Protein AF-0000000076640420 (afdb_homodimer)

Structure (mmCIF, N/CA/C/O backbone):
data_AF-0000000076640420-model_v1
#
loop_
_entity.id
_entity.type
_entity.pdbx_description
1 polymer 'Chemotaxis protein MotB'
#
loop_
_atom_site.group_PDB
_atom_site.id
_atom_site.type_symbol
_atom_site.label_atom_id
_atom_site.label_alt_id
_atom_site.label_comp_id
_atom_site.label_asym_id
_atom_site.label_entity_id
_atom_site.label_seq_id
_atom_site.pdbx_PDB_ins_code
_atom_site.Cartn_x
_atom_site.Cartn_y
_atom_site.Cartn_z
_atom_site.occupancy
_atom_site.B_iso_or_equiv
_atom_site.auth_seq_id
_atom_site.auth_comp_id
_atom_site.auth_asym_id
_atom_site.auth_atom_id
_atom_site.pdbx_PDB_model_num
ATOM 1 N N . MET A 1 1 ? 14.812 20.734 -24.359 1 26.59 1 MET A N 1
ATOM 2 C CA . MET A 1 1 ? 13.742 19.766 -24.125 1 26.59 1 MET A CA 1
ATOM 3 C C . MET A 1 1 ? 13.609 19.453 -22.625 1 26.59 1 MET A C 1
ATOM 5 O O . MET A 1 1 ? 14.375 18.656 -22.094 1 26.59 1 MET A O 1
ATOM 9 N N . GLY A 1 2 ? 13.273 20.484 -21.734 1 27.72 2 GLY A N 1
ATOM 10 C CA . GLY A 1 2 ? 13.5 20.734 -20.312 1 27.72 2 GLY A CA 1
ATOM 11 C C . GLY A 1 2 ? 12.602 19.906 -19.422 1 27.72 2 GLY A C 1
ATOM 12 O O . GLY A 1 2 ? 11.383 19.844 -19.625 1 27.72 2 GLY A O 1
ATOM 13 N N . ASP A 1 3 ? 13.141 18.766 -18.953 1 30.52 3 ASP A N 1
ATOM 14 C CA . ASP A 1 3 ? 12.508 17.75 -18.109 1 30.52 3 ASP A CA 1
ATOM 15 C C . ASP A 1 3 ? 11.867 18.391 -16.875 1 30.52 3 ASP A C 1
ATOM 17 O O . ASP A 1 3 ? 12.555 18.969 -16.031 1 30.52 3 ASP A O 1
ATOM 21 N N . SER A 1 4 ? 10.617 18.984 -17.047 1 30.39 4 SER A N 1
ATOM 22 C CA . SER A 1 4 ? 9.797 19.578 -16 1 30.39 4 SER A CA 1
ATOM 23 C C . SER A 1 4 ? 9.469 18.578 -14.898 1 30.39 4 SER A C 1
ATOM 25 O O . SER A 1 4 ? 8.766 17.594 -15.141 1 30.39 4 SER A O 1
ATOM 27 N N . LYS A 1 5 ? 10.43 18.391 -13.969 1 32.53 5 LYS A N 1
ATOM 28 C CA . LYS A 1 5 ? 10.359 17.609 -12.742 1 32.53 5 LYS A CA 1
ATOM 29 C C . LYS A 1 5 ? 9.117 17.969 -11.922 1 32.53 5 LYS A C 1
ATOM 31 O O . LYS A 1 5 ? 8.953 19.125 -11.523 1 32.53 5 LYS A O 1
ATOM 36 N N . ARG A 1 6 ? 8.047 17.219 -12.078 1 33.03 6 ARG A N 1
ATOM 37 C CA . ARG A 1 6 ? 6.754 17.281 -11.398 1 33.03 6 ARG A CA 1
ATOM 38 C C . ARG A 1 6 ? 6.918 17.078 -9.898 1 33.03 6 ARG A C 1
ATOM 40 O O . ARG A 1 6 ? 7.309 16 -9.445 1 33.03 6 ARG A O 1
ATOM 47 N N . LYS A 1 7 ? 7.352 18.172 -9.164 1 34.84 7 LYS A N 1
ATOM 48 C CA . LYS A 1 7 ? 7.492 18.266 -7.715 1 34.84 7 LYS A CA 1
ATOM 49 C C . LYS A 1 7 ? 6.211 17.812 -7.012 1 34.84 7 LYS A C 1
ATOM 51 O O . LYS A 1 7 ? 5.129 18.312 -7.305 1 34.84 7 LYS A O 1
ATOM 56 N N . SER A 1 8 ? 6.152 16.656 -6.57 1 30.81 8 SER A N 1
ATOM 57 C CA . SER A 1 8 ? 5.094 15.977 -5.832 1 30.81 8 SER A CA 1
ATOM 58 C C . SER A 1 8 ? 4.664 16.781 -4.613 1 30.81 8 SER A C 1
ATOM 60 O O . SER A 1 8 ? 5.477 17.078 -3.732 1 30.81 8 SER A O 1
ATOM 62 N N . GLY A 1 9 ? 3.697 17.812 -4.688 1 32.06 9 GLY A N 1
ATOM 63 C CA . GLY A 1 9 ? 3.145 18.906 -3.912 1 32.06 9 GLY A CA 1
ATOM 64 C C . GLY A 1 9 ? 2.387 18.453 -2.682 1 32.06 9 GLY A C 1
ATOM 65 O O . GLY A 1 9 ? 1.583 19.203 -2.125 1 32.06 9 GLY A O 1
ATOM 66 N N . ASN A 1 10 ? 2.539 17.219 -2.273 1 33.94 10 ASN A N 1
ATOM 67 C CA . ASN A 1 10 ? 1.569 16.859 -1.245 1 33.94 10 ASN A CA 1
ATOM 68 C C . ASN A 1 10 ? 1.857 17.578 0.071 1 33.94 10 ASN A C 1
ATOM 70 O O . ASN A 1 10 ? 1.119 17.422 1.045 1 33.94 10 ASN A O 1
ATOM 74 N N . GLY A 1 11 ? 3.105 17.859 0.377 1 35.75 11 GLY A N 1
ATOM 75 C CA . GLY A 1 11 ? 3.576 18.406 1.64 1 35.75 11 GLY A CA 1
ATOM 76 C C . GLY A 1 11 ? 3.137 19.844 1.871 1 35.75 11 GLY A C 1
ATOM 77 O O . GLY A 1 11 ? 3.545 20.469 2.85 1 35.75 11 GLY A O 1
ATOM 78 N N . ASN A 1 12 ? 2.34 20.453 1.048 1 37.09 12 ASN A N 1
ATOM 79 C CA . ASN A 1 12 ? 2.385 21.906 0.881 1 37.09 12 ASN A CA 1
ATOM 80 C C . ASN A 1 12 ? 1.367 22.609 1.775 1 37.09 12 ASN A C 1
ATOM 82 O O . ASN A 1 12 ? 1.411 23.828 1.937 1 37.09 12 ASN A O 1
ATOM 86 N N . TRP A 1 13 ? 0.445 21.812 2.238 1 41.03 13 TRP A N 1
ATOM 87 C CA . TRP A 1 13 ? -0.584 22.578 2.93 1 41.03 13 TRP A CA 1
ATOM 88 C C . TRP A 1 13 ? -0.096 23.031 4.301 1 41.03 13 TRP A C 1
ATOM 90 O O . TRP A 1 13 ? -0.488 24.094 4.789 1 41.03 13 TRP A O 1
ATOM 100 N N . LEU A 1 14 ? 0.479 22.25 5.023 1 41.38 14 LEU A N 1
ATOM 101 C CA . LEU A 1 14 ? 1.095 22.641 6.285 1 41.38 14 LEU A CA 1
ATOM 102 C C . LEU A 1 14 ? 2.131 23.75 6.066 1 41.38 14 LEU A C 1
ATOM 104 O O . LEU A 1 14 ? 2.303 24.625 6.914 1 41.38 14 LEU A O 1
ATOM 108 N N . VAL A 1 15 ? 2.557 23.781 4.879 1 44.53 15 VAL A N 1
ATOM 109 C CA . VAL A 1 15 ? 3.527 24.797 4.52 1 44.53 15 VAL A CA 1
ATOM 110 C C . VAL A 1 15 ? 2.816 26.141 4.336 1 44.53 15 VAL A C 1
ATOM 112 O O . VAL A 1 15 ? 3.312 27.188 4.777 1 44.53 15 VAL A O 1
ATOM 115 N N . THR A 1 16 ? 1.525 25.953 3.857 1 46.09 16 THR A N 1
ATOM 116 C CA . THR A 1 16 ? 0.828 27.219 3.637 1 46.09 16 THR A CA 1
ATOM 117 C C . THR A 1 16 ? 0.337 27.812 4.957 1 46.09 16 THR A C 1
ATOM 119 O O . THR A 1 16 ? 0.421 29.016 5.176 1 46.09 16 THR A O 1
ATOM 122 N N . TYR A 1 17 ? -0.157 26.984 5.828 1 49.47 17 TYR A N 1
ATOM 123 C CA . TYR A 1 17 ? -0.543 27.469 7.148 1 49.47 17 TYR A CA 1
ATOM 124 C C . TYR A 1 17 ? 0.675 27.953 7.93 1 49.47 17 TYR A C 1
ATOM 126 O O . TYR A 1 17 ? 0.648 29.031 8.539 1 49.47 17 TYR A O 1
ATOM 134 N N . SER A 1 18 ? 1.573 27.062 7.805 1 52.41 18 SER A N 1
ATOM 135 C CA . SER A 1 18 ? 2.826 27.469 8.43 1 52.41 18 SER A CA 1
ATOM 136 C C . SER A 1 18 ? 3.357 28.766 7.824 1 52.41 18 SER A C 1
ATOM 138 O O . SER A 1 18 ? 3.896 29.625 8.531 1 52.41 18 SER A O 1
ATOM 140 N N . ASP A 1 19 ? 3.166 28.797 6.594 1 51.56 19 ASP A N 1
ATOM 141 C CA . ASP A 1 19 ? 3.568 30.016 5.898 1 51.56 19 ASP A CA 1
ATOM 142 C C . ASP A 1 19 ? 2.67 31.188 6.285 1 51.56 19 ASP A C 1
ATOM 144 O O . ASP A 1 19 ? 3.156 32.281 6.523 1 51.56 19 ASP A O 1
ATOM 148 N N . LEU A 1 20 ? 1.425 30.922 6.383 1 57.31 20 LEU A N 1
ATOM 149 C CA . LEU A 1 20 ? 0.497 31.969 6.801 1 57.31 20 LEU A CA 1
ATOM 150 C C . LEU A 1 20 ? 0.762 32.375 8.242 1 57.31 20 LEU A C 1
ATOM 152 O O . LEU A 1 20 ? 0.823 33.594 8.539 1 57.31 20 LEU A O 1
ATOM 156 N N . VAL A 1 21 ? 0.942 31.453 9.008 1 58.75 21 VAL A N 1
ATOM 157 C CA . VAL A 1 21 ? 1.224 31.734 10.406 1 58.75 21 VAL A CA 1
ATOM 158 C C . VAL A 1 21 ? 2.6 32.406 10.539 1 58.75 21 VAL A C 1
ATOM 160 O O . VAL A 1 21 ? 2.773 33.344 11.305 1 58.75 21 VAL A O 1
ATOM 163 N N . THR A 1 22 ? 3.428 31.906 9.719 1 59.22 22 THR A N 1
ATOM 164 C CA . THR A 1 22 ? 4.742 32.531 9.68 1 59.22 22 THR A CA 1
ATOM 165 C C . THR A 1 22 ? 4.645 33.938 9.109 1 59.22 22 THR A C 1
ATOM 167 O O . THR A 1 22 ? 5.297 34.875 9.609 1 59.22 22 THR A O 1
ATOM 170 N N . LEU A 1 23 ? 3.893 34.062 8.141 1 58.06 23 LEU A N 1
ATOM 171 C CA . LEU A 1 23 ? 3.664 35.406 7.574 1 58.06 23 LEU A CA 1
ATOM 172 C C . LEU A 1 23 ? 2.947 36.281 8.578 1 58.06 23 LEU A C 1
ATOM 174 O O . LEU A 1 23 ? 3.311 37.469 8.734 1 58.06 23 LEU A O 1
ATOM 178 N N . LEU A 1 24 ? 1.994 35.719 9.203 1 60.31 24 LEU A N 1
ATOM 179 C CA . LEU A 1 24 ? 1.295 36.438 10.258 1 60.31 24 LEU A CA 1
ATOM 180 C C . LEU A 1 24 ? 2.232 36.75 11.422 1 60.31 24 LEU A C 1
ATOM 182 O O . LEU A 1 24 ? 2.189 37.844 11.992 1 60.31 24 LEU A O 1
ATOM 186 N N . LEU A 1 25 ? 3.008 35.781 11.68 1 61.19 25 LEU A N 1
ATOM 187 C CA . LEU A 1 25 ? 4.035 36 12.695 1 61.19 25 LEU A CA 1
ATOM 188 C C . LEU A 1 25 ? 4.977 37.125 12.273 1 61.19 25 LEU A C 1
ATOM 190 O O . LEU A 1 25 ? 5.254 38.031 13.055 1 61.19 25 LEU A O 1
ATOM 194 N N . VAL A 1 26 ? 5.535 37 11.125 1 60.94 26 VAL A N 1
ATOM 195 C CA . VAL A 1 26 ? 6.418 38.031 10.609 1 60.94 26 VAL A CA 1
ATOM 196 C C . VAL A 1 26 ? 5.684 39.375 10.586 1 60.94 26 VAL A C 1
ATOM 198 O O . VAL A 1 26 ? 6.25 40.406 10.945 1 60.94 26 VAL A O 1
ATOM 201 N N . PHE A 1 27 ? 4.539 39.281 10.203 1 58.62 27 PHE A N 1
ATOM 202 C CA . PHE A 1 27 ? 3.721 40.469 10.18 1 58.62 27 PHE A CA 1
ATOM 203 C C . PHE A 1 27 ? 3.535 41.031 11.586 1 58.62 27 PHE A C 1
ATOM 205 O O . PHE A 1 27 ? 3.748 42.219 11.812 1 58.62 27 PHE A O 1
ATOM 212 N N . PHE A 1 28 ? 3.221 40.25 12.5 1 60 28 PHE A N 1
ATOM 213 C CA . PHE A 1 28 ? 3.016 40.688 13.875 1 60 28 PHE A CA 1
ATOM 214 C C . PHE A 1 28 ? 4.328 41.125 14.5 1 60 28 PHE A C 1
ATOM 216 O O . PHE A 1 28 ? 4.359 42.094 15.258 1 60 28 PHE A O 1
ATOM 223 N N . VAL A 1 29 ? 5.332 40.5 14.156 1 62.41 29 VAL A N 1
ATOM 224 C CA . VAL A 1 29 ? 6.656 40.938 14.594 1 62.41 29 VAL A CA 1
ATOM 225 C C . VAL A 1 29 ? 6.973 42.312 14.008 1 62.41 29 VAL A C 1
ATOM 227 O O . VAL A 1 29 ? 7.477 43.188 14.711 1 62.41 29 VAL A O 1
ATOM 230 N N . LEU A 1 30 ? 6.676 42.469 12.789 1 59.5 30 LEU A N 1
ATOM 231 C CA . LEU A 1 30 ? 6.883 43.781 12.141 1 59.5 30 LEU A CA 1
ATOM 232 C C . LEU A 1 30 ? 6.008 44.844 12.781 1 59.5 30 LEU A C 1
ATOM 234 O O . LEU A 1 30 ? 6.469 45.969 13.039 1 59.5 30 LEU A O 1
ATOM 238 N N . LEU A 1 31 ? 4.824 44.594 12.984 1 61.03 31 LEU A N 1
ATOM 239 C CA . LEU A 1 31 ? 3.926 45.562 13.625 1 61.03 31 LEU A CA 1
ATOM 240 C C . LEU A 1 31 ? 4.406 45.875 15.039 1 61.03 31 LEU A C 1
ATOM 242 O O . LEU A 1 31 ? 4.336 47.031 15.461 1 61.03 31 LEU A O 1
ATOM 246 N N . TYR A 1 32 ? 4.824 44.969 15.695 1 57.75 32 TYR A N 1
ATOM 247 C CA . TYR A 1 32 ? 5.398 45.156 17.016 1 57.75 32 TYR A CA 1
ATOM 248 C C . TYR A 1 32 ? 6.629 46.062 16.953 1 57.75 32 TYR A C 1
ATOM 250 O O . TYR A 1 32 ? 6.793 46.969 17.781 1 57.75 32 TYR A O 1
ATOM 258 N N . VAL A 1 33 ? 7.422 45.719 16.016 1 58.94 33 VAL A N 1
ATOM 259 C CA . VAL A 1 33 ? 8.641 46.5 15.859 1 58.94 33 VAL A CA 1
ATOM 260 C C . VAL A 1 33 ? 8.289 47.938 15.445 1 58.94 33 VAL A C 1
ATOM 262 O O . VAL A 1 33 ? 8.969 48.906 15.844 1 58.94 33 VAL A O 1
ATOM 265 N N . LEU A 1 34 ? 7.215 48.031 14.82 1 53.03 34 LEU A N 1
ATOM 266 C CA . LEU A 1 34 ? 6.82 49.344 14.328 1 53.03 34 LEU A CA 1
ATOM 267 C C . LEU A 1 34 ? 6.004 50.094 15.367 1 53.03 34 LEU A C 1
ATOM 269 O O . LEU A 1 34 ? 5.715 51.281 15.203 1 53.03 34 LEU A O 1
ATOM 273 N N . THR A 1 35 ? 5.539 49.438 16.422 1 51.31 35 THR A N 1
ATOM 274 C CA . THR A 1 35 ? 4.812 50.125 17.469 1 51.31 35 THR A CA 1
ATOM 275 C C . THR A 1 35 ? 5.73 51.094 18.219 1 51.31 35 THR A C 1
ATOM 277 O O . THR A 1 35 ? 6.828 50.719 18.641 1 51.31 35 THR A O 1
ATOM 280 N N . PRO A 1 36 ? 5.445 52.375 18.25 1 50.22 36 PRO A N 1
ATOM 281 C CA . PRO A 1 36 ? 6.203 53.375 19 1 50.22 36 PRO A CA 1
ATOM 282 C C . PRO A 1 36 ? 6.23 53.094 20.5 1 50.22 36 PRO A C 1
ATOM 284 O O . PRO A 1 36 ? 5.199 52.75 21.094 1 50.22 36 PRO A O 1
ATOM 287 N N . GLY A 1 37 ? 7.512 52.969 21.281 1 54.16 37 GLY A N 1
ATOM 288 C CA . GLY A 1 37 ? 7.746 52.781 22.703 1 54.16 37 GLY A CA 1
ATOM 289 C C . GLY A 1 37 ? 8.445 51.469 23.031 1 54.16 37 GLY A C 1
ATOM 290 O O . GLY A 1 37 ? 8.75 51.188 24.188 1 54.16 37 GLY A O 1
ATOM 291 N N . ILE A 1 38 ? 8.188 50.562 22.266 1 51.88 38 ILE A N 1
ATOM 292 C CA . ILE A 1 38 ? 8.945 49.344 22.594 1 51.88 38 ILE A CA 1
ATOM 293 C C . ILE A 1 38 ? 10.43 49.594 22.297 1 51.88 38 ILE A C 1
ATOM 295 O O . ILE A 1 38 ? 10.789 49.969 21.188 1 51.88 38 ILE A O 1
ATOM 299 N N . ASP A 1 39 ? 11.148 49.656 23.359 1 51.06 39 ASP A N 1
ATOM 300 C CA . ASP A 1 39 ? 12.586 49.875 23.281 1 51.06 39 ASP A CA 1
ATOM 301 C C . ASP A 1 39 ? 13.266 48.781 22.484 1 51.06 39 ASP A C 1
ATOM 303 O O . ASP A 1 39 ? 12.828 47.625 22.516 1 51.06 39 ASP A O 1
ATOM 307 N N . GLN A 1 40 ? 13.898 49.094 21.391 1 53.12 40 GLN A N 1
ATOM 308 C CA . GLN A 1 40 ? 14.719 48.25 20.531 1 53.12 40 GLN A CA 1
ATOM 309 C C . GLN A 1 40 ? 15.367 47.125 21.328 1 53.12 40 GLN A C 1
ATOM 311 O O . GLN A 1 40 ? 15.555 46.031 20.812 1 53.12 40 GLN A O 1
ATOM 316 N N . SER A 1 41 ? 15.602 47.281 22.625 1 54.19 41 SER A N 1
ATOM 317 C CA . SER A 1 41 ? 16.344 46.312 23.422 1 54.19 41 SER A CA 1
ATOM 318 C C . SER A 1 41 ? 15.484 45.094 23.75 1 54.19 41 SER A C 1
ATOM 320 O O . SER A 1 41 ? 15.961 43.969 23.703 1 54.19 41 SER A O 1
ATOM 322 N N . THR A 1 42 ? 14.258 45.344 24.109 1 54.25 42 THR A N 1
ATOM 323 C CA . THR A 1 42 ? 13.375 44.25 24.5 1 54.25 42 THR A CA 1
ATOM 324 C C . THR A 1 42 ? 13.031 43.375 23.297 1 54.25 42 THR A C 1
ATOM 326 O O . THR A 1 42 ? 12.969 42.156 23.406 1 54.25 42 THR A O 1
ATOM 329 N N . PHE A 1 43 ? 12.875 44.031 22.219 1 50.47 43 PHE A N 1
ATOM 330 C CA . PHE A 1 43 ? 12.648 43.312 20.969 1 50.47 43 PHE A CA 1
ATOM 331 C C . PHE A 1 43 ? 13.844 42.438 20.641 1 50.47 43 PHE A C 1
ATOM 333 O O . PHE A 1 43 ? 13.68 41.281 20.266 1 50.47 43 PHE A O 1
ATOM 340 N N . ASN A 1 44 ? 14.945 43.031 20.672 1 53.5 44 ASN A N 1
ATOM 341 C CA . ASN A 1 44 ? 16.172 42.25 20.406 1 53.5 44 ASN A CA 1
ATOM 342 C C . ASN A 1 44 ? 16.312 41.062 21.344 1 53.5 44 ASN A C 1
ATOM 344 O O . ASN A 1 44 ? 16.781 40 20.938 1 53.5 44 ASN A O 1
ATOM 348 N N . ASP A 1 45 ? 15.836 41.219 22.531 1 53.84 45 ASP A N 1
ATOM 349 C CA . ASP A 1 45 ? 15.898 40.125 23.5 1 53.84 45 ASP A CA 1
ATOM 350 C C . ASP A 1 45 ? 14.898 39 23.141 1 53.84 45 ASP A C 1
ATOM 352 O O . ASP A 1 45 ? 15.203 37.812 23.266 1 53.84 45 ASP A O 1
ATOM 356 N N . PHE A 1 46 ? 13.797 39.438 22.75 1 51.41 46 PHE A N 1
ATOM 357 C CA . PHE A 1 46 ? 12.758 38.5 22.359 1 51.41 46 PHE A CA 1
ATOM 358 C C . PHE A 1 46 ? 13.172 37.719 21.109 1 51.41 46 PHE A C 1
ATOM 360 O O . PHE A 1 46 ? 13.078 36.5 21.078 1 51.41 46 PHE A O 1
ATOM 367 N N . ILE A 1 47 ? 13.562 38.469 20.156 1 51.69 47 ILE A N 1
ATOM 368 C CA . ILE A 1 47 ? 14.039 37.812 18.938 1 51.69 47 ILE A CA 1
ATOM 369 C C . ILE A 1 47 ? 15.211 36.906 19.266 1 51.69 47 ILE A C 1
ATOM 371 O O . ILE A 1 47 ? 15.32 35.812 18.719 1 51.69 47 ILE A O 1
ATOM 375 N N . SER A 1 48 ? 16 37.281 20.094 1 52.78 48 SER A N 1
ATOM 376 C CA . SER A 1 48 ? 17.172 36.469 20.453 1 52.78 48 SER A CA 1
ATOM 377 C C . SER A 1 48 ? 16.75 35.188 21.141 1 52.78 48 SER A C 1
ATOM 379 O O . SER A 1 48 ? 17.312 34.125 20.875 1 52.78 48 SER A O 1
ATOM 381 N N . HIS A 1 49 ? 15.773 35.219 21.984 1 54.62 49 HIS A N 1
ATOM 382 C CA . HIS A 1 49 ? 15.297 34 22.641 1 54.62 49 HIS A CA 1
ATOM 383 C C . HIS A 1 49 ? 14.484 33.156 21.688 1 54.62 49 HIS A C 1
ATOM 385 O O . HIS A 1 49 ? 14.602 31.906 21.703 1 54.62 49 HIS A O 1
ATOM 391 N N . PHE A 1 50 ? 13.742 33.812 20.969 1 49.78 50 PHE A N 1
ATOM 392 C CA . PHE A 1 50 ? 12.953 33.125 19.953 1 49.78 50 PHE A CA 1
ATOM 393 C C . PHE A 1 50 ? 13.859 32.531 18.891 1 49.78 50 PHE A C 1
ATOM 395 O O . PHE A 1 50 ? 13.664 31.375 18.484 1 49.78 50 PHE A O 1
ATOM 402 N N . GLN A 1 51 ? 14.742 33.375 18.359 1 49.06 51 GLN A N 1
ATOM 403 C CA . GLN A 1 51 ? 15.734 32.875 17.422 1 49.06 51 GLN A CA 1
ATOM 404 C C . GLN A 1 51 ? 16.516 31.719 18.031 1 49.06 51 GLN A C 1
ATOM 406 O O . GLN A 1 51 ? 16.844 30.734 17.344 1 49.06 51 GLN A O 1
ATOM 411 N N . SER A 1 52 ? 16.734 31.828 19.25 1 51.44 52 SER A N 1
ATOM 412 C CA . SER A 1 52 ? 17.484 30.766 19.906 1 51.44 52 SER A CA 1
ATOM 413 C C . SER A 1 52 ? 16.641 29.5 20.062 1 51.44 52 SER A C 1
ATOM 415 O O . SER A 1 52 ? 17.125 28.391 19.828 1 51.44 52 SER A O 1
ATOM 417 N N . SER A 1 53 ? 15.438 29.672 20.453 1 49.78 53 SER A N 1
ATOM 418 C CA . SER A 1 53 ? 14.578 28.516 20.656 1 49.78 53 SER A CA 1
ATOM 419 C C . SER A 1 53 ? 14.086 27.938 19.344 1 49.78 53 SER A C 1
ATOM 421 O O . SER A 1 53 ? 14.07 26.719 19.141 1 49.78 53 SER A O 1
ATOM 423 N N . THR A 1 54 ? 13.641 28.859 18.531 1 49.47 54 THR A N 1
ATOM 424 C CA . THR A 1 54 ? 13.164 28.453 17.219 1 49.47 54 THR A CA 1
ATOM 425 C C . THR A 1 54 ? 14.312 27.922 16.359 1 49.47 54 THR A C 1
ATOM 427 O O . THR A 1 54 ? 14.141 27 15.562 1 49.47 54 THR A O 1
ATOM 430 N N . SER A 1 55 ? 15.406 28.672 16.375 1 49.53 55 SER A N 1
ATOM 431 C CA . SER A 1 55 ? 16.594 28.188 15.688 1 49.53 55 SER A CA 1
ATOM 432 C C . SER A 1 55 ? 16.969 26.781 16.141 1 49.53 55 SER A C 1
ATOM 434 O O . SER A 1 55 ? 17.406 25.953 15.336 1 49.53 55 SER A O 1
ATOM 436 N N . VAL A 1 56 ? 16.703 26.516 17.391 1 48.81 56 VAL A N 1
ATOM 437 C CA . VAL A 1 56 ? 17.016 25.203 17.938 1 48.81 56 VAL A CA 1
ATOM 438 C C . VAL A 1 56 ? 16.031 24.156 17.391 1 48.81 56 VAL A C 1
ATOM 440 O O . VAL A 1 56 ? 16.438 23.047 17.031 1 48.81 56 VAL A O 1
ATOM 443 N N . ILE A 1 57 ? 14.781 24.562 17.422 1 46.31 57 ILE A N 1
ATOM 444 C CA . ILE A 1 57 ? 13.758 23.656 16.906 1 46.31 57 ILE A CA 1
ATOM 445 C C . ILE A 1 57 ? 13.953 23.453 15.414 1 46.31 57 ILE A C 1
ATOM 447 O O . ILE A 1 57 ? 13.914 22.328 14.93 1 46.31 57 ILE A O 1
ATOM 451 N N . PHE A 1 58 ? 14.094 24.547 14.742 1 48.28 58 PHE A N 1
ATOM 452 C CA . PHE A 1 58 ? 14.289 24.469 13.297 1 48.28 58 PHE A CA 1
ATOM 453 C C . PHE A 1 58 ? 15.648 23.859 12.969 1 48.28 58 PHE A C 1
ATOM 455 O O . PHE A 1 58 ? 15.773 23.125 11.984 1 48.28 58 PHE A O 1
ATOM 462 N N . GLU A 1 59 ? 16.578 24.281 13.664 1 48.56 59 GLU A N 1
ATOM 463 C CA . GLU A 1 59 ? 17.906 23.719 13.461 1 48.56 59 GLU A CA 1
ATOM 464 C C . GLU A 1 59 ? 17.906 22.203 13.719 1 48.56 59 GLU A C 1
ATOM 466 O O . GLU A 1 59 ? 18.531 21.453 12.977 1 48.56 59 GLU A O 1
ATOM 471 N N . ASN A 1 60 ? 17.234 21.812 14.766 1 49.16 60 ASN A N 1
ATOM 472 C CA . ASN A 1 60 ? 17.188 20.375 15.055 1 49.16 60 ASN A CA 1
ATOM 473 C C . ASN A 1 60 ? 16.359 19.625 14.016 1 49.16 60 ASN A C 1
ATOM 475 O O . ASN A 1 60 ? 16.719 18.516 13.617 1 49.16 60 ASN A O 1
ATOM 479 N N . GLU A 1 61 ? 15.289 20.219 13.633 1 47.84 61 GLU A N 1
ATOM 480 C CA . GLU A 1 61 ? 14.523 19.594 12.555 1 47.84 61 GLU A CA 1
ATOM 481 C C . GLU A 1 61 ? 15.312 19.625 11.242 1 47.84 61 GLU A C 1
ATOM 483 O O . GLU A 1 61 ? 15.312 18.641 10.5 1 47.84 61 GLU A O 1
ATOM 488 N N . GLU A 1 62 ? 15.82 20.781 10.93 1 49.41 62 GLU A N 1
ATOM 489 C CA . GLU A 1 62 ? 16.641 20.906 9.727 1 49.41 62 GLU A CA 1
ATOM 490 C C . GLU A 1 62 ? 17.875 20.016 9.812 1 49.41 62 GLU A C 1
ATOM 492 O O . GLU A 1 62 ? 18.297 19.422 8.812 1 49.41 62 GLU A O 1
ATOM 497 N N . ALA A 1 63 ? 18.406 20.062 10.984 1 49.03 63 ALA A N 1
ATOM 498 C CA . ALA A 1 63 ? 19.609 19.234 11.164 1 49.03 63 ALA A CA 1
ATOM 499 C C . ALA A 1 63 ? 19.266 17.766 11.031 1 49.03 63 ALA A C 1
ATOM 501 O O . ALA A 1 63 ? 20.031 17 10.43 1 49.03 63 ALA A O 1
ATOM 502 N N . SER A 1 64 ? 18.188 17.391 11.609 1 52 64 SER A N 1
ATOM 503 C CA . SER A 1 64 ? 17.781 15.992 11.484 1 52 64 SER A CA 1
ATOM 504 C C . SER A 1 64 ? 17.422 15.656 10.039 1 52 64 SER A C 1
ATOM 506 O O . SER A 1 64 ? 17.812 14.594 9.531 1 52 64 SER A O 1
ATOM 508 N N . LYS A 1 65 ? 16.719 16.578 9.461 1 55.72 65 LYS A N 1
ATOM 509 C CA . LYS A 1 65 ? 16.422 16.375 8.047 1 55.72 65 LYS A CA 1
ATOM 510 C C . LYS A 1 65 ? 17.672 16.484 7.191 1 55.72 65 LYS A C 1
ATOM 512 O O . LYS A 1 65 ? 17.828 15.758 6.207 1 55.72 65 LYS A O 1
ATOM 517 N N . GLN A 1 66 ? 18.469 17.453 7.543 1 54.31 66 GLN A N 1
ATOM 518 C CA . GLN A 1 66 ? 19.703 17.609 6.789 1 54.31 66 GLN A CA 1
ATOM 519 C C . GLN A 1 66 ? 20.594 16.375 6.926 1 54.31 66 GLN A C 1
ATOM 521 O O . GLN A 1 66 ? 21.172 15.922 5.945 1 54.31 66 GLN A O 1
ATOM 526 N N . SER A 1 67 ? 20.672 15.906 8.125 1 55.81 67 SER A N 1
ATOM 527 C CA . SER A 1 67 ? 21.484 14.711 8.32 1 55.81 67 SER A CA 1
ATOM 528 C C . SER A 1 67 ? 20.891 13.516 7.574 1 55.81 67 SER A C 1
ATOM 530 O O . SER A 1 67 ? 21.625 12.758 6.934 1 55.81 67 SER A O 1
ATOM 532 N N . ASP A 1 68 ? 19.594 13.453 7.605 1 56.97 68 ASP A N 1
ATOM 533 C CA . ASP A 1 68 ? 18.953 12.352 6.898 1 56.97 68 ASP A CA 1
ATOM 534 C C . ASP A 1 68 ? 19.141 12.492 5.387 1 56.97 68 ASP A C 1
ATOM 536 O O . ASP A 1 68 ? 19.406 11.5 4.699 1 56.97 68 ASP A O 1
ATOM 540 N N . ASN A 1 69 ? 19.094 13.734 5.047 1 61.72 69 ASN A N 1
ATOM 541 C CA . ASN A 1 69 ? 19.266 13.992 3.623 1 61.72 69 ASN A CA 1
ATOM 542 C C . ASN A 1 69 ? 20.703 13.719 3.174 1 61.72 69 ASN A C 1
ATOM 544 O O . ASN A 1 69 ? 20.922 13.188 2.086 1 61.72 69 ASN A O 1
ATOM 548 N N . ASP A 1 70 ? 21.578 14.055 4.094 1 61.91 70 ASP A N 1
ATOM 549 C CA . ASP A 1 70 ? 22.969 13.82 3.729 1 61.91 70 ASP A CA 1
ATOM 550 C C . ASP A 1 70 ? 23.281 12.328 3.668 1 61.91 70 ASP A C 1
ATOM 552 O O . ASP A 1 70 ? 23.969 11.867 2.76 1 61.91 70 ASP A O 1
ATOM 556 N N . THR A 1 71 ? 22.766 11.625 4.621 1 60.59 71 THR A N 1
ATOM 557 C CA . THR A 1 71 ? 22.969 10.18 4.656 1 60.59 71 THR A CA 1
ATOM 558 C C . THR A 1 71 ? 22.297 9.516 3.453 1 60.59 71 THR A C 1
ATOM 560 O O . THR A 1 71 ? 22.891 8.648 2.811 1 60.59 71 THR A O 1
ATOM 563 N N . LEU A 1 72 ? 21.125 9.945 3.215 1 67.19 72 LEU A N 1
ATOM 564 C CA . LEU A 1 72 ? 20.422 9.406 2.057 1 67.19 72 LEU A CA 1
ATOM 565 C C . LEU A 1 72 ? 21.234 9.609 0.781 1 67.19 72 LEU A C 1
ATOM 567 O O . LEU A 1 72 ? 21.375 8.688 -0.026 1 67.19 72 LEU A O 1
ATOM 571 N N . ARG A 1 73 ? 21.812 10.711 0.802 1 68.62 73 ARG A N 1
ATOM 572 C CA . ARG A 1 73 ? 22.5 11.07 -0.427 1 68.62 73 ARG A CA 1
ATOM 573 C C . ARG A 1 73 ? 23.75 10.211 -0.622 1 68.62 73 ARG A C 1
ATOM 575 O O . ARG A 1 73 ? 24 9.703 -1.719 1 68.62 73 ARG A O 1
ATOM 582 N N . LYS A 1 74 ? 24.484 10.047 0.475 1 75.44 74 LYS A N 1
ATOM 583 C CA . LYS A 1 74 ? 25.734 9.305 0.313 1 75.44 74 LYS A CA 1
ATOM 584 C C . LYS A 1 74 ? 25.469 7.84 -0.03 1 75.44 74 LYS A C 1
ATOM 586 O O . LYS A 1 74 ? 26.078 7.285 -0.939 1 75.44 74 LYS A O 1
ATOM 591 N N . GLU A 1 75 ? 24.531 7.262 0.646 1 78.94 75 GLU A N 1
ATOM 592 C CA . GLU A 1 75 ? 24.266 5.84 0.454 1 78.94 75 GLU A CA 1
ATOM 593 C C . GLU A 1 75 ? 23.688 5.566 -0.932 1 78.94 75 GLU A C 1
ATOM 595 O O . GLU A 1 75 ? 24.094 4.621 -1.607 1 78.94 75 GLU A O 1
ATOM 600 N N . TRP A 1 76 ? 22.953 6.461 -1.407 1 88.31 76 TRP A N 1
ATOM 601 C CA . TRP A 1 76 ? 22.297 6.184 -2.68 1 88.31 76 TRP A CA 1
ATOM 602 C C . TRP A 1 76 ? 23.172 6.625 -3.852 1 88.31 76 TRP A C 1
ATOM 604 O O . TRP A 1 76 ? 22.969 6.184 -4.984 1 88.31 76 TRP A O 1
ATOM 614 N N . HIS A 1 77 ? 24.188 7.398 -3.529 1 88 77 HIS A N 1
ATOM 615 C CA . HIS A 1 77 ? 25.203 7.691 -4.535 1 88 77 HIS A CA 1
ATOM 616 C C . HIS A 1 77 ? 25.984 6.434 -4.914 1 88 77 HIS A C 1
ATOM 618 O O . HIS A 1 77 ? 26.281 6.211 -6.094 1 88 77 HIS A O 1
ATOM 624 N N . GLU A 1 78 ? 26.219 5.645 -3.971 1 89.5 78 GLU A N 1
ATOM 625 C CA . GLU A 1 78 ? 26.922 4.395 -4.227 1 89.5 78 GLU A CA 1
ATOM 626 C C . GLU A 1 78 ? 26.094 3.465 -5.113 1 89.5 78 GLU A C 1
ATOM 628 O O . GLU A 1 78 ? 26.641 2.773 -5.977 1 89.5 78 GLU A O 1
ATOM 633 N N . VAL A 1 79 ? 24.828 3.404 -4.887 1 93.12 79 VAL A N 1
ATOM 634 C CA . VAL A 1 79 ? 23.953 2.574 -5.707 1 93.12 79 VAL A CA 1
ATOM 635 C C . VAL A 1 79 ? 23.984 3.07 -7.152 1 93.12 79 VAL A C 1
ATOM 637 O O . VAL A 1 79 ? 24.078 2.273 -8.086 1 93.12 79 VAL A O 1
ATOM 640 N N . ASN A 1 80 ? 24 4.344 -7.285 1 92.75 80 ASN A N 1
ATOM 641 C CA . ASN A 1 80 ? 24.047 4.922 -8.625 1 92.75 80 ASN A CA 1
ATOM 642 C C . ASN A 1 80 ? 25.344 4.59 -9.336 1 92.75 80 ASN A C 1
ATOM 644 O O . ASN A 1 80 ? 25.359 4.305 -10.539 1 92.75 80 ASN A O 1
ATOM 648 N N . GLN A 1 81 ? 26.391 4.676 -8.648 1 92.44 81 GLN A N 1
ATOM 649 C CA . GLN A 1 81 ? 27.688 4.336 -9.219 1 92.44 81 GLN A CA 1
ATOM 650 C C . GLN A 1 81 ? 27.734 2.875 -9.656 1 92.44 81 GLN A C 1
ATOM 652 O O . GLN A 1 81 ? 28.234 2.559 -10.734 1 92.44 81 GLN A O 1
ATOM 657 N N . PHE A 1 82 ? 27.219 2.125 -8.82 1 94.38 82 PHE A N 1
ATOM 658 C CA . PHE A 1 82 ? 27.141 0.707 -9.148 1 94.38 82 PHE A CA 1
ATOM 659 C C . PHE A 1 82 ? 26.359 0.489 -10.43 1 94.38 82 PHE A C 1
ATOM 661 O O . PHE A 1 82 ? 26.781 -0.267 -11.305 1 94.38 82 PHE A O 1
ATOM 668 N N . LEU A 1 83 ? 25.188 1.103 -10.547 1 94.38 83 LEU A N 1
ATOM 669 C CA . LEU A 1 83 ? 24.344 0.967 -11.719 1 94.38 83 LEU A CA 1
ATOM 670 C C . LEU A 1 83 ? 25.062 1.413 -12.977 1 94.38 83 LEU A C 1
ATOM 672 O O . LEU A 1 83 ? 24.953 0.778 -14.031 1 94.38 83 LEU A O 1
ATOM 676 N N . GLU A 1 84 ? 25.766 2.49 -12.906 1 93.88 84 GLU A N 1
ATOM 677 C CA . GLU A 1 84 ? 26.547 2.99 -14.039 1 93.88 84 GLU A CA 1
ATOM 678 C C . GLU A 1 84 ? 27.625 1.993 -14.461 1 93.88 84 GLU A C 1
ATOM 680 O O . GLU A 1 84 ? 27.781 1.707 -15.648 1 93.88 84 GLU A O 1
ATOM 685 N N . GLN A 1 85 ? 28.297 1.503 -13.555 1 94.81 85 GLN A N 1
ATOM 686 C CA . GLN A 1 85 ? 29.375 0.56 -13.82 1 94.81 85 GLN A CA 1
ATOM 687 C C . GLN A 1 85 ? 28.859 -0.72 -14.461 1 94.81 85 GLN A C 1
ATOM 689 O O . GLN A 1 85 ? 29.516 -1.313 -15.312 1 94.81 85 GLN A O 1
ATOM 694 N N . GLU A 1 86 ? 27.641 -1.065 -14.07 1 94.62 86 GLU A N 1
ATOM 695 C CA . GLU A 1 86 ? 27.062 -2.316 -14.555 1 94.62 86 GLU A CA 1
ATOM 696 C C . GLU A 1 86 ? 26.266 -2.094 -15.836 1 94.62 86 GLU A C 1
ATOM 698 O O . GLU A 1 86 ? 25.719 -3.039 -16.391 1 94.62 86 GLU A O 1
ATOM 703 N N . GLY A 1 87 ? 26.156 -0.847 -16.234 1 93.44 87 GLY A N 1
ATOM 704 C CA . GLY A 1 87 ? 25.391 -0.534 -17.438 1 93.44 87 GLY A CA 1
ATOM 705 C C . GLY A 1 87 ? 23.906 -0.68 -17.25 1 93.44 87 GLY A C 1
ATOM 706 O O . GLY A 1 87 ? 23.188 -1.074 -18.188 1 93.44 87 GLY A O 1
ATOM 707 N N . LEU A 1 88 ? 23.422 -0.425 -16.078 1 94.38 88 LEU A N 1
ATOM 708 C CA . LEU A 1 88 ? 22.016 -0.669 -15.75 1 94.38 88 LEU A CA 1
ATOM 709 C C . LEU A 1 88 ? 21.266 0.644 -15.531 1 94.38 88 LEU A C 1
ATOM 711 O O . LEU A 1 88 ? 20.125 0.646 -15.055 1 94.38 88 LEU A O 1
ATOM 715 N N . SER A 1 89 ? 21.828 1.736 -15.922 1 92.38 89 SER A N 1
ATOM 716 C CA . SER A 1 89 ? 21.234 3.049 -15.672 1 92.38 89 SER A CA 1
ATOM 717 C C . SER A 1 89 ? 19.969 3.254 -16.5 1 92.38 89 SER A C 1
ATOM 719 O O . SER A 1 89 ? 19.125 4.074 -16.141 1 92.38 89 SER A O 1
ATOM 721 N N . SER A 1 90 ? 19.812 2.518 -17.562 1 92.38 90 SER A N 1
ATOM 722 C CA . SER A 1 90 ? 18.609 2.629 -18.391 1 92.38 90 SER A CA 1
ATOM 723 C C . SER A 1 90 ? 17.484 1.764 -17.828 1 92.38 90 SER A C 1
ATOM 725 O O . SER A 1 90 ? 16.312 1.978 -18.156 1 92.38 90 SER A O 1
ATOM 727 N N . GLU A 1 91 ? 17.844 0.853 -17.016 1 95.81 91 GLU A N 1
ATOM 728 C CA . GLU A 1 91 ? 16.875 -0.124 -16.531 1 95.81 91 GLU A CA 1
ATOM 729 C C . GLU A 1 91 ? 16.422 0.209 -15.117 1 95.81 91 GLU A C 1
ATOM 731 O O . GLU A 1 91 ? 15.406 -0.315 -14.641 1 95.81 91 GLU A O 1
ATOM 736 N N . VAL A 1 92 ? 17.172 1.03 -14.445 1 97.62 92 VAL A N 1
ATOM 737 C CA . VAL A 1 92 ? 16.891 1.403 -13.07 1 97.62 92 VAL A CA 1
ATOM 738 C C . VAL A 1 92 ? 16.969 2.92 -12.914 1 97.62 92 VAL A C 1
ATOM 740 O O . VAL A 1 92 ? 17.953 3.537 -13.336 1 97.62 92 VAL A O 1
ATOM 743 N N . ASP A 1 93 ? 15.953 3.525 -12.32 1 95.5 93 ASP A N 1
ATOM 744 C CA . ASP A 1 93 ? 15.93 4.957 -12.039 1 95.5 93 ASP A CA 1
ATOM 745 C C . ASP A 1 93 ? 15.797 5.215 -10.539 1 95.5 93 ASP A C 1
ATOM 747 O O . ASP A 1 93 ? 15.008 4.562 -9.859 1 95.5 93 ASP A O 1
ATOM 751 N N . ILE A 1 94 ? 16.609 6.117 -10.023 1 95.5 94 ILE A N 1
ATOM 752 C CA . ILE A 1 94 ? 16.578 6.5 -8.617 1 95.5 94 ILE A CA 1
ATOM 753 C C . ILE A 1 94 ? 16.234 7.984 -8.492 1 95.5 94 ILE A C 1
ATOM 755 O O . ILE A 1 94 ? 16.875 8.828 -9.117 1 95.5 94 ILE A O 1
ATOM 759 N N . GLU A 1 95 ? 15.227 8.289 -7.703 1 93.12 95 GLU A N 1
ATOM 760 C CA . GLU A 1 95 ? 14.789 9.664 -7.508 1 93.12 95 GLU A CA 1
ATOM 761 C C . GLU A 1 95 ? 14.594 9.977 -6.027 1 93.12 95 GLU A C 1
ATOM 763 O O . GLU A 1 95 ? 14.133 9.125 -5.262 1 93.12 95 GLU A O 1
ATOM 768 N N . LYS A 1 96 ? 14.891 11.211 -5.73 1 89.38 96 LYS A N 1
ATOM 769 C CA . LYS A 1 96 ? 14.594 11.695 -4.387 1 89.38 96 LYS A CA 1
ATOM 770 C C . LYS A 1 96 ? 13.125 12.086 -4.258 1 89.38 96 LYS A C 1
ATOM 772 O O . LYS A 1 96 ? 12.555 12.688 -5.168 1 89.38 96 LYS A O 1
ATOM 777 N N . THR A 1 97 ? 12.578 11.711 -3.123 1 90.5 97 THR A N 1
ATOM 778 C CA . THR A 1 97 ? 11.211 12.117 -2.795 1 90.5 97 THR A CA 1
ATOM 779 C C . THR A 1 97 ? 11.18 12.906 -1.491 1 90.5 97 THR A C 1
ATOM 781 O O . THR A 1 97 ? 12.211 13.062 -0.83 1 90.5 97 THR A O 1
ATOM 784 N N . GLU A 1 98 ? 10.062 13.422 -1.202 1 81.69 98 GLU A N 1
ATOM 785 C CA . GLU A 1 98 ? 9.898 14.141 0.06 1 81.69 98 GLU A CA 1
ATOM 786 C C . GLU A 1 98 ? 10.125 13.211 1.252 1 81.69 98 GLU A C 1
ATOM 788 O O . GLU A 1 98 ? 10.664 13.633 2.279 1 81.69 98 GLU A O 1
ATOM 793 N N . GLU A 1 99 ? 9.828 12.016 1.049 1 87.44 99 GLU A N 1
ATOM 794 C CA . GLU A 1 99 ? 9.836 11.078 2.172 1 87.44 99 GLU A CA 1
ATOM 795 C C . GLU A 1 99 ? 11.07 10.188 2.143 1 87.44 99 GLU A C 1
ATOM 797 O O . GLU A 1 99 ? 11.289 9.391 3.057 1 87.44 99 GLU A O 1
ATOM 802 N N . GLY A 1 100 ? 11.836 10.305 1.071 1 91.5 100 GLY A N 1
ATOM 803 C CA . GLY A 1 100 ? 13.008 9.445 0.964 1 91.5 100 GLY A CA 1
ATOM 804 C C . GLY A 1 100 ? 13.492 9.273 -0.463 1 91.5 100 GLY A C 1
ATOM 805 O O . GLY A 1 100 ? 13.828 10.25 -1.136 1 91.5 100 GLY A O 1
ATOM 806 N N . VAL A 1 101 ? 13.453 8 -0.907 1 94.12 101 VAL A N 1
ATOM 807 C CA . VAL A 1 101 ? 13.969 7.684 -2.236 1 94.12 101 VAL A CA 1
ATOM 808 C C . VAL A 1 101 ? 13.016 6.723 -2.943 1 94.12 101 VAL A C 1
ATOM 810 O O . VAL A 1 101 ? 12.453 5.824 -2.314 1 94.12 101 VAL A O 1
ATOM 813 N N . LYS A 1 102 ? 12.891 6.941 -4.184 1 97.06 102 LYS A N 1
ATOM 814 C CA . LYS A 1 102 ? 12.148 6.027 -5.051 1 97.06 102 LYS A CA 1
ATOM 815 C C . LYS A 1 102 ? 13.078 5.355 -6.059 1 97.06 102 LYS A C 1
ATOM 817 O O . LYS A 1 102 ? 13.82 6.031 -6.773 1 97.06 102 LYS A O 1
ATOM 822 N N . VAL A 1 103 ? 13.039 4.059 -6.137 1 97.94 103 VAL A N 1
ATOM 823 C CA . VAL A 1 103 ? 13.766 3.277 -7.129 1 97.94 103 VAL A CA 1
ATOM 824 C C . VAL A 1 103 ? 12.781 2.611 -8.086 1 97.94 103 VAL A C 1
ATOM 826 O O . VAL A 1 103 ? 11.867 1.905 -7.66 1 97.94 103 VAL A O 1
ATOM 829 N N . THR A 1 104 ? 12.922 2.836 -9.352 1 98.44 104 THR A N 1
ATOM 830 C CA . THR A 1 104 ? 12.07 2.223 -10.367 1 98.44 104 THR A CA 1
ATOM 831 C C . THR A 1 104 ? 12.844 1.185 -11.172 1 98.44 104 THR A C 1
ATOM 833 O O . THR A 1 104 ? 13.859 1.506 -11.789 1 98.44 104 THR A O 1
ATOM 836 N N . LEU A 1 105 ? 12.391 -0.014 -11.125 1 98.44 105 LEU A N 1
ATOM 837 C CA . LEU A 1 105 ? 12.961 -1.1 -11.914 1 98.44 105 LEU A CA 1
ATOM 838 C C . LEU A 1 105 ? 12.07 -1.424 -13.109 1 98.44 105 LEU A C 1
ATOM 840 O O . LEU A 1 105 ? 10.883 -1.716 -12.945 1 98.44 105 LEU A O 1
ATOM 844 N N . ARG A 1 106 ? 12.664 -1.497 -14.227 1 96.62 106 ARG A N 1
ATOM 845 C CA . ARG A 1 106 ? 11.922 -1.892 -15.422 1 96.62 106 ARG A CA 1
ATOM 846 C C . ARG A 1 106 ? 11.719 -3.402 -15.469 1 96.62 106 ARG A C 1
ATOM 848 O O . ARG A 1 106 ? 12.555 -4.16 -14.961 1 96.62 106 ARG A O 1
ATOM 855 N N . ASP A 1 107 ? 10.703 -3.672 -16.062 1 93.44 107 ASP A N 1
ATOM 856 C CA . ASP A 1 107 ? 10.289 -5.07 -16.094 1 93.44 107 ASP A CA 1
ATOM 857 C C . ASP A 1 107 ? 11.312 -5.93 -16.844 1 93.44 107 ASP A C 1
ATOM 859 O O . ASP A 1 107 ? 11.562 -7.074 -16.453 1 93.44 107 ASP A O 1
ATOM 863 N N . SER A 1 108 ? 11.953 -5.406 -17.891 1 93.56 108 SER A N 1
ATOM 864 C CA . SER A 1 108 ? 12.891 -6.176 -18.688 1 93.56 108 SER A CA 1
ATOM 865 C C . SER A 1 108 ? 14.078 -6.652 -17.844 1 93.56 108 SER A C 1
ATOM 867 O O . SER A 1 108 ? 14.672 -7.688 -18.141 1 93.56 108 SER A O 1
ATOM 869 N N . LEU A 1 109 ? 14.367 -5.965 -16.859 1 95.69 109 LEU A N 1
ATOM 870 C CA . LEU A 1 109 ? 15.438 -6.324 -15.945 1 95.69 109 LEU A CA 1
ATOM 871 C C . LEU A 1 109 ? 14.938 -7.281 -14.867 1 95.69 109 LEU A C 1
ATOM 873 O O . LEU A 1 109 ? 15.703 -8.094 -14.344 1 95.69 109 LEU A O 1
ATOM 877 N N . THR A 1 110 ? 13.703 -7.227 -14.578 1 97.75 110 THR A N 1
ATOM 878 C CA . THR A 1 110 ? 13.25 -7.77 -13.305 1 97.75 110 THR A CA 1
ATOM 879 C C . THR A 1 110 ? 12.578 -9.125 -13.5 1 97.75 110 THR A C 1
ATOM 881 O O . THR A 1 110 ? 12.836 -10.07 -12.75 1 97.75 110 THR A O 1
ATOM 884 N N . PHE A 1 111 ? 11.703 -9.172 -14.516 1 97.19 111 PHE A N 1
ATOM 885 C CA . PHE A 1 111 ? 10.906 -10.383 -14.688 1 97.19 111 PHE A CA 1
ATOM 886 C C . PHE A 1 111 ? 10.742 -10.727 -16.156 1 97.19 111 PHE A C 1
ATOM 888 O O . PHE A 1 111 ? 10.781 -9.836 -17.016 1 97.19 111 PHE A O 1
ATOM 895 N N . ASP A 1 112 ? 10.484 -12.047 -16.438 1 93.81 112 ASP A N 1
ATOM 896 C CA . ASP A 1 112 ? 9.961 -12.445 -17.734 1 93.81 112 ASP A CA 1
ATOM 897 C C . ASP A 1 112 ? 8.469 -12.148 -17.844 1 93.81 112 ASP A C 1
ATOM 899 O O . ASP A 1 112 ? 7.801 -11.93 -16.844 1 93.81 112 ASP A O 1
ATOM 903 N N . SER A 1 113 ? 8.031 -12.078 -19.109 1 89.38 113 SER A N 1
ATOM 904 C CA . SER A 1 113 ? 6.609 -11.836 -19.312 1 89.38 113 SER A CA 1
ATOM 905 C C . SER A 1 113 ? 5.754 -12.828 -18.547 1 89.38 113 SER A C 1
ATOM 907 O O . SER A 1 113 ? 6.016 -14.031 -18.562 1 89.38 113 SER A O 1
ATOM 909 N N . GLY A 1 114 ? 4.832 -12.328 -17.781 1 91.38 114 GLY A N 1
ATOM 910 C CA . GLY A 1 114 ? 3.879 -13.164 -17.078 1 91.38 114 GLY A CA 1
ATOM 911 C C . GLY A 1 114 ? 4.488 -13.883 -15.883 1 91.38 114 GLY A C 1
ATOM 912 O O . GLY A 1 114 ? 3.891 -14.812 -15.344 1 91.38 114 GLY A O 1
ATOM 913 N N . SER A 1 115 ? 5.629 -13.5 -15.492 1 94.69 115 SER A N 1
ATOM 914 C CA . SER A 1 115 ? 6.32 -14.172 -14.398 1 94.69 115 SER A CA 1
ATOM 915 C C . SER A 1 115 ? 6.641 -13.203 -13.266 1 94.69 115 SER A C 1
ATOM 917 O O . SER A 1 115 ? 6.762 -12 -13.492 1 94.69 115 SER A O 1
ATOM 919 N N . ALA A 1 116 ? 6.703 -13.773 -12.094 1 96.88 116 ALA A N 1
ATOM 920 C CA . ALA A 1 116 ? 7.129 -12.984 -10.938 1 96.88 116 ALA A CA 1
ATOM 921 C C . ALA A 1 116 ? 8.43 -13.531 -10.352 1 96.88 116 ALA A C 1
ATOM 923 O O . ALA A 1 116 ? 8.789 -13.219 -9.211 1 96.88 116 ALA A O 1
ATOM 924 N N . MET A 1 117 ? 9.086 -14.367 -11.094 1 97 117 MET A N 1
ATOM 925 C CA . MET A 1 117 ? 10.398 -14.859 -10.688 1 97 117 MET A CA 1
ATOM 926 C C . MET A 1 117 ? 11.492 -13.867 -11.047 1 97 117 MET A C 1
ATOM 928 O O . MET A 1 117 ? 11.617 -13.469 -12.211 1 97 117 MET A O 1
ATOM 932 N N . LEU A 1 118 ? 12.273 -13.516 -10.109 1 98.44 118 LEU A N 1
ATOM 933 C CA . LEU A 1 118 ? 13.297 -12.492 -10.312 1 98.44 118 LEU A CA 1
ATOM 934 C C . LEU A 1 118 ? 14.391 -13 -11.242 1 98.44 118 LEU A C 1
ATOM 936 O O . LEU A 1 118 ? 14.891 -14.117 -11.078 1 98.44 118 LEU A O 1
ATOM 940 N N . LEU A 1 119 ? 14.758 -12.188 -12.172 1 98.12 119 LEU A N 1
ATOM 941 C CA . LEU A 1 119 ? 15.875 -12.477 -13.07 1 98.12 119 LEU A CA 1
ATOM 942 C C . LEU A 1 119 ? 17.203 -12.148 -12.414 1 98.12 119 LEU A C 1
ATOM 944 O O . LEU A 1 119 ? 17.25 -11.383 -11.445 1 98.12 119 LEU A O 1
ATOM 948 N N . PRO A 1 120 ? 18.312 -12.734 -12.93 1 96.94 120 PRO A N 1
ATOM 949 C CA . PRO A 1 120 ? 19.625 -12.516 -12.305 1 96.94 120 PRO A CA 1
ATOM 950 C C . PRO A 1 120 ? 20.016 -11.039 -12.258 1 96.94 120 PRO A C 1
ATOM 952 O O . PRO A 1 120 ? 20.609 -10.594 -11.273 1 96.94 120 PRO A O 1
ATOM 955 N N . GLY A 1 121 ? 19.734 -10.32 -13.32 1 95.62 121 GLY A N 1
ATOM 956 C CA . GLY A 1 121 ? 20.047 -8.898 -13.328 1 95.62 121 GLY A CA 1
ATOM 957 C C . GLY A 1 121 ? 19.375 -8.133 -12.203 1 95.62 121 GLY A C 1
ATOM 958 O O . GLY A 1 121 ? 20 -7.297 -11.555 1 95.62 121 GLY A O 1
ATOM 959 N N . ALA A 1 122 ? 18.156 -8.43 -12 1 97.62 122 ALA A N 1
ATOM 960 C CA . ALA A 1 122 ? 17.406 -7.789 -10.922 1 97.62 122 ALA A CA 1
ATOM 961 C C . ALA A 1 122 ? 17.984 -8.172 -9.562 1 97.62 122 ALA A C 1
ATOM 963 O O . ALA A 1 122 ? 18.109 -7.328 -8.664 1 97.62 122 ALA A O 1
ATOM 964 N N . ARG A 1 123 ? 18.312 -9.422 -9.391 1 98.06 123 ARG A N 1
ATOM 965 C CA . ARG A 1 123 ? 18.875 -9.883 -8.125 1 98.06 123 ARG A CA 1
ATOM 966 C C . ARG A 1 123 ? 20.156 -9.133 -7.785 1 98.06 123 ARG A C 1
ATOM 968 O O . ARG A 1 123 ? 20.391 -8.805 -6.621 1 98.06 123 ARG A O 1
ATOM 975 N N . LYS A 1 124 ? 20.953 -8.867 -8.758 1 96.94 124 LYS A N 1
ATOM 976 C CA . LYS A 1 124 ? 22.188 -8.117 -8.547 1 96.94 124 LYS A CA 1
ATOM 977 C C . LYS A 1 124 ? 21.891 -6.715 -8.023 1 96.94 124 LYS A C 1
ATOM 979 O O . LYS A 1 124 ? 22.5 -6.273 -7.043 1 96.94 124 LYS A O 1
ATOM 984 N N . VAL A 1 125 ? 21 -6.074 -8.664 1 97.25 125 VAL A N 1
ATOM 985 C CA . VAL A 1 125 ? 20.625 -4.715 -8.281 1 97.25 125 VAL A CA 1
ATOM 986 C C . VAL A 1 125 ? 20 -4.719 -6.895 1 97.25 125 VAL A C 1
ATOM 988 O O . VAL A 1 125 ? 20.359 -3.902 -6.039 1 97.25 125 VAL A O 1
ATOM 991 N N . LEU A 1 126 ? 19.125 -5.629 -6.668 1 98.31 126 LEU A N 1
ATOM 992 C CA . LEU A 1 126 ? 18.391 -5.699 -5.406 1 98.31 126 LEU A CA 1
ATOM 993 C C . LEU A 1 126 ? 19.328 -6.039 -4.25 1 98.31 126 LEU A C 1
ATOM 995 O O . LEU A 1 126 ? 19.109 -5.594 -3.123 1 98.31 126 LEU A O 1
ATOM 999 N N . ARG A 1 127 ? 20.328 -6.84 -4.48 1 97.62 127 ARG A N 1
ATOM 1000 C CA . ARG A 1 127 ? 21.328 -7.109 -3.449 1 97.62 127 ARG A CA 1
ATOM 1001 C C . ARG A 1 127 ? 22.031 -5.828 -3.016 1 97.62 127 ARG A C 1
ATOM 1003 O O . ARG A 1 127 ? 22.25 -5.605 -1.822 1 97.62 127 ARG A O 1
ATOM 1010 N N . LYS A 1 128 ? 22.391 -5.039 -4 1 96.12 128 LYS A N 1
ATOM 1011 C CA . LYS A 1 128 ? 23.031 -3.758 -3.695 1 96.12 128 LYS A CA 1
ATOM 1012 C C . LYS A 1 128 ? 22.094 -2.861 -2.889 1 96.12 128 LYS A C 1
ATOM 1014 O O . LYS A 1 128 ? 22.516 -2.23 -1.916 1 96.12 128 LYS A O 1
ATOM 1019 N N . ILE A 1 129 ? 20.844 -2.811 -3.326 1 96.25 129 ILE A N 1
ATOM 1020 C CA . ILE A 1 129 ? 19.844 -2.031 -2.602 1 96.25 129 ILE A CA 1
ATOM 1021 C C . ILE A 1 129 ? 19.703 -2.576 -1.184 1 96.25 129 ILE A C 1
ATOM 1023 O O . ILE A 1 129 ? 19.641 -1.809 -0.22 1 96.25 129 ILE A O 1
ATOM 1027 N N . GLY A 1 130 ? 19.609 -3.848 -1.071 1 96.56 130 GLY A N 1
ATOM 1028 C CA . GLY A 1 130 ? 19.516 -4.484 0.233 1 96.56 130 GLY A CA 1
ATOM 1029 C C . GLY A 1 130 ? 20.625 -4.074 1.177 1 96.56 130 GLY A C 1
ATOM 1030 O O . GLY A 1 130 ? 20.391 -3.812 2.357 1 96.56 130 GLY A O 1
ATOM 1031 N N . SER A 1 131 ? 21.828 -4.055 0.712 1 94.25 131 SER A N 1
ATOM 1032 C CA . SER A 1 131 ? 22.969 -3.629 1.511 1 94.25 131 SER A CA 1
ATOM 1033 C C . SER A 1 131 ? 22.812 -2.191 1.992 1 94.25 131 SER A C 1
ATOM 1035 O O . SER A 1 131 ? 23.172 -1.864 3.125 1 94.25 131 SER A O 1
ATOM 1037 N N . THR A 1 132 ? 22.25 -1.384 1.134 1 91.62 132 THR A N 1
ATOM 1038 C CA . THR A 1 132 ? 22.016 0.019 1.458 1 91.62 132 THR A CA 1
ATOM 1039 C C . THR A 1 132 ? 20.938 0.154 2.537 1 91.62 132 THR A C 1
ATOM 1041 O O . THR A 1 132 ? 21.062 0.991 3.436 1 91.62 132 THR A O 1
ATOM 1044 N N . LEU A 1 133 ? 19.953 -0.641 2.482 1 92.25 133 LEU A N 1
ATOM 1045 C CA . LEU A 1 133 ? 18.844 -0.609 3.428 1 92.25 133 LEU A CA 1
ATOM 1046 C C . LEU A 1 133 ? 19.297 -1.052 4.816 1 92.25 133 LEU A C 1
ATOM 1048 O O . LEU A 1 133 ? 18.594 -0.819 5.805 1 92.25 133 LEU A O 1
ATOM 1052 N N . SER A 1 134 ? 20.406 -1.677 4.926 1 91.31 134 SER A N 1
ATOM 1053 C CA . SER A 1 134 ? 20.875 -2.264 6.176 1 91.31 134 SER A CA 1
ATOM 1054 C C . SER A 1 134 ? 21.516 -1.211 7.074 1 91.31 134 SER A C 1
ATOM 1056 O O . SER A 1 134 ? 21.781 -1.472 8.25 1 91.31 134 SER A O 1
ATOM 1058 N N . ARG A 1 135 ? 21.656 -0.081 6.586 1 83.5 135 ARG A N 1
ATOM 1059 C CA . ARG A 1 135 ? 22.438 0.925 7.289 1 83.5 135 ARG A CA 1
ATOM 1060 C C . ARG A 1 135 ? 21.562 1.769 8.203 1 83.5 135 ARG A C 1
ATOM 1062 O O . ARG A 1 135 ? 22.062 2.41 9.133 1 83.5 135 ARG A O 1
ATOM 1069 N N . GLU A 1 136 ? 20.328 1.814 7.926 1 82.19 136 GLU A N 1
ATOM 1070 C CA . GLU A 1 136 ? 19.359 2.594 8.703 1 82.19 136 GLU A CA 1
ATOM 1071 C C . GLU A 1 136 ? 18.016 1.896 8.766 1 82.19 136 GLU A C 1
ATOM 1073 O O . GLU A 1 136 ? 17.828 0.816 8.195 1 82.19 136 GLU A O 1
ATOM 1078 N N . VAL A 1 137 ? 17.219 2.514 9.57 1 86.5 137 VAL A N 1
ATOM 1079 C CA . VAL A 1 137 ? 15.867 1.966 9.656 1 86.5 137 VAL A CA 1
ATOM 1080 C C . VAL A 1 137 ? 14.945 2.715 8.703 1 86.5 137 VAL A C 1
ATOM 1082 O O . VAL A 1 137 ? 14.805 3.936 8.797 1 86.5 137 VAL A O 1
ATOM 1085 N N . TRP A 1 138 ? 14.398 1.995 7.758 1 90.5 138 TRP A N 1
ATOM 1086 C CA . TRP A 1 138 ? 13.523 2.52 6.715 1 90.5 138 TRP A CA 1
ATOM 1087 C C . TRP A 1 138 ? 12.156 1.849 6.762 1 90.5 138 TRP A C 1
ATOM 1089 O O . TRP A 1 138 ? 11.992 0.8 7.391 1 90.5 138 TRP A O 1
ATOM 1099 N N . ASN A 1 139 ? 11.211 2.529 6.258 1 95.06 139 ASN A N 1
ATOM 1100 C CA . ASN A 1 139 ? 10 1.872 5.773 1 95.06 139 ASN A CA 1
ATOM 1101 C C . ASN A 1 139 ? 10.023 1.702 4.254 1 95.06 139 ASN A C 1
ATOM 1103 O O . ASN A 1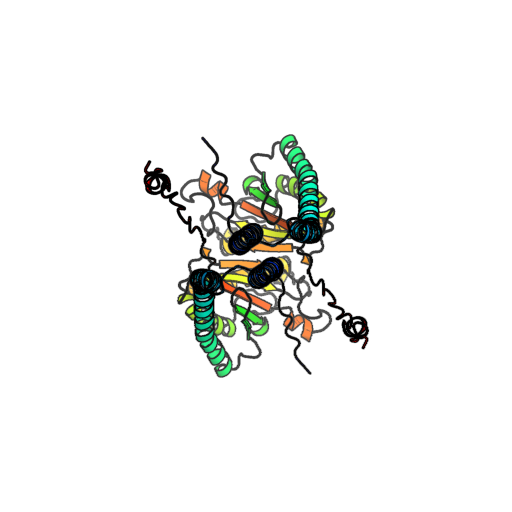 139 ? 10.227 2.67 3.521 1 95.06 139 ASN A O 1
ATOM 1107 N N . VAL A 1 140 ? 9.805 0.513 3.828 1 97.56 140 VAL A N 1
ATOM 1108 C CA . VAL A 1 140 ? 9.984 0.23 2.408 1 97.56 140 VAL A CA 1
ATOM 1109 C C . VAL A 1 140 ? 8.664 -0.257 1.81 1 97.56 140 VAL A C 1
ATOM 1111 O O . VAL A 1 140 ? 8.086 -1.235 2.285 1 97.56 140 VAL A O 1
ATOM 1114 N N . VAL A 1 141 ? 8.195 0.419 0.814 1 98.5 141 VAL A N 1
ATOM 1115 C CA . VAL A 1 141 ? 7.004 0.027 0.065 1 98.5 141 VAL A CA 1
ATOM 1116 C C . VAL A 1 141 ? 7.398 -0.391 -1.35 1 98.5 141 VAL A C 1
ATOM 1118 O O . VAL A 1 141 ? 8.055 0.367 -2.066 1 98.5 141 VAL A O 1
ATOM 1121 N N . VAL A 1 142 ? 7.016 -1.6 -1.71 1 98.88 142 VAL A N 1
ATOM 1122 C CA . VAL A 1 142 ? 7.262 -2.094 -3.061 1 98.88 142 VAL A CA 1
ATOM 1123 C C . VAL A 1 142 ? 5.945 -2.174 -3.83 1 98.88 142 VAL A C 1
ATOM 1125 O O . VAL A 1 142 ? 5.004 -2.846 -3.395 1 98.88 142 VAL A O 1
ATOM 1128 N N . GLN A 1 143 ? 5.918 -1.501 -4.969 1 98.88 143 GLN A N 1
ATOM 1129 C CA . GLN A 1 143 ? 4.707 -1.465 -5.785 1 98.88 143 GLN A CA 1
ATOM 1130 C C . GLN A 1 143 ? 4.922 -2.184 -7.113 1 98.88 143 GLN A C 1
ATOM 1132 O O . GLN A 1 143 ? 5.883 -1.898 -7.832 1 98.88 143 GLN A O 1
ATOM 1137 N N . GLY A 1 144 ? 4.023 -3.08 -7.383 1 98.69 144 GLY A N 1
ATOM 1138 C CA . GLY A 1 144 ? 4.02 -3.719 -8.688 1 98.69 144 GLY A CA 1
ATOM 1139 C C . GLY A 1 144 ? 3.033 -3.088 -9.656 1 98.69 144 GLY A C 1
ATOM 1140 O O . GLY A 1 144 ? 1.869 -2.871 -9.312 1 98.69 144 GLY A O 1
ATOM 1141 N N . HIS A 1 145 ? 3.504 -2.826 -10.898 1 98.31 145 HIS A N 1
ATOM 1142 C CA . HIS A 1 145 ? 2.693 -2.275 -11.977 1 98.31 145 HIS A CA 1
ATOM 1143 C C . HIS A 1 145 ? 2.793 -3.133 -13.234 1 98.31 145 HIS A C 1
ATOM 1145 O O . HIS A 1 145 ? 3.854 -3.686 -13.531 1 98.31 145 HIS A O 1
ATOM 1151 N N . THR A 1 146 ? 1.694 -3.17 -13.898 1 97.94 146 THR A N 1
ATOM 1152 C CA . THR A 1 146 ? 1.678 -3.889 -15.172 1 97.94 146 THR A CA 1
ATOM 1153 C C . THR A 1 146 ? 1.176 -2.986 -16.297 1 97.94 146 THR A C 1
ATOM 1155 O O . THR A 1 146 ? 0.714 -1.871 -16.047 1 97.94 146 THR A O 1
ATOM 1158 N N . ASP A 1 147 ? 1.451 -3.426 -17.531 1 97.44 147 ASP A N 1
ATOM 1159 C CA . ASP A 1 147 ? 0.709 -2.84 -18.641 1 97.44 147 ASP A CA 1
ATOM 1160 C C . ASP A 1 147 ? -0.706 -3.408 -18.719 1 97.44 147 ASP A C 1
ATOM 1162 O O . ASP A 1 147 ? -1.16 -4.082 -17.797 1 97.44 147 ASP A O 1
ATOM 1166 N N . ASN A 1 148 ? -1.403 -3.109 -19.844 1 97 148 ASN A N 1
ATOM 1167 C CA . ASN A 1 148 ? -2.814 -3.48 -19.859 1 97 148 ASN A CA 1
ATOM 1168 C C . ASN A 1 148 ? -3.049 -4.734 -20.703 1 97 148 ASN A C 1
ATOM 1170 O O . ASN A 1 148 ? -4.184 -5.027 -21.078 1 97 148 ASN A O 1
ATOM 1174 N N . VAL A 1 149 ? -1.994 -5.379 -21.078 1 95.19 149 VAL A N 1
ATOM 1175 C CA . VAL A 1 149 ? -2.162 -6.625 -21.812 1 95.19 149 VAL A CA 1
ATOM 1176 C C . VAL A 1 149 ? -2.754 -7.691 -20.891 1 95.19 149 VAL A C 1
ATOM 1178 O O . VAL A 1 149 ? -2.232 -7.941 -19.797 1 95.19 149 VAL A O 1
ATOM 1181 N N . PRO A 1 150 ? -3.814 -8.281 -21.297 1 92.94 150 PRO A N 1
ATOM 1182 C CA . PRO A 1 150 ? -4.422 -9.305 -20.438 1 92.94 150 PRO A CA 1
ATOM 1183 C C . PRO A 1 150 ? -3.467 -10.453 -20.125 1 92.94 150 PRO A C 1
ATOM 1185 O O . PRO A 1 150 ? -2.639 -10.82 -20.953 1 92.94 150 PRO A O 1
ATOM 1188 N N . ILE A 1 1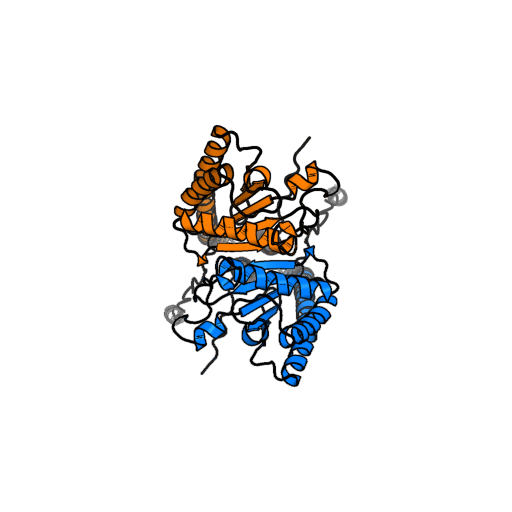51 ? -3.662 -10.961 -18.984 1 91.06 151 ILE A N 1
ATOM 1189 C CA . ILE A 1 151 ? -2.809 -12.047 -18.516 1 91.06 151 ILE A CA 1
ATOM 1190 C C . ILE A 1 151 ? -3.201 -13.344 -19.219 1 91.06 151 ILE A C 1
ATOM 1192 O O . ILE A 1 151 ? -4.387 -13.672 -19.312 1 91.06 151 ILE A O 1
ATOM 1196 N N . ALA A 1 152 ? -2.158 -14.047 -19.703 1 88.31 152 ALA A N 1
ATOM 1197 C CA . ALA A 1 152 ? -2.404 -15.352 -20.312 1 88.31 152 ALA A CA 1
ATOM 1198 C C . ALA A 1 152 ? -2.844 -16.375 -19.266 1 88.31 152 ALA A C 1
ATOM 1200 O O . ALA A 1 152 ? -2.375 -16.344 -18.125 1 88.31 152 ALA A O 1
ATOM 1201 N N . SER A 1 153 ? -3.691 -17.297 -19.609 1 84.31 153 SER A N 1
ATOM 1202 C CA . SER A 1 153 ? -4.191 -18.312 -18.703 1 84.31 153 SER A CA 1
ATOM 1203 C C . SER A 1 153 ? -3.068 -19.234 -18.219 1 84.31 153 SER A C 1
ATOM 1205 O O . SER A 1 153 ? -3.17 -19.844 -17.156 1 84.31 153 SER A O 1
ATOM 1207 N N . THR A 1 154 ? -1.972 -19.203 -18.969 1 84.69 154 THR A N 1
ATOM 1208 C CA . THR A 1 154 ? -0.856 -20.094 -18.656 1 84.69 154 THR A CA 1
ATOM 1209 C C . THR A 1 154 ? 0.045 -19.5 -17.594 1 84.69 154 THR A C 1
ATOM 1211 O O . THR A 1 154 ? 0.892 -20.188 -17.016 1 84.69 154 THR A O 1
ATOM 1214 N N . SER A 1 155 ? -0.108 -18.234 -17.219 1 83.88 155 SER A N 1
ATOM 1215 C CA . SER A 1 155 ? 0.796 -17.547 -16.312 1 83.88 155 SER A CA 1
ATOM 1216 C C . SER A 1 155 ? 0.525 -17.938 -14.859 1 83.88 155 SER A C 1
ATOM 1218 O O . SER A 1 155 ? 1.38 -17.75 -13.992 1 83.88 155 SER A O 1
ATOM 1220 N N . GLY A 1 156 ? -0.646 -18.438 -14.578 1 88.44 156 GLY A N 1
ATOM 1221 C CA . GLY A 1 156 ? -1.023 -18.797 -13.219 1 88.44 156 GLY A CA 1
ATOM 1222 C C . GLY A 1 156 ? -1.637 -17.641 -12.453 1 88.44 156 GLY A C 1
ATOM 1223 O O . GLY A 1 156 ? -2.047 -17.797 -11.305 1 88.44 156 GLY A O 1
ATOM 1224 N N . TYR A 1 157 ? -1.586 -16.484 -13.055 1 93.62 157 TYR A N 1
ATOM 1225 C CA . TYR A 1 157 ? -2.189 -15.32 -12.414 1 93.62 157 TYR A CA 1
ATOM 1226 C C . TYR A 1 157 ? -3.551 -15.008 -13.023 1 93.62 157 TYR A C 1
ATOM 1228 O O . TYR A 1 157 ? -3.734 -15.117 -14.234 1 93.62 157 TYR A O 1
ATOM 1236 N N . ARG A 1 158 ? -4.449 -14.578 -12.156 1 92.69 158 ARG A N 1
ATOM 1237 C CA . ARG A 1 158 ? -5.828 -14.391 -12.594 1 92.69 158 ARG A CA 1
ATOM 1238 C C . ARG A 1 158 ? -6.016 -13.023 -13.234 1 92.69 158 ARG A C 1
ATOM 1240 O O . ARG A 1 158 ? -6.973 -12.805 -13.984 1 92.69 158 ARG A O 1
ATOM 1247 N N . SER A 1 159 ? -5.211 -12.094 -12.883 1 95.88 159 SER A N 1
ATOM 1248 C CA . SER A 1 159 ? -5.328 -10.734 -13.406 1 95.88 159 SER A CA 1
ATOM 1249 C C . SER A 1 159 ? -4.012 -9.977 -13.266 1 95.88 159 SER A C 1
ATOM 1251 O O . SER A 1 159 ? -3.086 -10.445 -12.602 1 95.88 159 SER A O 1
ATOM 1253 N N . ASN A 1 160 ? -3.99 -8.828 -13.914 1 97.56 160 ASN A N 1
ATOM 1254 C CA . ASN A 1 160 ? -2.83 -7.957 -13.797 1 97.56 160 ASN A CA 1
ATOM 1255 C C . ASN A 1 160 ? -2.639 -7.465 -12.367 1 97.56 160 ASN A C 1
ATOM 1257 O O . ASN A 1 160 ? -1.517 -7.176 -11.945 1 97.56 160 ASN A O 1
ATOM 1261 N N . TRP A 1 161 ? -3.709 -7.414 -11.562 1 98.06 161 TRP A N 1
ATOM 1262 C CA . TRP A 1 161 ? -3.602 -7.117 -10.133 1 98.06 161 TRP A CA 1
ATOM 1263 C C . TRP A 1 161 ? -2.781 -8.18 -9.414 1 98.06 161 TRP A C 1
ATOM 1265 O O . TRP A 1 161 ? -1.873 -7.859 -8.648 1 98.06 161 TRP A O 1
ATOM 1275 N N . HIS A 1 162 ? -3.123 -9.398 -9.758 1 97.88 162 HIS A N 1
ATOM 1276 C CA . HIS A 1 162 ? -2.445 -10.516 -9.117 1 97.88 162 HIS A CA 1
ATOM 1277 C C . HIS A 1 162 ? -0.972 -10.562 -9.508 1 97.88 162 HIS A C 1
ATOM 1279 O O . HIS A 1 162 ? -0.105 -10.781 -8.664 1 97.88 162 HIS A O 1
ATOM 1285 N N . LEU A 1 163 ? -0.735 -10.352 -10.773 1 97.88 163 LEU A N 1
ATOM 1286 C CA . LEU A 1 163 ? 0.646 -10.359 -11.242 1 97.88 163 LEU A CA 1
ATOM 1287 C C . LEU A 1 163 ? 1.454 -9.258 -10.57 1 97.88 163 LEU A C 1
ATOM 1289 O O . LEU A 1 163 ? 2.557 -9.5 -10.078 1 97.88 163 LEU A O 1
ATOM 1293 N N . GLY A 1 164 ? 0.899 -8.055 -10.586 1 98.31 164 GLY A N 1
ATOM 1294 C CA . GLY A 1 164 ? 1.565 -6.953 -9.914 1 98.31 164 GLY A CA 1
ATOM 1295 C C . GLY A 1 164 ? 1.862 -7.238 -8.453 1 98.31 164 GLY A C 1
ATOM 1296 O O . GLY A 1 164 ? 2.951 -6.934 -7.965 1 98.31 164 GLY A O 1
ATOM 1297 N N . ALA A 1 165 ? 0.926 -7.832 -7.789 1 98.69 165 ALA A N 1
ATOM 1298 C CA . ALA A 1 165 ? 1.09 -8.172 -6.379 1 98.69 165 ALA A CA 1
ATOM 1299 C C . ALA A 1 165 ? 2.195 -9.211 -6.188 1 98.69 165 ALA A C 1
ATOM 1301 O O . ALA A 1 165 ? 3.035 -9.078 -5.297 1 98.69 165 ALA A O 1
ATOM 1302 N N . ALA A 1 166 ? 2.174 -10.211 -6.988 1 98.12 166 ALA A N 1
ATOM 1303 C CA . ALA A 1 166 ? 3.186 -11.266 -6.898 1 98.12 166 ALA A CA 1
ATOM 1304 C C . ALA A 1 166 ? 4.586 -10.703 -7.133 1 98.12 166 ALA A C 1
ATOM 1306 O O . ALA A 1 166 ? 5.535 -11.086 -6.449 1 98.12 166 ALA A O 1
ATOM 1307 N N . ARG A 1 167 ? 4.676 -9.844 -8.07 1 98.56 167 ARG A N 1
ATOM 1308 C CA . ARG A 1 167 ? 5.961 -9.219 -8.383 1 98.56 167 ARG A CA 1
ATOM 1309 C C . ARG A 1 167 ? 6.449 -8.359 -7.23 1 98.56 167 ARG A C 1
ATOM 1311 O O . ARG A 1 167 ? 7.629 -8.406 -6.867 1 98.56 167 ARG A O 1
ATOM 1318 N N . ALA A 1 168 ? 5.551 -7.598 -6.656 1 98.88 168 ALA A N 1
ATOM 1319 C CA . ALA A 1 168 ? 5.91 -6.805 -5.484 1 98.88 168 ALA A CA 1
ATOM 1320 C C . ALA A 1 168 ? 6.387 -7.695 -4.34 1 98.88 168 ALA A C 1
ATOM 1322 O O . ALA A 1 168 ? 7.391 -7.398 -3.691 1 98.88 168 ALA A O 1
ATOM 1323 N N . VAL A 1 169 ? 5.738 -8.797 -4.102 1 98.81 169 VAL A N 1
ATOM 1324 C CA . VAL A 1 169 ? 6.086 -9.703 -3.018 1 98.81 169 VAL A CA 1
ATOM 1325 C C . VAL A 1 169 ? 7.461 -10.32 -3.277 1 98.81 169 VAL A C 1
ATOM 1327 O O . VAL A 1 169 ? 8.273 -10.461 -2.357 1 98.81 169 VAL A O 1
ATOM 1330 N N . SER A 1 170 ? 7.699 -10.695 -4.504 1 98.75 170 SER A N 1
ATOM 1331 C CA . SER A 1 170 ? 8.992 -11.273 -4.844 1 98.75 170 SER A CA 1
ATOM 1332 C C . SER A 1 170 ? 10.133 -10.32 -4.492 1 98.75 170 SER A C 1
ATOM 1334 O O . SER A 1 170 ? 11.148 -10.742 -3.936 1 98.75 170 SER A O 1
ATOM 1336 N N . VAL A 1 171 ? 9.922 -9.094 -4.805 1 98.88 171 VAL A N 1
ATOM 1337 C CA . VAL A 1 171 ? 10.938 -8.086 -4.512 1 98.88 171 VAL A CA 1
ATOM 1338 C C . VAL A 1 171 ? 11.07 -7.91 -3.002 1 98.88 171 VAL A C 1
ATOM 1340 O O . VAL A 1 171 ? 12.188 -7.863 -2.473 1 98.88 171 VAL A O 1
ATOM 1343 N N . VAL A 1 172 ? 9.992 -7.855 -2.27 1 98.81 172 VAL A N 1
ATOM 1344 C CA . VAL A 1 172 ? 10.008 -7.703 -0.818 1 98.81 172 VAL A CA 1
ATOM 1345 C C . VAL A 1 172 ? 10.773 -8.867 -0.187 1 98.81 172 VAL A C 1
ATOM 1347 O O . VAL A 1 172 ? 11.648 -8.656 0.66 1 98.81 172 VAL A O 1
ATOM 1350 N N . LEU A 1 173 ? 10.469 -10.023 -0.603 1 98.56 173 LEU A N 1
ATOM 1351 C CA . LEU A 1 173 ? 11.094 -11.203 -0.017 1 98.56 173 LEU A CA 1
ATOM 1352 C C . LEU A 1 173 ? 12.602 -11.195 -0.267 1 98.56 173 LEU A C 1
ATOM 1354 O O . LEU A 1 173 ? 13.383 -11.531 0.626 1 98.56 173 LEU A O 1
ATOM 1358 N N . PHE A 1 174 ? 12.93 -10.867 -1.473 1 98.75 174 PHE A N 1
ATOM 1359 C CA . PHE A 1 174 ? 14.352 -10.836 -1.797 1 98.75 174 PHE A CA 1
ATOM 1360 C C . PHE A 1 174 ? 15.062 -9.773 -0.974 1 98.75 174 PHE A C 1
ATOM 1362 O O . PHE A 1 174 ? 16.141 -10.031 -0.42 1 98.75 174 PHE A O 1
ATOM 1369 N N . LEU A 1 175 ? 14.477 -8.555 -0.886 1 98.56 175 LEU A N 1
ATOM 1370 C CA . LEU A 1 175 ? 15.078 -7.477 -0.11 1 98.56 175 LEU A CA 1
ATOM 1371 C C . LEU A 1 175 ? 15.172 -7.852 1.365 1 98.56 175 LEU A C 1
ATOM 1373 O O . LEU A 1 175 ? 16.172 -7.574 2.02 1 98.56 175 LEU A O 1
ATOM 1377 N N . ASN A 1 176 ? 14.133 -8.383 1.851 1 97.38 176 ASN A N 1
ATOM 1378 C CA . ASN A 1 176 ? 14.133 -8.789 3.252 1 97.38 176 ASN A CA 1
ATOM 1379 C C . ASN A 1 176 ? 15.25 -9.789 3.545 1 97.38 176 ASN A C 1
ATOM 1381 O O . ASN A 1 176 ? 15.93 -9.688 4.566 1 97.38 176 ASN A O 1
ATOM 1385 N N . LYS A 1 177 ? 15.414 -10.75 2.701 1 97.19 177 LYS A N 1
ATOM 1386 C CA . LYS A 1 177 ? 16.438 -11.781 2.867 1 97.19 177 LYS A CA 1
ATOM 1387 C C . LYS A 1 177 ? 17.828 -11.18 2.779 1 97.19 177 LYS A C 1
ATOM 1389 O O . LYS A 1 177 ? 18.781 -11.688 3.391 1 97.19 177 LYS A O 1
ATOM 1394 N N . ASN A 1 178 ? 17.969 -10.141 2.043 1 97.38 178 ASN A N 1
ATOM 1395 C CA . ASN A 1 178 ? 19.297 -9.609 1.755 1 97.38 178 ASN A CA 1
ATOM 1396 C C . ASN A 1 178 ? 19.531 -8.273 2.461 1 97.38 178 ASN A C 1
ATOM 1398 O O . ASN A 1 178 ? 20.406 -7.5 2.064 1 97.38 178 ASN A O 1
ATOM 1402 N N . SER A 1 179 ? 18.719 -7.93 3.346 1 96.12 179 SER A N 1
ATOM 1403 C CA . SER A 1 179 ? 18.906 -6.75 4.184 1 96.12 179 SER A CA 1
ATOM 1404 C C . SER A 1 179 ? 18.75 -7.09 5.66 1 96.12 179 SER A C 1
ATOM 1406 O O . SER A 1 179 ? 18.297 -8.18 6.008 1 96.12 179 SER A O 1
ATOM 1408 N N . ARG A 1 180 ? 19.109 -6.152 6.469 1 94.88 180 ARG A N 1
ATOM 1409 C CA . ARG A 1 180 ? 18.938 -6.309 7.91 1 94.88 180 ARG A CA 1
ATOM 1410 C C . ARG A 1 180 ? 17.625 -5.676 8.383 1 94.88 180 ARG A C 1
ATOM 1412 O O . ARG A 1 180 ? 17.359 -5.613 9.586 1 94.88 180 ARG A O 1
ATOM 1419 N N . LEU A 1 181 ? 16.922 -5.207 7.438 1 94.38 181 LEU A N 1
ATOM 1420 C CA . LEU A 1 181 ? 15.656 -4.574 7.781 1 94.38 181 LEU A CA 1
ATOM 1421 C C . LEU A 1 181 ? 14.625 -5.613 8.211 1 94.38 181 LEU A C 1
ATOM 1423 O O . LEU A 1 181 ? 14.477 -6.648 7.551 1 94.38 181 LEU A O 1
ATOM 1427 N N . GLN A 1 182 ? 13.953 -5.344 9.305 1 95.56 182 GLN A N 1
ATOM 1428 C CA . GLN A 1 182 ? 12.93 -6.254 9.805 1 95.56 182 GLN A CA 1
ATOM 1429 C C . GLN A 1 182 ? 11.758 -6.348 8.828 1 95.56 182 GLN A C 1
ATOM 1431 O O . GLN A 1 182 ? 11.383 -5.355 8.211 1 95.56 182 GLN A O 1
ATOM 1436 N N . PRO A 1 183 ? 11.125 -7.484 8.742 1 97.12 183 PRO A N 1
ATOM 1437 C CA . PRO A 1 183 ? 10.039 -7.695 7.781 1 97.12 183 PRO A CA 1
ATOM 1438 C C . PRO A 1 183 ? 8.875 -6.73 7.988 1 97.12 183 PRO A C 1
ATOM 1440 O O . PRO A 1 183 ? 8.188 -6.375 7.031 1 97.12 183 PRO A O 1
ATOM 1443 N N . ARG A 1 184 ? 8.656 -6.289 9.195 1 96 184 ARG A N 1
ATOM 1444 C CA . ARG A 1 184 ? 7.539 -5.398 9.492 1 96 184 ARG A CA 1
ATOM 1445 C C . ARG A 1 184 ? 7.719 -4.043 8.812 1 96 184 ARG A C 1
ATOM 1447 O O . ARG A 1 184 ? 6.781 -3.248 8.742 1 96 184 ARG A O 1
ATOM 1454 N N . ARG A 1 185 ? 8.898 -3.799 8.328 1 96.56 185 ARG A N 1
ATOM 1455 C CA . ARG A 1 185 ? 9.219 -2.523 7.695 1 96.56 185 ARG A CA 1
ATOM 1456 C C . ARG A 1 185 ? 8.898 -2.555 6.203 1 96.56 185 ARG A C 1
ATOM 1458 O O . ARG A 1 185 ? 9.039 -1.545 5.512 1 96.56 185 ARG A O 1
ATOM 1465 N N . PHE A 1 186 ? 8.391 -3.693 5.715 1 98.06 186 PHE A N 1
ATOM 1466 C CA . PHE A 1 186 ? 8.102 -3.848 4.293 1 98.06 186 PHE A CA 1
ATOM 1467 C C . PHE A 1 186 ? 6.602 -3.895 4.047 1 98.06 186 PHE A C 1
ATOM 1469 O O . PHE A 1 186 ? 5.84 -4.363 4.895 1 98.06 186 PHE A O 1
ATOM 1476 N N . GLU A 1 187 ? 6.227 -3.373 2.908 1 98.56 187 GLU A N 1
ATOM 1477 C CA . GLU A 1 187 ? 4.887 -3.463 2.342 1 98.56 187 GLU A CA 1
ATOM 1478 C C . GLU A 1 187 ? 4.938 -3.822 0.859 1 98.56 187 GLU A C 1
ATOM 1480 O O . GLU A 1 187 ? 5.734 -3.262 0.105 1 98.56 187 GLU A O 1
ATOM 1485 N N . ALA A 1 188 ? 4.148 -4.773 0.417 1 98.88 188 ALA A N 1
ATOM 1486 C CA . ALA A 1 188 ? 3.984 -5.094 -0.998 1 98.88 188 ALA A CA 1
ATOM 1487 C C . ALA A 1 188 ? 2.633 -4.609 -1.517 1 98.88 188 ALA A C 1
ATOM 1489 O O . ALA A 1 188 ? 1.587 -4.977 -0.975 1 98.88 188 ALA A O 1
ATOM 1490 N N . SER A 1 189 ? 2.658 -3.83 -2.555 1 98.75 189 SER A N 1
ATOM 1491 C CA . SER A 1 189 ? 1.423 -3.264 -3.086 1 98.75 189 SER A CA 1
ATOM 1492 C C . SER A 1 189 ? 1.313 -3.486 -4.59 1 98.75 189 SER A C 1
ATOM 1494 O O . SER A 1 189 ? 2.318 -3.73 -5.262 1 98.75 189 SER A O 1
ATOM 1496 N N . SER A 1 190 ? 0.097 -3.408 -5.066 1 98.81 190 SER A N 1
ATOM 1497 C CA . SER A 1 190 ? -0.167 -3.561 -6.496 1 98.81 190 SER A CA 1
ATOM 1498 C C . SER A 1 190 ? -1.205 -2.551 -6.977 1 98.81 190 SER A C 1
ATOM 1500 O O . SER A 1 190 ? -2.189 -2.287 -6.281 1 98.81 190 SER A O 1
ATOM 1502 N N . PHE A 1 191 ? -0.961 -2.082 -8.117 1 98.25 191 PHE A N 1
ATOM 1503 C CA . PHE A 1 191 ? -1.908 -1.202 -8.789 1 98.25 191 PHE A CA 1
ATOM 1504 C C . PHE A 1 191 ? -2.367 -1.809 -10.109 1 98.25 191 PHE A C 1
ATOM 1506 O O . PHE A 1 191 ? -3.125 -1.185 -10.859 1 98.25 191 PHE A O 1
ATOM 1513 N N . GLY A 1 192 ? -1.894 -2.994 -10.367 1 97.75 192 GLY A N 1
ATOM 1514 C CA . GLY A 1 192 ? -2.188 -3.566 -11.664 1 97.75 192 GLY A CA 1
ATOM 1515 C C . GLY A 1 192 ? -1.821 -2.65 -12.82 1 97.75 192 GLY A C 1
ATOM 1516 O O . GLY A 1 192 ? -0.709 -2.121 -12.867 1 97.75 192 GLY A O 1
ATOM 1517 N N . GLU A 1 193 ? -2.734 -2.586 -13.727 1 98.19 193 GLU A N 1
ATOM 1518 C CA . GLU A 1 193 ? -2.516 -1.801 -14.938 1 98.19 193 GLU A CA 1
ATOM 1519 C C . GLU A 1 193 ? -3.049 -0.379 -14.781 1 98.19 193 GLU A C 1
ATOM 1521 O O . GLU A 1 193 ? -3 0.417 -15.719 1 98.19 193 GLU A O 1
ATOM 1526 N N . TYR A 1 194 ? -3.41 0.062 -13.633 1 98.06 194 TYR A N 1
ATOM 1527 C CA . TYR A 1 194 ? -4.336 1.183 -13.531 1 98.06 194 TYR A CA 1
ATOM 1528 C C . TYR A 1 194 ? -3.619 2.447 -13.078 1 98.06 194 TYR A C 1
ATOM 1530 O O . TYR A 1 194 ? -4.254 3.477 -12.836 1 98.06 194 TYR A O 1
ATOM 1538 N N . LYS A 1 195 ? -2.35 2.416 -12.93 1 97.38 195 LYS A N 1
ATOM 1539 C CA . LYS A 1 195 ? -1.532 3.609 -12.742 1 97.38 195 LYS A CA 1
ATOM 1540 C C . LYS A 1 195 ? -0.376 3.646 -13.734 1 97.38 195 LYS A C 1
ATOM 1542 O O . LYS A 1 195 ? 0.791 3.625 -13.344 1 97.38 195 LYS A O 1
ATOM 1547 N N . PRO A 1 196 ? -0.712 3.74 -14.938 1 98.19 196 PRO A N 1
ATOM 1548 C CA . PRO A 1 196 ? 0.334 3.797 -15.961 1 98.19 196 PRO A CA 1
ATOM 1549 C C . PRO A 1 196 ? 1.095 5.121 -15.953 1 98.19 196 PRO A C 1
ATOM 1551 O O . PRO A 1 196 ? 0.524 6.164 -15.617 1 98.19 196 PRO A O 1
ATOM 1554 N N . VAL A 1 197 ? 2.342 5.082 -16.344 1 97 197 VAL A N 1
ATOM 1555 C CA . VAL A 1 197 ? 3.145 6.297 -16.422 1 97 197 VAL A CA 1
ATOM 1556 C C . VAL A 1 197 ? 3.303 6.715 -17.891 1 97 197 VAL A C 1
ATOM 1558 O O . VAL A 1 197 ? 3.816 7.797 -18.188 1 97 197 VAL A O 1
ATOM 1561 N N . ALA A 1 198 ? 2.904 5.852 -18.766 1 97.12 198 ALA A N 1
ATOM 1562 C CA . ALA A 1 198 ? 2.918 6.09 -20.203 1 97.12 198 ALA A CA 1
ATOM 1563 C C . ALA A 1 198 ? 1.707 5.449 -20.875 1 97.12 198 ALA A C 1
ATOM 1565 O O . ALA A 1 198 ? 0.944 4.723 -20.234 1 97.12 198 ALA A O 1
ATOM 1566 N N . THR A 1 199 ? 1.55 5.727 -22.125 1 97.44 199 THR A N 1
ATOM 1567 C CA . THR A 1 199 ? 0.394 5.195 -22.844 1 97.44 199 THR A CA 1
ATOM 1568 C C . THR A 1 199 ? 0.516 3.688 -23.031 1 97.44 199 THR A C 1
ATOM 1570 O O . THR A 1 199 ? 1.61 3.172 -23.266 1 97.44 199 THR A O 1
ATOM 1573 N N . ASN A 1 200 ? -0.587 3.047 -22.922 1 97.31 200 ASN A N 1
ATOM 1574 C CA . ASN A 1 200 ? -0.619 1.61 -23.172 1 97.31 200 ASN A CA 1
ATOM 1575 C C . ASN A 1 200 ? -0.902 1.302 -24.641 1 97.31 200 ASN A C 1
ATOM 1577 O O . ASN A 1 200 ? -1.091 0.141 -25.016 1 97.31 200 ASN A O 1
ATOM 1581 N N . GLU A 1 201 ? -0.855 2.219 -25.438 1 97.12 201 GLU A N 1
ATOM 1582 C CA . GLU A 1 201 ? -1.2 2.033 -26.844 1 97.12 201 GLU A CA 1
ATOM 1583 C C . GLU A 1 201 ? 0.032 1.686 -27.672 1 97.12 201 GLU A C 1
ATOM 1585 O O . GLU A 1 201 ? -0.083 1.338 -28.844 1 97.12 201 GLU A O 1
ATOM 1590 N N . THR A 1 202 ? 1.195 1.884 -27.141 1 97.38 202 THR A N 1
ATOM 1591 C CA . THR A 1 202 ? 2.438 1.582 -27.844 1 97.38 202 THR A CA 1
ATOM 1592 C C . THR A 1 202 ? 3.27 0.57 -27.062 1 97.38 202 THR A C 1
ATOM 1594 O O . THR A 1 202 ? 3.137 0.462 -25.844 1 97.38 202 THR A O 1
ATOM 1597 N N . SER A 1 203 ? 4.09 -0.118 -27.797 1 96.06 203 SER A N 1
ATOM 1598 C CA . SER A 1 203 ? 4.984 -1.073 -27.141 1 96.06 203 SER A CA 1
ATOM 1599 C C . SER A 1 203 ? 5.934 -0.374 -26.188 1 96.06 203 SER A C 1
ATOM 1601 O O . SER A 1 203 ? 6.227 -0.896 -25.109 1 96.06 203 SER A O 1
ATOM 1603 N N . GLY A 1 204 ? 6.379 0.727 -26.641 1 95.62 204 GLY A N 1
ATOM 1604 C CA . GLY A 1 204 ? 7.258 1.507 -25.781 1 95.62 204 GLY A CA 1
ATOM 1605 C C . GLY A 1 204 ? 6.602 1.95 -24.484 1 95.62 204 GLY A C 1
ATOM 1606 O O . GLY A 1 204 ? 7.195 1.847 -23.422 1 95.62 204 GLY A O 1
ATOM 1607 N N . GLY A 1 205 ? 5.395 2.422 -24.562 1 97.12 205 GLY A N 1
ATOM 1608 C CA . GLY A 1 205 ? 4.652 2.809 -23.375 1 97.12 205 GLY A CA 1
ATOM 1609 C C . GLY A 1 205 ? 4.359 1.646 -22.438 1 97.12 205 GLY A C 1
ATOM 1610 O O . GLY A 1 205 ? 4.496 1.768 -21.219 1 97.12 205 GLY A O 1
ATOM 1611 N N . ARG A 1 206 ? 3.982 0.538 -23.047 1 97.19 206 ARG A N 1
ATOM 1612 C CA . ARG A 1 206 ? 3.723 -0.66 -22.25 1 97.19 206 ARG A CA 1
ATOM 1613 C C . ARG A 1 206 ? 4.973 -1.096 -21.5 1 97.19 206 ARG A C 1
ATOM 1615 O O . ARG A 1 206 ? 4.887 -1.527 -20.344 1 97.19 206 ARG A O 1
ATOM 1622 N N . ARG A 1 207 ? 6.059 -0.957 -22.078 1 95.44 207 ARG A N 1
ATOM 1623 C CA . ARG A 1 207 ? 7.32 -1.307 -21.438 1 95.44 207 ARG A CA 1
ATOM 1624 C C . ARG A 1 207 ? 7.57 -0.434 -20.203 1 95.44 207 ARG A C 1
ATOM 1626 O O . ARG A 1 207 ? 8.039 -0.921 -19.188 1 95.44 207 ARG A O 1
ATOM 1633 N N . GLN A 1 208 ? 7.25 0.8 -20.297 1 95.75 208 GLN A N 1
ATOM 1634 C CA . GLN A 1 208 ? 7.438 1.717 -19.172 1 95.75 208 GLN A CA 1
ATOM 1635 C C . GLN A 1 208 ? 6.453 1.416 -18.047 1 95.75 208 GLN A C 1
ATOM 1637 O O . GLN A 1 208 ? 6.77 1.612 -16.875 1 95.75 208 GLN A O 1
ATOM 1642 N N . ASN A 1 209 ? 5.312 0.959 -18.484 1 97.81 209 ASN A N 1
ATOM 1643 C CA . ASN A 1 209 ? 4.27 0.68 -17.5 1 97.81 209 ASN A CA 1
ATOM 1644 C C . ASN A 1 209 ? 4.57 -0.585 -16.703 1 97.81 209 ASN A C 1
ATOM 1646 O O . ASN A 1 209 ? 4.191 -0.692 -15.531 1 97.81 209 ASN A O 1
ATOM 1650 N N . ARG A 1 210 ? 5.199 -1.538 -17.391 1 97.69 210 ARG A N 1
ATOM 1651 C CA . ARG A 1 210 ? 5.66 -2.725 -16.672 1 97.69 210 ARG A CA 1
ATOM 1652 C C . ARG A 1 210 ? 6.867 -2.402 -15.797 1 97.69 210 ARG A C 1
ATOM 1654 O O . ARG A 1 210 ? 7.996 -2.344 -16.281 1 97.69 210 ARG A O 1
ATOM 1661 N N . ARG A 1 211 ? 6.559 -2.17 -14.445 1 98.12 211 ARG A N 1
ATOM 1662 C CA . ARG A 1 211 ? 7.637 -1.702 -13.578 1 98.12 211 ARG A CA 1
ATOM 1663 C C . ARG A 1 211 ? 7.355 -2.051 -12.117 1 98.12 211 ARG A C 1
ATOM 1665 O O . ARG A 1 211 ? 6.207 -2.287 -11.742 1 98.12 211 ARG A O 1
ATOM 1672 N N . VAL A 1 212 ? 8.398 -2.125 -11.391 1 98.75 212 VAL A N 1
ATOM 1673 C CA . VAL A 1 212 ? 8.336 -2.176 -9.93 1 98.75 212 VAL A CA 1
ATOM 1674 C C . VAL A 1 212 ? 8.93 -0.897 -9.344 1 98.75 212 VAL A C 1
ATOM 1676 O O . VAL A 1 212 ? 9.992 -0.443 -9.773 1 98.75 212 VAL A O 1
ATOM 1679 N N . GLU A 1 213 ? 8.227 -0.316 -8.484 1 98.75 213 GLU A N 1
ATOM 1680 C CA . GLU A 1 213 ? 8.719 0.861 -7.773 1 98.75 213 GLU A CA 1
ATOM 1681 C C . GLU A 1 213 ? 8.969 0.548 -6.301 1 98.75 213 GLU A C 1
ATOM 1683 O O . GLU A 1 213 ? 8.117 -0.042 -5.629 1 98.75 213 GLU A O 1
ATOM 1688 N N . ILE A 1 214 ? 10.133 0.91 -5.824 1 98.62 214 ILE A N 1
ATOM 1689 C CA . ILE A 1 214 ? 10.523 0.736 -4.426 1 98.62 214 ILE A CA 1
ATOM 1690 C C . ILE A 1 214 ? 10.633 2.1 -3.748 1 98.62 214 ILE A C 1
ATOM 1692 O O . ILE A 1 214 ? 11.469 2.922 -4.125 1 98.62 214 ILE A O 1
ATOM 1696 N N . TYR A 1 215 ? 9.797 2.342 -2.799 1 97.69 215 TYR A N 1
ATOM 1697 C CA . TYR A 1 215 ? 9.867 3.549 -1.985 1 97.69 215 TYR A CA 1
ATOM 1698 C C . TYR A 1 215 ? 10.586 3.275 -0.667 1 97.69 215 TYR A C 1
ATOM 1700 O O . TYR A 1 215 ? 10.133 2.453 0.133 1 97.69 215 TYR A O 1
ATOM 1708 N N . VAL A 1 216 ? 11.664 3.908 -0.49 1 96.12 216 VAL A N 1
ATOM 1709 C CA . VAL A 1 216 ? 12.43 3.854 0.754 1 96.12 216 VAL A CA 1
ATOM 1710 C C . VAL A 1 216 ? 12.195 5.133 1.556 1 96.12 216 VAL A C 1
ATOM 1712 O O . VAL A 1 216 ? 12.766 6.18 1.24 1 96.12 216 VAL A O 1
ATOM 1715 N N . ASN A 1 217 ? 11.391 5.004 2.586 1 93.12 217 ASN A N 1
ATOM 1716 C CA . ASN A 1 217 ? 10.938 6.172 3.332 1 93.12 217 ASN A CA 1
ATOM 1717 C C . ASN A 1 217 ? 11.586 6.238 4.715 1 93.12 217 ASN A C 1
ATOM 1719 O O . ASN A 1 217 ? 11.812 5.203 5.348 1 93.12 217 ASN A O 1
ATOM 1723 N N . TYR A 1 218 ? 11.773 7.477 5.145 1 83.31 218 TYR A N 1
ATOM 1724 C CA . TYR A 1 218 ? 12.289 7.695 6.492 1 83.31 218 TYR A CA 1
ATOM 1725 C C . TYR A 1 218 ? 11.344 7.125 7.539 1 83.31 218 TYR A C 1
ATOM 1727 O O . TYR A 1 218 ? 10.125 7.105 7.336 1 83.31 218 TYR A O 1
ATOM 1735 N N . LYS A 1 219 ? 12.094 6.508 8.555 1 75 219 LYS A N 1
ATOM 1736 C CA . LYS A 1 219 ? 11.25 6.074 9.664 1 75 219 LYS A CA 1
ATOM 1737 C C . LYS A 1 219 ? 10.555 7.262 10.32 1 75 219 LYS A C 1
ATOM 1739 O O . LYS A 1 219 ? 11.188 8.273 10.617 1 75 219 LYS A O 1
ATOM 1744 N N . GLN A 1 220 ? 9.383 7.391 10.211 1 54.59 220 GLN A N 1
ATOM 1745 C CA . GLN A 1 220 ? 8.719 8.461 10.945 1 54.59 220 GLN A CA 1
ATOM 1746 C C . GLN A 1 220 ? 8.797 8.234 12.445 1 54.59 220 GLN A C 1
ATOM 1748 O O . GLN A 1 220 ? 8.492 7.137 12.93 1 54.59 220 GLN A O 1
ATOM 1753 N N . GLU A 1 221 ? 9.914 8.656 13.047 1 46.38 221 GLU A N 1
ATOM 1754 C CA . GLU A 1 221 ? 9.969 8.555 14.5 1 46.38 221 GLU A CA 1
ATOM 1755 C C . GLU A 1 221 ? 8.578 8.695 15.109 1 46.38 221 GLU A C 1
ATOM 1757 O O . GLU A 1 221 ? 7.789 9.547 14.695 1 46.38 221 GLU A O 1
ATOM 1762 N N . GLU A 1 222 ? 8.07 7.664 15.539 1 43.19 222 GLU A N 1
ATOM 1763 C CA . GLU A 1 222 ? 6.887 7.879 16.375 1 43.19 222 GLU A CA 1
ATOM 1764 C C . GLU A 1 222 ? 7.082 9.055 17.312 1 43.19 222 GLU A C 1
ATOM 1766 O O . GLU A 1 222 ? 8.031 9.078 18.109 1 43.19 222 GLU A O 1
ATOM 1771 N N . GLU A 1 223 ? 7.117 10.203 16.828 1 38.75 223 GLU A N 1
ATOM 1772 C CA . GLU A 1 223 ? 7.305 11.344 17.719 1 38.75 223 GLU A CA 1
ATOM 1773 C C . GLU A 1 223 ? 6.527 11.172 19.016 1 38.75 223 GLU A C 1
ATOM 1775 O O . GLU A 1 223 ? 5.328 11.453 19.078 1 38.75 223 GLU A O 1
ATOM 1780 N N . THR A 1 224 ? 6.402 10.023 19.625 1 37.5 224 THR A N 1
ATOM 1781 C CA . THR A 1 224 ? 5.789 10.258 20.922 1 37.5 224 THR A CA 1
ATOM 1782 C C . THR A 1 224 ? 6.656 11.188 21.781 1 37.5 224 THR A C 1
ATOM 1784 O O . THR A 1 224 ? 7.621 10.742 22.391 1 37.5 224 THR A O 1
ATOM 1787 N N . PRO A 1 225 ? 7.332 12.109 21.172 1 34.78 225 PRO A N 1
ATOM 1788 C CA . PRO A 1 225 ? 7.914 12.805 22.312 1 34.78 225 PRO A CA 1
ATOM 1789 C C . PRO A 1 225 ? 6.855 13.344 23.266 1 34.78 225 PRO A C 1
ATOM 1791 O O . PRO A 1 225 ? 6.02 14.164 22.875 1 34.78 225 PRO A O 1
ATOM 1794 N N . LEU A 1 226 ? 6.191 12.508 24 1 32.56 226 LEU A N 1
ATOM 1795 C CA . LEU A 1 226 ? 5.523 13.156 25.125 1 32.56 226 LEU A CA 1
ATOM 1796 C C . LEU A 1 226 ? 6.41 14.234 25.734 1 32.56 226 LEU A C 1
ATOM 1798 O O . LEU A 1 226 ? 7.508 13.945 26.203 1 32.56 226 LEU A O 1
ATOM 1802 N N . ILE A 1 227 ? 6.586 15.258 25.031 1 31.44 227 ILE A N 1
ATOM 1803 C CA . ILE A 1 227 ? 7.082 16.312 25.906 1 31.44 227 ILE A CA 1
ATOM 1804 C C . ILE A 1 227 ? 6.328 16.266 27.234 1 31.44 227 ILE A C 1
ATOM 1806 O O . ILE A 1 227 ? 5.105 16.422 27.281 1 31.44 227 ILE A O 1
ATOM 1810 N N . ASP A 1 228 ? 6.703 15.398 28.078 1 30.89 228 ASP A N 1
ATOM 1811 C CA . ASP A 1 228 ? 6.312 15.57 29.469 1 30.89 228 ASP A CA 1
ATOM 1812 C C . ASP A 1 228 ? 6.25 17.047 29.844 1 30.89 228 ASP A C 1
ATOM 1814 O O . ASP A 1 228 ? 7.289 17.703 29.984 1 30.89 228 ASP A O 1
ATOM 1818 N N . PHE A 1 229 ? 5.297 17.719 29.266 1 30.75 229 PHE A N 1
ATOM 1819 C CA . PHE A 1 229 ? 5.035 19 29.906 1 30.75 229 PHE A CA 1
ATOM 1820 C C . PHE A 1 229 ? 4.988 18.844 31.422 1 30.75 229 PHE A C 1
ATOM 1822 O O . PHE A 1 229 ? 3.992 18.375 31.969 1 30.75 229 PHE A O 1
ATOM 1829 N N . LYS A 1 230 ? 5.957 18.266 32.062 1 34.19 230 LYS A N 1
ATOM 1830 C CA . LYS A 1 230 ? 5.996 18.516 33.5 1 34.19 230 LYS A CA 1
ATOM 1831 C C . LYS A 1 230 ? 5.613 19.969 33.812 1 34.19 230 LYS A C 1
ATOM 1833 O O . LYS A 1 230 ? 6.262 20.906 33.344 1 34.19 230 LYS A O 1
ATOM 1838 N N . THR A 1 231 ? 4.285 20.266 33.906 1 33.91 231 THR A N 1
ATOM 1839 C CA . THR A 1 231 ? 3.795 21.391 34.688 1 33.91 231 THR A CA 1
ATOM 1840 C C . THR A 1 231 ? 4.738 21.672 35.875 1 33.91 231 THR A C 1
ATOM 1842 O O . THR A 1 231 ? 4.809 20.891 36.812 1 33.91 231 THR A O 1
ATOM 1845 N N . LYS A 1 232 ? 5.941 21.922 35.594 1 34.06 232 LYS A N 1
ATOM 1846 C CA . LYS A 1 232 ? 6.551 22.594 36.75 1 34.06 232 LYS A CA 1
ATOM 1847 C C . LYS A 1 232 ? 5.578 23.562 37.375 1 34.06 232 LYS A C 1
ATOM 1849 O O . LYS A 1 232 ? 4.918 24.344 36.688 1 34.06 232 LYS A O 1
ATOM 1854 N N . ASN A 1 233 ? 5.031 23.188 38.531 1 32.88 233 ASN A N 1
ATOM 1855 C CA . ASN A 1 233 ? 4.375 24.016 39.531 1 32.88 233 ASN A CA 1
ATOM 1856 C C . ASN A 1 233 ? 4.934 25.438 39.562 1 32.88 233 ASN A C 1
ATOM 1858 O O . ASN A 1 233 ? 6.086 25.656 39.938 1 32.88 233 ASN A O 1
ATOM 1862 N N . MET A 1 234 ? 4.832 26.125 38.438 1 32.88 234 MET A N 1
ATOM 1863 C CA . MET A 1 234 ? 5.023 27.562 38.562 1 32.88 234 MET A CA 1
ATOM 1864 C C . MET A 1 234 ? 4.414 28.109 39.844 1 32.88 234 MET A C 1
ATOM 1866 O O . MET A 1 234 ? 4.312 29.312 40.031 1 32.88 234 MET A O 1
ATOM 1870 N N . ASN A 1 235 ? 3.727 27.203 40.562 1 33.75 235 ASN A N 1
ATOM 1871 C CA . ASN A 1 235 ? 3.322 27.766 41.875 1 33.75 235 ASN A CA 1
ATOM 1872 C C . ASN A 1 235 ? 4.516 28.312 42.625 1 33.75 235 ASN A C 1
ATOM 1874 O O . ASN A 1 235 ? 4.348 29.094 43.562 1 33.75 235 ASN A O 1
ATOM 1878 N N . ASP A 1 236 ? 5.68 27.672 42.5 1 33.56 236 ASP A N 1
ATOM 1879 C CA . ASP A 1 236 ? 6.613 28.094 43.531 1 33.56 236 ASP A CA 1
ATOM 1880 C C . ASP A 1 236 ? 7.023 29.547 43.344 1 33.56 236 ASP A C 1
ATOM 1882 O O . ASP A 1 236 ? 7.25 30.281 44.312 1 33.56 236 ASP A O 1
ATOM 1886 N N . SER A 1 237 ? 7.379 29.922 42.125 1 33.16 237 SER A N 1
ATOM 1887 C CA . SER A 1 237 ? 8.078 31.203 42.219 1 33.16 237 SER A CA 1
ATOM 1888 C C . SER A 1 237 ? 7.102 32.375 42.25 1 33.16 237 SER A C 1
ATOM 1890 O O . SER A 1 237 ? 7.504 33.531 42.188 1 33.16 237 SER A O 1
ATOM 1892 N N . LEU A 1 238 ? 5.809 32.125 41.938 1 32.62 238 LEU A N 1
ATOM 1893 C CA . LEU A 1 238 ? 4.965 33.281 42.156 1 32.62 238 LEU A CA 1
ATOM 1894 C C . LEU A 1 238 ? 4.875 33.625 43.625 1 32.62 23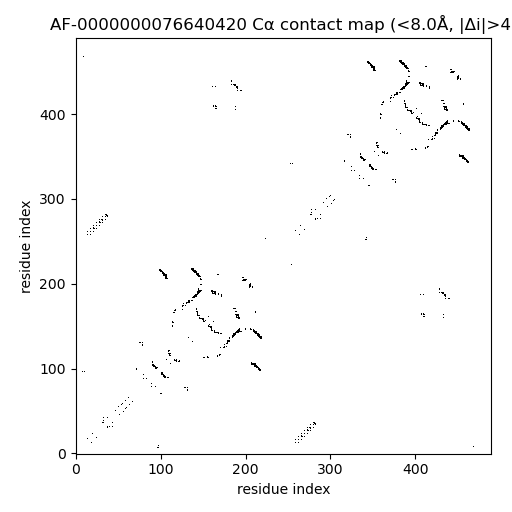8 LEU A C 1
ATOM 1896 O O . LEU A 1 238 ? 4.121 34.531 44 1 32.62 238 LEU A O 1
ATOM 1900 N N . GLU A 1 239 ? 5.398 32.688 44.5 1 33.91 239 GLU A N 1
ATOM 1901 C CA . GLU A 1 239 ? 5.18 33.125 45.875 1 33.91 239 GLU A CA 1
ATOM 1902 C C . GLU A 1 239 ? 5.758 34.5 46.125 1 33.91 239 GLU A C 1
ATOM 1904 O O . GLU A 1 239 ? 5.16 35.312 46.844 1 33.91 239 GLU A O 1
ATOM 1909 N N . THR A 1 240 ? 7.055 34.656 45.781 1 33.75 240 THR A N 1
ATOM 1910 C CA . THR A 1 240 ? 7.777 35.625 46.625 1 33.75 240 THR A CA 1
ATOM 1911 C C . THR A 1 240 ? 7.469 37.031 46.188 1 33.75 240 THR A C 1
ATOM 1913 O O . THR A 1 240 ? 8.055 38 46.688 1 33.75 240 THR A O 1
ATOM 1916 N N . VAL A 1 241 ? 6.879 37.156 44.969 1 31.95 241 VAL A N 1
ATOM 1917 C CA . VAL A 1 241 ? 6.773 38.625 44.75 1 31.95 241 VAL A CA 1
ATOM 1918 C C . VAL A 1 241 ? 5.723 39.188 45.688 1 31.95 241 VAL A C 1
ATOM 1920 O O . VAL A 1 241 ? 4.527 39.156 45.406 1 31.95 241 VAL A O 1
ATOM 1923 N N . THR A 1 242 ? 5.516 38.469 46.844 1 30.11 242 THR A N 1
ATOM 1924 C CA . THR A 1 242 ? 4.672 39.188 47.812 1 30.11 242 THR A CA 1
ATOM 1925 C C . THR A 1 242 ? 5.113 40.625 48 1 30.11 242 THR A C 1
ATOM 1927 O O . THR A 1 242 ? 6.312 40.906 48 1 30.11 242 THR A O 1
ATOM 1930 N N . MET A 1 243 ? 4.078 41.5 47.719 1 28.33 243 MET A N 1
ATOM 1931 C CA . MET A 1 243 ? 3.963 42.906 48.031 1 28.33 243 MET A CA 1
ATOM 1932 C C . MET A 1 243 ? 4.574 43.219 49.375 1 28.33 243 MET A C 1
ATOM 1934 O O . MET A 1 243 ? 4.18 42.625 50.406 1 28.33 243 MET A O 1
ATOM 1938 N N . GLY A 1 244 ? 5.91 43.156 49.531 1 26.59 244 GLY A N 1
ATOM 1939 C CA . GLY A 1 244 ? 6.418 43.906 50.656 1 26.59 244 GLY A CA 1
ATOM 1940 C C . GLY A 1 244 ? 5.668 45.219 50.875 1 26.59 244 GLY A C 1
ATOM 1941 O O . GLY A 1 244 ? 5.465 46 49.938 1 26.59 244 GLY A O 1
ATOM 1942 N N . HIS A 1 245 ? 4.699 45.125 51.781 1 27.28 245 HIS A N 1
ATOM 1943 C CA . HIS A 1 245 ? 4.418 46.344 52.5 1 27.28 245 HIS A CA 1
ATOM 1944 C C . HIS A 1 245 ? 5.695 46.969 53.094 1 27.28 245 HIS A C 1
ATOM 1946 O O . HIS A 1 245 ? 6.582 46.219 53.531 1 27.28 245 HIS A O 1
ATOM 1952 N N . MET B 1 1 ? -13.125 -1.677 32.188 1 27.17 1 MET B N 1
ATOM 1953 C CA . MET B 1 1 ? -12.141 -2.271 31.297 1 27.17 1 MET B CA 1
ATOM 1954 C C . MET B 1 1 ? -11.969 -1.419 30.031 1 27.17 1 MET B C 1
ATOM 1956 O O . MET B 1 1 ? -12.781 -1.489 29.109 1 27.17 1 MET B O 1
ATOM 1960 N N . GLY B 1 2 ? -11.469 -0.099 30.141 1 27.95 2 GLY B N 1
ATOM 1961 C CA . GLY B 1 2 ? -11.578 1.127 29.359 1 27.95 2 GLY B CA 1
ATOM 1962 C C . GLY B 1 2 ? -10.719 1.121 28.109 1 27.95 2 GLY B C 1
ATOM 1963 O O . GLY B 1 2 ? -9.523 0.807 28.172 1 27.95 2 GLY B O 1
ATOM 1964 N N . ASP B 1 3 ? -11.336 0.755 26.984 1 30.89 3 ASP B N 1
ATOM 1965 C CA . ASP B 1 3 ? -10.773 0.608 25.641 1 30.89 3 ASP B CA 1
ATOM 1966 C C . ASP B 1 3 ? -9.992 1.857 25.234 1 30.89 3 ASP B C 1
ATOM 1968 O O . ASP B 1 3 ? -10.57 2.938 25.094 1 30.89 3 ASP B O 1
ATOM 1972 N N . SER B 1 4 ? -8.703 1.983 25.703 1 30.67 4 SER B N 1
ATOM 1973 C CA . SER B 1 4 ? -7.754 3.053 25.391 1 30.67 4 SER B CA 1
ATOM 1974 C C . SER B 1 4 ? -7.488 3.146 23.906 1 30.67 4 SER B C 1
ATOM 1976 O O . SER B 1 4 ? -6.914 2.232 23.312 1 30.67 4 SER B O 1
ATOM 1978 N N . LYS B 1 5 ? -8.414 3.822 23.172 1 32.62 5 LYS B N 1
ATOM 1979 C CA . LYS B 1 5 ? -8.367 4.18 21.75 1 32.62 5 LYS B CA 1
ATOM 1980 C C . LYS B 1 5 ? -7.062 4.891 21.406 1 32.62 5 LYS B C 1
ATOM 1982 O O . LYS B 1 5 ? -6.762 5.953 21.953 1 32.62 5 LYS B O 1
ATOM 1987 N N . ARG B 1 6 ? -6.074 4.148 20.922 1 32.84 6 ARG B N 1
ATOM 1988 C CA . ARG B 1 6 ? -4.75 4.555 20.453 1 32.84 6 ARG B CA 1
ATOM 1989 C C . ARG B 1 6 ? -4.859 5.5 19.266 1 32.84 6 ARG B C 1
ATOM 1991 O O . ARG B 1 6 ? -5.316 5.098 18.188 1 32.84 6 ARG B O 1
ATOM 1998 N N . LYS B 1 7 ? -5.117 6.836 19.531 1 35.09 7 LYS B N 1
ATOM 1999 C CA . LYS B 1 7 ? -5.188 7.945 18.578 1 35.09 7 LYS B CA 1
ATOM 2000 C C . LYS B 1 7 ? -3.936 8.008 17.703 1 35.09 7 LYS B C 1
ATOM 2002 O O . LYS B 1 7 ? -2.816 8.023 18.219 1 35.09 7 LYS B O 1
ATOM 2007 N N . SER B 1 8 ? -3.99 7.559 16.547 1 30.56 8 SER B N 1
ATOM 2008 C CA . SER B 1 8 ? -2.982 7.504 15.5 1 30.56 8 SER B CA 1
ATOM 2009 C C . SER B 1 8 ? -2.389 8.883 15.227 1 30.56 8 SER B C 1
ATOM 2011 O O . SER B 1 8 ? -3.111 9.812 14.867 1 30.56 8 SER B O 1
ATOM 2013 N N . GLY B 1 9 ? -1.3 9.398 15.945 1 32.22 9 GLY B N 1
ATOM 2014 C CA . GLY B 1 9 ? -0.572 10.641 16.172 1 32.22 9 GLY B CA 1
ATOM 2015 C C . GLY B 1 9 ? 0.186 11.117 14.945 1 32.22 9 GLY B C 1
ATOM 2016 O O . GLY B 1 9 ? 1.095 11.945 15.055 1 32.22 9 GLY B O 1
ATOM 2017 N N . ASN B 1 10 ? -0.078 10.602 13.781 1 34.12 10 ASN B N 1
ATOM 2018 C CA . ASN B 1 10 ? 0.896 10.969 12.758 1 34.12 10 ASN B CA 1
ATOM 2019 C C . ASN B 1 10 ? 0.769 12.438 12.359 1 34.12 10 ASN B C 1
ATOM 2021 O O . ASN B 1 10 ? 1.539 12.93 11.531 1 34.12 10 ASN B O 1
ATOM 2025 N N . GLY B 1 11 ? -0.432 13.016 12.43 1 35.78 11 GLY B N 1
ATOM 2026 C CA . GLY B 1 11 ? -0.742 14.352 11.945 1 35.78 11 GLY B CA 1
ATOM 2027 C C . GLY B 1 11 ? -0.097 15.445 12.773 1 35.78 11 GLY B C 1
ATOM 2028 O O . GLY B 1 11 ? -0.355 16.625 12.547 1 35.78 11 GLY B O 1
ATOM 2029 N N . ASN B 1 12 ? 0.733 15.18 13.75 1 37.12 12 ASN B N 1
ATOM 2030 C CA . ASN B 1 12 ? 0.854 16.078 14.898 1 37.12 12 ASN B CA 1
ATOM 2031 C C . ASN B 1 12 ? 2.002 17.062 14.719 1 37.12 12 ASN B C 1
ATOM 2033 O O . ASN B 1 12 ? 2.121 18.016 15.477 1 37.12 12 ASN B O 1
ATOM 2037 N N . TRP B 1 13 ? 2.846 16.734 13.781 1 41.53 13 TRP B N 1
ATOM 2038 C CA . TRP B 1 13 ? 3.998 17.625 13.797 1 41.53 13 TRP B CA 1
ATOM 2039 C C . TRP B 1 13 ? 3.645 18.984 13.188 1 41.53 13 TRP B C 1
ATOM 2041 O O . TRP B 1 13 ? 4.211 20.016 13.57 1 41.53 13 TRP B O 1
ATOM 2051 N N . LEU B 1 14 ? 3.02 19.031 12.141 1 41.62 14 LEU B N 1
ATOM 2052 C CA . LEU B 1 14 ? 2.527 20.281 11.562 1 41.62 14 LEU B CA 1
ATOM 2053 C C . LEU B 1 14 ? 1.622 21.016 12.555 1 41.62 14 LEU B C 1
ATOM 2055 O O . LEU B 1 14 ? 1.612 22.25 12.594 1 41.62 14 LEU B O 1
ATOM 2059 N N . VAL B 1 15 ? 1.142 20.25 13.438 1 44.44 15 VAL B N 1
ATOM 2060 C CA . VAL B 1 15 ? 0.284 20.828 14.469 1 44.44 15 VAL B CA 1
ATOM 2061 C C . VAL B 1 15 ? 1.14 21.531 15.523 1 44.44 15 VAL B C 1
ATOM 2063 O O . VAL B 1 15 ? 0.796 22.625 15.977 1 44.44 15 VAL B O 1
ATOM 2066 N N . THR B 1 16 ? 2.375 20.906 15.648 1 46.47 16 THR B N 1
ATOM 2067 C CA . THR B 1 16 ? 3.203 21.531 16.672 1 46.47 16 THR B CA 1
ATOM 2068 C C . THR B 1 16 ? 3.828 22.828 16.141 1 46.47 16 THR B C 1
ATOM 2070 O O . THR B 1 16 ? 3.912 23.828 16.859 1 46.47 16 THR B O 1
ATOM 2073 N N . TYR B 1 17 ? 4.273 22.812 14.945 1 49.84 17 TYR B N 1
ATOM 2074 C CA . TYR B 1 17 ? 4.773 24.047 14.352 1 49.84 17 TYR B CA 1
ATOM 2075 C C . TYR B 1 17 ? 3.656 25.078 14.211 1 49.84 17 TYR B C 1
ATOM 2077 O O . TYR B 1 17 ? 3.836 26.25 14.555 1 49.84 17 TYR B O 1
ATOM 2085 N N . SER B 1 18 ? 2.645 24.484 13.711 1 52.88 18 SER B N 1
ATOM 2086 C CA . SER B 1 18 ? 1.474 25.344 13.625 1 52.88 18 SER B CA 1
ATOM 2087 C C . SER B 1 18 ? 1.07 25.859 15.008 1 52.88 18 SER B C 1
ATOM 2089 O O . SER B 1 18 ? 0.666 27.016 15.148 1 52.88 18 SER B O 1
ATOM 2091 N N . ASP B 1 19 ? 1.226 24.984 15.875 1 51.78 19 ASP B N 1
ATOM 2092 C CA . ASP B 1 19 ? 0.932 25.375 17.25 1 51.78 19 ASP B CA 1
ATOM 2093 C C . ASP B 1 19 ? 1.975 26.359 17.781 1 51.78 19 ASP B C 1
ATOM 2095 O O . ASP B 1 19 ? 1.63 27.344 18.422 1 51.78 19 ASP B O 1
ATOM 2099 N N . LEU B 1 20 ? 3.176 26.109 17.469 1 57.19 20 LEU B N 1
ATOM 2100 C CA . LEU B 1 20 ? 4.238 27.016 17.891 1 57.19 20 LEU B CA 1
ATOM 2101 C C . LEU B 1 20 ? 4.094 28.359 17.203 1 57.19 20 LEU B C 1
ATOM 2103 O O . LEU B 1 20 ? 4.18 29.406 17.844 1 57.19 20 LEU B O 1
ATOM 2107 N N . VAL B 1 21 ? 3.875 28.297 16 1 58.78 21 VAL B N 1
ATOM 2108 C CA . VAL B 1 21 ? 3.693 29.531 15.242 1 58.78 21 VAL B CA 1
ATOM 2109 C C . VAL B 1 21 ? 2.404 30.219 15.68 1 58.78 21 VAL B C 1
ATOM 2111 O O . VAL B 1 21 ? 2.375 31.453 15.844 1 58.78 21 VAL B O 1
ATOM 2114 N N . THR B 1 22 ? 1.479 29.391 15.953 1 59.31 22 THR B N 1
ATOM 2115 C CA . THR B 1 22 ? 0.243 29.938 16.5 1 59.31 22 THR B CA 1
ATOM 2116 C C . THR B 1 22 ? 0.47 30.484 17.906 1 59.31 22 THR B C 1
ATOM 2118 O O . THR B 1 22 ? -0.045 31.547 18.25 1 59.31 22 THR B O 1
ATOM 2121 N N . LEU B 1 23 ? 1.187 29.797 18.625 1 58.59 23 LEU B N 1
ATOM 2122 C CA . LEU B 1 23 ? 1.532 30.281 19.953 1 58.59 23 LEU B CA 1
ATOM 2123 C C . LEU B 1 23 ? 2.393 31.531 19.875 1 58.59 23 LEU B C 1
ATOM 2125 O O . LEU B 1 23 ? 2.17 32.5 20.625 1 58.59 23 LEU B O 1
ATOM 2129 N N . LEU B 1 24 ? 3.312 31.484 19 1 60.31 24 LEU B N 1
ATOM 2130 C CA . LEU B 1 24 ? 4.141 32.656 18.75 1 60.31 24 LEU B CA 1
ATOM 2131 C C . LEU B 1 24 ? 3.301 33.812 18.203 1 60.31 24 LEU B C 1
ATOM 2133 O O . LEU B 1 24 ? 3.49 34.969 18.594 1 60.31 24 LEU B O 1
ATOM 2137 N N . LEU B 1 25 ? 2.443 33.406 17.359 1 61.31 25 LEU B N 1
ATOM 2138 C CA . LEU B 1 25 ? 1.498 34.406 16.859 1 61.31 25 LEU B CA 1
ATOM 2139 C C . LEU B 1 25 ? 0.666 34.969 18 1 61.31 25 LEU B C 1
ATOM 2141 O O . LEU B 1 25 ? 0.532 36.188 18.125 1 61.31 25 LEU B O 1
ATOM 2145 N N . VAL B 1 26 ? 0.049 34.125 18.75 1 60.91 26 VAL B N 1
ATOM 2146 C CA . VAL B 1 26 ? -0.737 34.562 19.906 1 60.91 26 VAL B CA 1
ATOM 2147 C C . VAL B 1 26 ? 0.142 35.406 20.844 1 60.91 26 VAL B C 1
ATOM 2149 O O . VAL B 1 26 ? -0.286 36.438 21.359 1 60.91 26 VAL B O 1
ATOM 2152 N N . PHE B 1 27 ? 1.243 34.938 20.969 1 58.47 27 PHE B N 1
ATOM 2153 C CA . PHE B 1 27 ? 2.195 35.656 21.797 1 58.47 27 PHE B CA 1
ATOM 2154 C C . PHE B 1 27 ? 2.512 37.031 21.219 1 58.47 27 PHE B C 1
ATOM 2156 O O . PHE B 1 27 ? 2.449 38.031 21.922 1 58.47 27 PHE B O 1
ATOM 2163 N N . PHE B 1 28 ? 2.789 37.094 20 1 59.78 28 PHE B N 1
ATOM 2164 C CA . PHE B 1 28 ? 3.111 38.344 19.344 1 59.78 28 PHE B CA 1
ATOM 2165 C C . PHE B 1 28 ? 1.887 39.25 19.281 1 59.78 28 PHE B C 1
ATOM 2167 O O . PHE B 1 28 ? 2 40.469 19.469 1 59.78 28 PHE B O 1
ATOM 2174 N N . VAL B 1 29 ? 0.797 38.688 19.141 1 62.53 29 VAL B N 1
ATOM 2175 C CA . VAL B 1 29 ? -0.448 39.438 19.219 1 62.53 29 VAL B CA 1
ATOM 2176 C C . VAL B 1 29 ? -0.628 40 20.625 1 62.53 29 VAL B C 1
ATOM 2178 O O . VAL B 1 29 ? -0.995 41.156 20.797 1 62.53 29 VAL B O 1
ATOM 2181 N N . LEU B 1 30 ? -0.37 39.219 21.562 1 59.31 30 LEU B N 1
ATOM 2182 C CA . LEU B 1 30 ? -0.459 39.656 22.953 1 59.31 30 LEU B CA 1
ATOM 2183 C C . LEU B 1 30 ? 0.564 40.75 23.234 1 59.31 30 LEU B C 1
ATOM 2185 O O . LEU B 1 30 ? 0.244 41.75 23.875 1 59.31 30 LEU B O 1
ATOM 2189 N N . LEU B 1 31 ? 1.721 40.594 22.875 1 61.22 31 LEU B N 1
ATOM 2190 C CA . LEU B 1 31 ? 2.748 41.625 23.062 1 61.22 31 LEU B CA 1
ATOM 2191 C C . LEU B 1 31 ? 2.373 42.906 22.344 1 61.22 31 LEU B C 1
ATOM 2193 O O . LEU B 1 31 ? 2.59 44 22.859 1 61.22 31 LEU B O 1
ATOM 2197 N N . TYR B 1 32 ? 1.894 42.781 21.219 1 57.62 32 TYR B N 1
ATOM 2198 C CA . TYR B 1 32 ? 1.409 43.938 20.453 1 57.62 32 TYR B CA 1
ATOM 2199 C C . TYR B 1 32 ? 0.285 44.625 21.203 1 57.62 32 TYR B C 1
ATOM 2201 O O . TYR B 1 32 ? 0.262 45.875 21.266 1 57.62 32 TYR B O 1
ATOM 2209 N N . VAL B 1 33 ? -0.567 43.844 21.672 1 58.62 33 VAL B N 1
ATOM 2210 C CA . VAL B 1 33 ? -1.695 44.406 22.406 1 58.62 33 VAL B CA 1
ATOM 2211 C C . VAL B 1 33 ? -1.201 45.062 23.703 1 58.62 33 VAL B C 1
ATOM 2213 O O . VAL B 1 33 ? -1.743 46.062 24.141 1 58.62 33 VAL B O 1
ATOM 2216 N N . LEU B 1 34 ? -0.162 44.531 24.141 1 52.91 34 LEU B N 1
ATOM 2217 C CA . LEU B 1 34 ? 0.352 45.031 25.422 1 52.91 34 LEU B CA 1
ATOM 2218 C C . LEU B 1 34 ? 1.307 46.219 25.188 1 52.91 34 LEU B C 1
ATOM 2220 O O . LEU B 1 34 ? 1.714 46.875 26.141 1 52.91 34 LEU B O 1
ATOM 2224 N N . THR B 1 35 ? 1.753 46.438 24 1 51.31 35 THR B N 1
ATOM 2225 C CA . THR B 1 35 ? 2.607 47.594 23.734 1 51.31 35 THR B CA 1
ATOM 2226 C C . THR B 1 35 ? 1.838 48.906 23.922 1 51.31 35 THR B C 1
ATOM 2228 O O . THR B 1 35 ? 0.729 49.062 23.406 1 51.31 35 THR B O 1
ATOM 2231 N N . PRO B 1 36 ? 2.264 49.75 24.812 1 50.09 36 PRO B N 1
ATOM 2232 C CA . PRO B 1 36 ? 1.655 51.062 25.031 1 50.09 36 PRO B CA 1
ATOM 2233 C C . PRO B 1 36 ? 1.685 51.969 23.781 1 50.09 36 PRO B C 1
ATOM 2235 O O . PRO B 1 36 ? 2.705 52.031 23.094 1 50.09 36 PRO B O 1
ATOM 2238 N N . GLY B 1 37 ? 0.443 52.562 23.219 1 54.12 37 GLY B N 1
ATOM 2239 C CA . GLY B 1 37 ? 0.269 53.5 22.109 1 54.12 37 GLY B CA 1
ATOM 2240 C C . GLY B 1 37 ? -0.553 52.906 20.969 1 54.12 37 GLY B C 1
ATOM 2241 O O . GLY B 1 37 ? -0.822 53.594 19.984 1 54.12 37 GLY B O 1
ATOM 2242 N N . ILE B 1 38 ? -0.437 51.719 20.828 1 52.28 38 ILE B N 1
ATOM 2243 C CA . ILE B 1 38 ? -1.304 51.219 19.766 1 52.28 38 ILE B CA 1
ATOM 2244 C C . ILE B 1 38 ? -2.766 51.344 20.203 1 52.28 38 ILE B C 1
ATOM 2246 O O . ILE B 1 38 ? -3.15 50.875 21.266 1 52.28 38 ILE B O 1
ATOM 2250 N N . ASP B 1 39 ? -3.396 52.219 19.531 1 51.5 39 ASP B N 1
ATOM 2251 C CA . ASP B 1 39 ? -4.809 52.5 19.797 1 51.5 39 ASP B CA 1
ATOM 2252 C C . ASP B 1 39 ? -5.652 51.25 19.594 1 51.5 39 ASP B C 1
ATOM 2254 O O . ASP B 1 39 ? -5.348 50.406 18.719 1 51.5 39 ASP B O 1
ATOM 2258 N N . GLN B 1 40 ? -6.277 50.75 20.609 1 53.41 40 GLN B N 1
ATOM 2259 C CA . GLN B 1 40 ? -7.23 49.625 20.641 1 53.41 40 GLN B CA 1
ATOM 2260 C C . GLN B 1 40 ? -7.965 49.531 19.312 1 53.41 40 GLN B C 1
ATOM 2262 O O . GLN B 1 40 ? -8.312 48.406 18.875 1 53.41 40 GLN B O 1
ATOM 2267 N N . SER B 1 41 ? -8.125 50.594 18.547 1 54.97 41 SER B N 1
ATOM 2268 C CA . SER B 1 41 ? -8.93 50.594 17.328 1 54.97 41 SER B CA 1
ATOM 2269 C C . SER B 1 41 ? -8.203 49.875 16.188 1 54.97 41 SER B C 1
ATOM 2271 O O . SER B 1 41 ? -8.812 49.125 15.438 1 54.97 41 SER B O 1
ATOM 2273 N N . THR B 1 42 ? -6.938 50.156 16.047 1 54.53 42 THR B N 1
ATOM 2274 C CA . THR B 1 42 ? -6.168 49.562 14.945 1 54.53 42 THR B CA 1
ATOM 2275 C C . THR B 1 42 ? -5.992 48.062 15.141 1 54.53 42 THR B C 1
ATOM 2277 O O . THR B 1 42 ? -6.074 47.312 14.18 1 54.53 42 THR B O 1
ATOM 2280 N N . PHE B 1 43 ? -5.816 47.75 16.344 1 50.97 43 PHE B N 1
ATOM 2281 C CA . PHE B 1 43 ? -5.734 46.344 16.688 1 50.97 43 PHE B CA 1
ATOM 2282 C C . PHE B 1 43 ? -7.043 45.625 16.359 1 50.97 43 PHE B C 1
ATOM 2284 O O . PHE B 1 43 ? -7.039 44.531 15.766 1 50.97 43 PHE B O 1
ATOM 2291 N N . ASN B 1 44 ? -8.055 46.188 16.797 1 53.47 44 ASN B N 1
ATOM 2292 C CA . ASN B 1 44 ? -9.367 45.625 16.516 1 53.47 44 ASN B CA 1
ATOM 2293 C C . ASN B 1 44 ? -9.609 45.5 15.016 1 53.47 44 ASN B C 1
ATOM 2295 O O . ASN B 1 44 ? -10.219 44.531 14.562 1 53.47 44 ASN B O 1
ATOM 2299 N N . ASP B 1 45 ? -9.07 46.375 14.266 1 55.5 45 ASP B N 1
ATOM 2300 C CA . ASP B 1 45 ? -9.211 46.312 12.812 1 55.5 45 ASP B CA 1
ATOM 2301 C C . ASP B 1 45 ? -8.359 45.219 12.211 1 55.5 45 ASP B C 1
ATOM 2303 O O . ASP B 1 45 ? -8.797 44.5 11.289 1 55.5 45 ASP B O 1
ATOM 2307 N N . PHE B 1 46 ? -7.254 45.062 12.742 1 51.72 46 PHE B N 1
ATOM 2308 C CA . PHE B 1 46 ? -6.359 44.031 12.273 1 51.72 46 PHE B CA 1
ATOM 2309 C C . PHE B 1 46 ? -6.922 42.625 12.609 1 51.72 46 PHE B C 1
ATOM 2311 O O . PHE B 1 46 ? -6.965 41.75 11.742 1 51.72 46 PHE B O 1
ATOM 2318 N N . ILE B 1 47 ? -7.277 42.531 13.812 1 52.38 47 ILE B N 1
ATOM 2319 C CA . ILE B 1 47 ? -7.883 41.25 14.227 1 52.38 47 ILE B CA 1
ATOM 2320 C C . ILE B 1 47 ? -9.148 41 13.398 1 52.38 47 ILE B C 1
ATOM 2322 O O . ILE B 1 47 ? -9.414 39.875 13 1 52.38 47 ILE B O 1
ATOM 2326 N N . SER B 1 48 ? -9.844 41.969 13.156 1 53.28 48 SER B N 1
ATOM 2327 C CA . SER B 1 48 ? -11.078 41.812 12.391 1 53.28 48 SER B CA 1
ATOM 2328 C C . SER B 1 48 ? -10.781 41.375 10.961 1 53.28 48 SER B C 1
ATOM 2330 O O . SER B 1 48 ? -11.484 40.5 10.414 1 53.28 48 SER B O 1
ATOM 2332 N N . HIS B 1 49 ? -9.781 41.875 10.344 1 55.09 49 HIS B N 1
ATOM 2333 C CA . HIS B 1 49 ? -9.414 41.469 8.992 1 55.09 49 HIS B CA 1
ATOM 2334 C C . HIS B 1 49 ? -8.773 40.094 8.992 1 55.09 49 HIS B C 1
ATOM 2336 O O . HIS B 1 49 ? -9.039 39.281 8.102 1 55.09 49 HIS B O 1
ATOM 2342 N N . PHE B 1 50 ? -8 39.938 9.93 1 50.22 50 PHE B N 1
ATOM 2343 C CA . PHE B 1 50 ? -7.352 38.656 10.109 1 50.22 50 PHE B CA 1
ATOM 2344 C C . PHE B 1 50 ? -8.383 37.562 10.445 1 50.22 50 PHE B C 1
ATOM 2346 O O . PHE B 1 50 ? -8.344 36.469 9.891 1 50.22 50 PHE B O 1
ATOM 2353 N N . GLN B 1 51 ? -9.164 37.875 11.469 1 49.5 51 GLN B N 1
ATOM 2354 C CA . GLN B 1 51 ? -10.258 36.969 11.805 1 49.5 51 GLN B CA 1
ATOM 2355 C C . GLN B 1 51 ? -11.148 36.719 10.594 1 49.5 51 GLN B C 1
ATOM 2357 O O . GLN B 1 51 ? -11.609 35.594 10.391 1 49.5 51 GLN B O 1
ATOM 2362 N N . SER B 1 52 ? -11.289 37.688 9.852 1 52.31 52 SER B N 1
ATOM 2363 C CA . SER B 1 52 ? -12.133 37.531 8.672 1 52.31 52 SER B CA 1
ATOM 2364 C C . SER B 1 52 ? -11.453 36.688 7.609 1 52.31 52 SER B C 1
ATOM 2366 O O . SER B 1 52 ? -12.086 35.812 7 1 52.31 52 SER B O 1
ATOM 2368 N N . SER B 1 53 ? -10.203 36.906 7.387 1 50.28 53 SER B N 1
ATOM 2369 C CA . SER B 1 53 ? -9.492 36.156 6.359 1 50.28 53 SER B CA 1
ATOM 2370 C C . SER B 1 53 ? -9.148 34.75 6.84 1 50.28 53 SER B C 1
ATOM 2372 O O . SER B 1 53 ? -9.297 33.781 6.098 1 50.28 53 SER B O 1
ATOM 2374 N N . THR B 1 54 ? -8.633 34.75 8.039 1 49.91 54 THR B N 1
ATOM 2375 C CA . THR B 1 54 ? -8.281 33.469 8.625 1 49.91 54 THR B CA 1
ATOM 2376 C C . THR B 1 54 ? -9.531 32.656 8.906 1 49.91 54 THR B C 1
ATOM 2378 O O . THR B 1 54 ? -9.508 31.422 8.758 1 49.91 54 THR B O 1
ATOM 2381 N N . SER B 1 55 ? -10.531 33.312 9.461 1 50.12 55 SER B N 1
ATOM 2382 C CA . SER B 1 55 ? -11.805 32.625 9.664 1 50.12 55 SER B CA 1
ATOM 2383 C C . SER B 1 55 ? -12.328 32.031 8.367 1 50.12 55 SER B C 1
ATOM 2385 O O . SER B 1 55 ? -12.906 30.938 8.375 1 50.12 55 SER B O 1
ATOM 2387 N N . VAL B 1 56 ? -12.023 32.688 7.289 1 48.91 56 VAL B N 1
ATOM 2388 C CA . VAL B 1 56 ? -12.484 32.219 5.988 1 48.91 56 VAL B CA 1
ATOM 2389 C C . VAL B 1 56 ? -11.68 31 5.574 1 48.91 56 VAL B C 1
ATOM 2391 O O . VAL B 1 56 ? -12.234 30.031 5.059 1 48.91 56 VAL B O 1
ATOM 2394 N N . ILE B 1 57 ? -10.398 31.141 5.758 1 46.84 57 ILE B N 1
ATOM 2395 C CA . ILE B 1 57 ? -9.523 30.016 5.41 1 46.84 57 ILE B CA 1
ATOM 2396 C C . ILE B 1 57 ? -9.82 28.828 6.312 1 46.84 57 ILE B C 1
ATOM 2398 O O . ILE B 1 57 ? -9.961 27.703 5.836 1 46.84 57 ILE B O 1
ATOM 2402 N N . PHE B 1 58 ? -9.852 29.125 7.562 1 48.62 58 PHE B N 1
ATOM 2403 C CA . PHE B 1 58 ? -10.125 28.078 8.523 1 48.62 58 PHE B CA 1
ATOM 2404 C C . PHE B 1 58 ? -11.562 27.578 8.383 1 48.62 58 PHE B C 1
ATOM 2406 O O . PHE B 1 58 ? -11.828 26.375 8.57 1 48.62 58 PHE B O 1
ATOM 2413 N N . GLU B 1 59 ? -12.391 28.469 8.242 1 48.62 59 GLU B N 1
ATOM 2414 C CA . GLU B 1 59 ? -13.789 28.094 8.039 1 48.62 59 GLU B CA 1
ATOM 2415 C C . GLU B 1 59 ? -13.953 27.234 6.789 1 48.62 59 GLU B C 1
ATOM 2417 O O . GLU B 1 59 ? -14.703 26.25 6.797 1 48.62 59 GLU B O 1
ATOM 2422 N N . ASN B 1 60 ? -13.281 27.625 5.73 1 48.88 60 ASN B N 1
ATOM 2423 C CA . ASN B 1 60 ? -13.391 26.828 4.508 1 48.88 60 ASN B CA 1
ATOM 2424 C C . ASN B 1 60 ? -12.727 25.469 4.66 1 48.88 60 ASN B C 1
ATOM 2426 O O . ASN B 1 60 ? -13.242 24.469 4.164 1 48.88 60 ASN B O 1
ATOM 2430 N N . GLU B 1 61 ? -11.609 25.484 5.273 1 48.34 61 GLU B N 1
ATOM 2431 C CA . GLU B 1 61 ? -10.984 24.188 5.551 1 48.34 61 GLU B CA 1
ATOM 2432 C C . GLU B 1 61 ? -11.82 23.359 6.52 1 48.34 61 GLU B C 1
ATOM 2434 O O . GLU B 1 61 ? -11.977 22.156 6.336 1 48.34 61 GLU B O 1
ATOM 2439 N N . GLU B 1 62 ? -12.219 24 7.566 1 49.97 62 GLU B N 1
ATOM 2440 C CA . GLU B 1 62 ? -13.07 23.328 8.539 1 49.97 62 GLU B CA 1
ATOM 2441 C C . GLU B 1 62 ? -14.406 22.922 7.918 1 49.97 62 GLU B C 1
ATOM 2443 O O . GLU B 1 62 ? -14.93 21.844 8.211 1 49.97 62 GLU B O 1
ATOM 2448 N N . ALA B 1 63 ? -14.867 23.844 7.16 1 49.38 63 ALA B N 1
ATOM 2449 C CA . ALA B 1 63 ? -16.141 23.531 6.504 1 49.38 63 ALA B CA 1
ATOM 2450 C C . ALA B 1 63 ? -15.984 22.375 5.531 1 49.38 63 ALA B C 1
ATOM 2452 O O . ALA B 1 63 ? -16.859 21.5 5.445 1 49.38 63 ALA B O 1
ATOM 2453 N N . SER B 1 64 ? -14.938 22.422 4.809 1 51.81 64 SER B N 1
ATOM 2454 C CA . SER B 1 64 ? -14.703 21.312 3.883 1 51.81 64 SER B CA 1
ATOM 2455 C C . SER B 1 64 ? -14.461 20 4.633 1 51.81 64 SER B C 1
ATOM 2457 O O . SER B 1 64 ? -14.992 18.953 4.254 1 51.81 64 SER B O 1
ATOM 2459 N N . LYS B 1 65 ? -13.703 20.156 5.637 1 56.03 65 LYS B N 1
ATOM 2460 C CA . LYS B 1 65 ? -13.484 18.969 6.461 1 56.03 65 LYS B CA 1
ATOM 2461 C C . LYS B 1 65 ? -14.766 18.578 7.199 1 56.03 65 LYS B C 1
ATOM 2463 O O . LYS B 1 65 ? -15.039 17.391 7.379 1 56.03 65 LYS B O 1
ATOM 2468 N N . GLN B 1 66 ? -15.422 19.594 7.672 1 54.78 66 GLN B N 1
ATOM 2469 C CA . GLN B 1 66 ? -16.672 19.297 8.359 1 54.78 66 GLN B CA 1
ATOM 2470 C C . GLN B 1 66 ? -17.672 18.625 7.426 1 54.78 66 GLN B C 1
ATOM 2472 O O . GLN B 1 66 ? -18.359 17.688 7.816 1 54.78 66 GLN B O 1
ATOM 2477 N N . SER B 1 67 ? -17.734 19.156 6.254 1 56.22 67 SER B N 1
ATOM 2478 C CA . SER B 1 67 ? -18.656 18.547 5.297 1 56.22 67 SER B CA 1
ATOM 2479 C C . SER B 1 67 ? -18.25 17.125 4.965 1 56.22 67 SER B C 1
ATOM 2481 O O . SER B 1 67 ? -19.094 16.219 4.926 1 56.22 67 SER B O 1
ATOM 2483 N N . ASP B 1 68 ? -16.984 16.953 4.84 1 57.12 68 ASP B N 1
ATOM 2484 C CA . ASP B 1 68 ? -16.5 15.609 4.539 1 57.12 68 ASP B CA 1
ATOM 2485 C C . ASP B 1 68 ? -16.75 14.664 5.707 1 57.12 68 ASP B C 1
ATOM 2487 O O . ASP B 1 68 ? -17.156 13.516 5.508 1 57.12 68 ASP B O 1
ATOM 2491 N N . ASN B 1 69 ? -16.578 15.281 6.816 1 61.78 69 ASN B N 1
ATOM 2492 C CA . ASN B 1 69 ? -16.797 14.477 8.016 1 61.78 69 ASN B CA 1
ATOM 2493 C C . ASN B 1 69 ? -18.266 14.125 8.203 1 61.78 69 ASN B C 1
ATOM 2495 O O . ASN B 1 69 ? -18.609 13.016 8.609 1 61.78 69 ASN B O 1
ATOM 2499 N N . ASP B 1 70 ? -19.047 15.125 7.844 1 62 70 ASP B N 1
ATOM 2500 C CA . ASP B 1 70 ? -20.469 14.859 8 1 62 70 ASP B CA 1
ATOM 2501 C C . ASP B 1 70 ? -20.938 13.812 6.996 1 62 70 ASP B C 1
ATOM 2503 O O . ASP B 1 70 ? -21.734 12.93 7.336 1 62 70 ASP B O 1
ATOM 2507 N N . THR B 1 71 ? -20.453 13.945 5.809 1 59.97 71 THR B N 1
ATOM 2508 C CA . THR B 1 71 ? -20.812 12.984 4.77 1 59.97 71 THR B CA 1
ATOM 2509 C C . THR B 1 71 ? -20.281 11.594 5.121 1 59.97 71 THR B C 1
ATOM 2511 O O . THR B 1 71 ? -21 10.602 4.98 1 59.97 71 THR B O 1
ATOM 2514 N N . LEU B 1 72 ? -19.078 11.594 5.535 1 66.75 72 LEU B N 1
ATOM 2515 C CA . LEU B 1 72 ? -18.516 10.32 5.953 1 66.75 72 LEU B CA 1
ATOM 2516 C C . LEU B 1 72 ? -19.359 9.656 7.031 1 66.75 72 LEU B C 1
ATOM 2518 O O . LEU B 1 72 ? -19.656 8.461 6.957 1 66.75 72 LEU B O 1
ATOM 2522 N N . ARG B 1 73 ? -19.812 10.516 7.812 1 67.69 73 ARG B N 1
ATOM 2523 C CA . ARG B 1 73 ? -20.547 9.977 8.961 1 67.69 73 ARG B CA 1
ATOM 2524 C C . ARG B 1 73 ? -21.875 9.383 8.531 1 67.69 73 ARG B C 1
ATOM 2526 O O . ARG B 1 73 ? -22.234 8.281 8.961 1 67.69 73 ARG B O 1
ATOM 2533 N N . LYS B 1 74 ? -22.562 10.117 7.684 1 74.69 74 LYS B N 1
ATOM 2534 C CA . LYS B 1 74 ? -23.891 9.625 7.32 1 74.69 74 LYS B CA 1
ATOM 2535 C C . LYS B 1 74 ? -23.797 8.328 6.52 1 74.69 74 LYS B C 1
ATOM 2537 O O . LYS B 1 74 ? -24.516 7.363 6.797 1 74.69 74 LYS B O 1
ATOM 2542 N N . GLU B 1 75 ? -22.891 8.305 5.594 1 78.38 75 GLU B N 1
ATOM 2543 C CA . GLU B 1 75 ? -22.797 7.148 4.711 1 78.38 75 GLU B CA 1
ATOM 2544 C C . GLU B 1 75 ? -22.312 5.914 5.473 1 78.38 75 GLU B C 1
ATOM 2546 O O . GLU B 1 75 ? -22.859 4.824 5.301 1 78.38 75 GLU B O 1
ATOM 2551 N N . TRP B 1 76 ? -21.5 6.121 6.41 1 87.88 76 TRP B N 1
ATOM 2552 C CA . TRP B 1 76 ? -20.938 4.953 7.082 1 87.88 76 TRP B CA 1
ATOM 2553 C C . TRP B 1 76 ? -21.812 4.535 8.266 1 87.88 76 TRP B C 1
ATOM 2555 O O . TRP B 1 76 ? -21.703 3.408 8.75 1 87.88 76 TRP B O 1
ATOM 2565 N N . HIS B 1 77 ? -22.734 5.418 8.617 1 87.56 77 HIS B N 1
ATOM 2566 C CA . HIS B 1 77 ? -23.766 5.023 9.578 1 87.56 77 HIS B CA 1
ATOM 2567 C C . HIS B 1 77 ? -24.688 3.961 9 1 87.56 77 HIS B C 1
ATOM 2569 O O . HIS B 1 77 ? -25.047 3.008 9.688 1 87.56 77 HIS B O 1
ATOM 2575 N N . GLU B 1 78 ? -24.953 4.102 7.785 1 89.12 78 GLU B N 1
ATOM 2576 C CA . GLU B 1 78 ? -25.797 3.121 7.117 1 89.12 78 GLU B CA 1
ATOM 2577 C C . GLU B 1 78 ? -25.125 1.755 7.055 1 89.12 78 GLU B C 1
ATOM 2579 O O . GLU B 1 78 ? -25.781 0.723 7.203 1 89.12 78 GLU B O 1
ATOM 2584 N N . VAL B 1 79 ? -23.859 1.728 6.789 1 92.94 79 VAL B N 1
ATOM 2585 C CA . VAL B 1 79 ? -23.125 0.471 6.746 1 92.94 79 VAL B CA 1
ATOM 2586 C C . VAL B 1 79 ? -23.156 -0.196 8.117 1 92.94 79 VAL B C 1
ATOM 2588 O O . VAL B 1 79 ? -23.391 -1.402 8.227 1 92.94 79 VAL B O 1
ATOM 2591 N N . ASN B 1 80 ? -23.047 0.612 9.117 1 92.62 80 ASN B N 1
ATOM 2592 C CA . ASN B 1 80 ? -23.094 0.078 10.477 1 92.62 80 ASN B CA 1
ATOM 2593 C C . ASN B 1 80 ? -24.469 -0.513 10.805 1 92.62 80 ASN B C 1
ATOM 2595 O O . ASN B 1 80 ? -24.547 -1.557 11.453 1 92.62 80 ASN B O 1
ATOM 2599 N N . GLN B 1 81 ? -25.469 0.144 10.414 1 92.25 81 GLN B N 1
ATOM 2600 C CA . GLN B 1 81 ? -26.812 -0.356 10.641 1 92.25 81 GLN B CA 1
ATOM 2601 C C . GLN B 1 81 ? -27.031 -1.684 9.922 1 92.25 81 GLN B C 1
ATOM 2603 O O . GLN B 1 81 ? -27.625 -2.609 10.484 1 92.25 81 GLN B O 1
ATOM 2608 N N . PHE B 1 82 ? -26.562 -1.673 8.773 1 94.38 82 PHE B N 1
ATOM 2609 C CA . PHE B 1 82 ? -26.656 -2.906 8.008 1 94.38 82 PHE B CA 1
ATOM 2610 C C . PHE B 1 82 ? -25.953 -4.051 8.727 1 94.38 82 PHE B C 1
ATOM 2612 O O . PHE B 1 82 ? -26.5 -5.148 8.844 1 94.38 82 PHE B O 1
ATOM 2619 N N . LEU B 1 83 ? -24.75 -3.838 9.188 1 94.25 83 LEU B N 1
ATOM 2620 C CA . LEU B 1 83 ? -23.969 -4.852 9.891 1 94.25 83 LEU B CA 1
ATOM 2621 C C . LEU B 1 83 ? -24.688 -5.344 11.133 1 94.25 83 LEU B C 1
ATOM 2623 O O . LEU B 1 83 ? -24.703 -6.543 11.422 1 94.25 83 LEU B O 1
ATOM 2627 N N . GLU B 1 84 ? -25.281 -4.453 11.883 1 93.81 84 GLU B N 1
ATOM 2628 C CA . GLU B 1 84 ? -26.031 -4.816 13.07 1 93.81 84 GLU B CA 1
ATOM 2629 C C . GLU B 1 84 ? -27.234 -5.691 12.719 1 93.81 84 GLU B C 1
ATOM 2631 O O . GLU B 1 84 ? -27.484 -6.711 13.367 1 93.81 84 GLU B O 1
ATOM 2636 N N . GLN B 1 85 ? -27.906 -5.324 11.758 1 94.75 85 GLN B N 1
ATOM 2637 C CA . GLN B 1 85 ? -29.109 -6.051 11.328 1 94.75 85 GLN B CA 1
ATOM 2638 C C 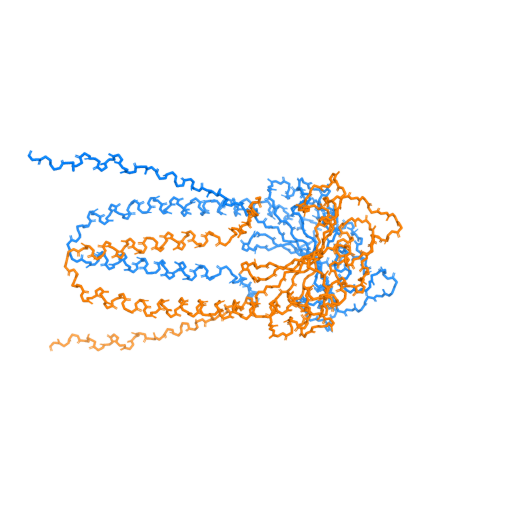. GLN B 1 85 ? -28.75 -7.457 10.859 1 94.75 85 GLN B C 1
ATOM 2640 O O . GLN B 1 85 ? -29.516 -8.398 11.07 1 94.75 85 GLN B O 1
ATOM 2645 N N . GLU B 1 86 ? -27.578 -7.566 10.266 1 94.5 86 GLU B N 1
ATOM 2646 C CA . GLU B 1 86 ? -27.172 -8.852 9.703 1 94.5 86 GLU B CA 1
ATOM 2647 C C . GLU B 1 86 ? -26.406 -9.68 10.727 1 94.5 86 GLU B C 1
ATOM 2649 O O . GLU B 1 86 ? -25.984 -10.805 10.438 1 94.5 86 GLU B O 1
ATOM 2654 N N . GLY B 1 87 ? -26.172 -9.102 11.883 1 93.31 87 GLY B N 1
ATOM 2655 C CA . GLY B 1 87 ? -25.453 -9.812 12.922 1 93.31 87 GLY B CA 1
ATOM 2656 C C . GLY B 1 87 ? -23.969 -9.953 12.617 1 93.31 87 GLY B C 1
ATOM 2657 O O . GLY B 1 87 ? -23.359 -10.969 12.961 1 93.31 87 GLY B O 1
ATOM 2658 N N . LEU B 1 88 ? -23.406 -8.992 11.945 1 94.19 88 LEU B N 1
ATOM 2659 C CA . LEU B 1 88 ? -22.016 -9.086 11.477 1 94.19 88 LEU B CA 1
ATOM 2660 C C . LEU B 1 88 ? -21.125 -8.094 12.219 1 94.19 88 LEU B C 1
ATOM 2662 O O . LEU B 1 88 ? -19.984 -7.879 11.828 1 94.19 88 LEU B O 1
ATOM 2666 N N . SER B 1 89 ? -21.578 -7.539 13.297 1 92.31 89 SER B N 1
ATOM 2667 C CA . SER B 1 89 ? -20.844 -6.508 14.023 1 92.31 89 SER B CA 1
ATOM 2668 C C 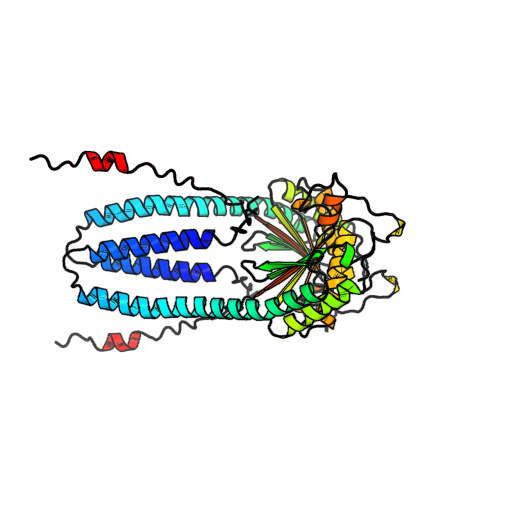. SER B 1 89 ? -19.609 -7.082 14.688 1 92.31 89 SER B C 1
ATOM 2670 O O . SER B 1 89 ? -18.656 -6.352 14.984 1 92.31 89 SER B O 1
ATOM 2672 N N . SER B 1 90 ? -19.562 -8.367 14.914 1 92.31 90 SER B N 1
ATOM 2673 C CA . SER B 1 90 ? -18.391 -9.008 15.516 1 92.31 90 SER B CA 1
ATOM 2674 C C . SER B 1 90 ? -17.344 -9.352 14.461 1 92.31 90 SER B C 1
ATOM 2676 O O . SER B 1 90 ? -16.188 -9.562 14.789 1 92.31 90 SER B O 1
ATOM 2678 N N . GLU B 1 91 ? -17.766 -9.375 13.266 1 95.75 91 GLU B N 1
ATOM 2679 C CA . GLU B 1 91 ? -16.906 -9.828 12.188 1 95.75 91 GLU B CA 1
ATOM 2680 C C . GLU B 1 91 ? -16.344 -8.648 11.391 1 95.75 91 GLU B C 1
ATOM 2682 O O . GLU B 1 91 ? -15.383 -8.797 10.633 1 95.75 91 GLU B O 1
ATOM 2687 N N . VAL B 1 92 ? -16.984 -7.516 11.531 1 97.62 92 VAL B N 1
ATOM 2688 C CA . VAL B 1 92 ? -16.594 -6.312 10.805 1 97.62 92 VAL B CA 1
ATOM 2689 C C . VAL B 1 92 ? -16.5 -5.133 11.766 1 97.62 92 VAL B C 1
ATOM 2691 O O . VAL B 1 92 ? -17.438 -4.887 12.547 1 97.62 92 VAL B O 1
ATOM 2694 N N . ASP B 1 93 ? -15.398 -4.406 11.742 1 95.5 93 ASP B N 1
ATOM 2695 C CA . ASP B 1 93 ? -15.195 -3.207 12.547 1 95.5 93 ASP B CA 1
ATOM 2696 C C . ASP B 1 93 ? -14.969 -1.982 11.664 1 95.5 93 ASP B C 1
ATOM 2698 O O . ASP B 1 93 ? -14.227 -2.047 10.68 1 95.5 93 ASP B O 1
ATOM 2702 N N . ILE B 1 94 ? -15.656 -0.894 11.969 1 95.38 94 ILE B N 1
ATOM 2703 C CA . ILE B 1 94 ? -15.516 0.362 11.234 1 95.38 94 ILE B CA 1
ATOM 2704 C C . ILE B 1 94 ? -15.008 1.45 12.18 1 95.38 94 ILE B C 1
ATOM 2706 O O . ILE B 1 94 ? -15.586 1.673 13.25 1 95.38 94 ILE B O 1
ATOM 2710 N N . GLU B 1 95 ? -13.938 2.102 11.797 1 92.94 95 GLU B N 1
ATOM 2711 C CA . GLU B 1 95 ? -13.336 3.154 12.602 1 92.94 95 GLU B CA 1
ATOM 2712 C C . GLU B 1 95 ? -13.047 4.395 11.766 1 92.94 95 GLU B C 1
ATOM 2714 O O . GLU B 1 95 ? -12.648 4.289 10.609 1 92.94 95 GLU B O 1
ATOM 2719 N N . LYS B 1 96 ? -13.18 5.5 12.445 1 89.19 96 LYS B N 1
ATOM 2720 C CA . LYS B 1 96 ? -12.773 6.754 11.82 1 89.19 96 LYS B CA 1
ATOM 2721 C C . LYS B 1 96 ? -11.266 6.961 11.938 1 89.19 96 LYS B C 1
ATOM 2723 O O . LYS B 1 96 ? -10.672 6.676 12.977 1 89.19 96 LYS B O 1
ATOM 2728 N N . THR B 1 97 ? -10.719 7.445 10.852 1 90.25 97 THR B N 1
ATOM 2729 C CA . THR B 1 97 ? -9.305 7.809 10.836 1 90.25 97 THR B CA 1
ATOM 2730 C C . THR B 1 97 ? -9.125 9.281 10.469 1 90.25 97 THR B C 1
ATOM 2732 O O . THR B 1 97 ? -10.102 9.969 10.156 1 90.25 97 THR B O 1
ATOM 2735 N N . GLU B 1 98 ? -7.957 9.719 10.57 1 81.5 98 GLU B N 1
ATOM 2736 C CA . GLU B 1 98 ? -7.656 11.094 10.18 1 81.5 98 GLU B CA 1
ATOM 2737 C C . GLU B 1 98 ? -7.926 11.305 8.695 1 81.5 98 GLU B C 1
ATOM 2739 O O . GLU B 1 98 ? -8.367 12.383 8.281 1 81.5 98 GLU B O 1
ATOM 2744 N N . GLU B 1 99 ? -7.762 10.297 7.977 1 87.31 99 GLU B N 1
ATOM 2745 C CA . GLU B 1 99 ? -7.82 10.438 6.527 1 87.31 99 GLU B CA 1
ATOM 2746 C C . GLU B 1 99 ? -9.148 9.922 5.973 1 87.31 99 GLU B C 1
ATOM 2748 O O . GLU B 1 99 ? -9.406 10.031 4.773 1 87.31 99 GLU B O 1
ATOM 2753 N N . GLY B 1 100 ? -9.945 9.32 6.852 1 91.38 100 GLY B N 1
ATOM 2754 C CA . GLY B 1 100 ? -11.203 8.773 6.371 1 91.38 100 GLY B CA 1
ATOM 2755 C C . GLY B 1 100 ? -11.773 7.695 7.281 1 91.38 100 GLY B C 1
ATOM 2756 O O . GLY B 1 100 ? -12.031 7.945 8.461 1 91.38 100 GLY B O 1
ATOM 2757 N N . VAL B 1 101 ? -11.891 6.5 6.707 1 94 101 VAL B N 1
ATOM 2758 C CA . VAL B 1 101 ? -12.5 5.398 7.445 1 94 101 VAL B CA 1
ATOM 2759 C C . VAL B 1 101 ? -11.695 4.121 7.223 1 94 101 VAL B C 1
ATOM 2761 O O . VAL B 1 101 ? -11.195 3.877 6.121 1 94 101 VAL B O 1
ATOM 2764 N N . LYS B 1 102 ? -11.602 3.375 8.25 1 96.94 102 LYS B N 1
ATOM 2765 C CA . LYS B 1 102 ? -11.008 2.043 8.18 1 96.94 102 LYS B CA 1
ATOM 2766 C C . LYS B 1 102 ? -12.047 0.961 8.469 1 96.94 102 LYS B C 1
ATOM 2768 O O . LYS B 1 102 ? -12.742 1.014 9.477 1 96.94 102 LYS B O 1
ATOM 2773 N N . VAL B 1 103 ? -12.156 -0.002 7.598 1 97.88 103 VAL B N 1
ATOM 2774 C CA . VAL B 1 103 ? -13.008 -1.168 7.781 1 97.88 103 VAL B CA 1
ATOM 2775 C C . VAL B 1 103 ? -12.156 -2.42 7.949 1 97.88 103 VAL B C 1
ATOM 2777 O O . VAL B 1 103 ? -11.297 -2.711 7.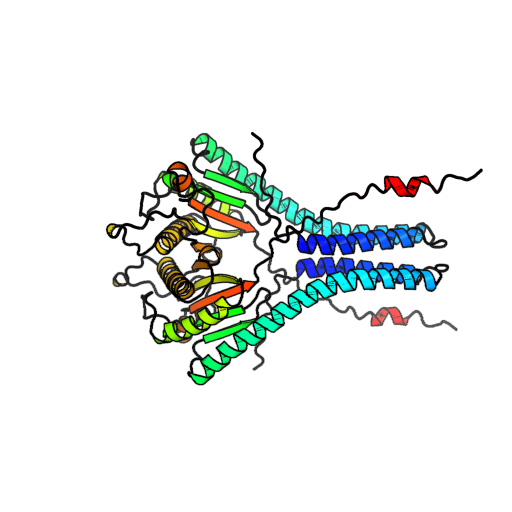105 1 97.88 103 VAL B O 1
ATOM 2780 N N . THR B 1 104 ? -12.32 -3.146 9.008 1 98.44 104 THR B N 1
ATOM 2781 C CA . THR B 1 104 ? -11.586 -4.383 9.258 1 98.44 104 THR B CA 1
ATOM 2782 C C . THR B 1 104 ? -12.508 -5.594 9.125 1 98.44 104 THR B C 1
ATOM 2784 O O . THR B 1 104 ? -13.516 -5.695 9.836 1 98.44 104 THR B O 1
ATOM 2787 N N . LEU B 1 105 ? -12.188 -6.453 8.219 1 98.44 105 LEU B N 1
ATOM 2788 C CA . LEU B 1 105 ? -12.906 -7.711 8.039 1 98.44 105 LEU B CA 1
ATOM 2789 C C . LEU B 1 105 ? -12.117 -8.875 8.617 1 98.44 105 LEU B C 1
ATOM 2791 O O . LEU B 1 105 ? -10.961 -9.102 8.25 1 98.44 105 LEU B O 1
ATOM 2795 N N . ARG B 1 106 ? -12.75 -9.641 9.383 1 96.62 106 ARG B N 1
ATOM 2796 C CA . ARG B 1 106 ? -12.125 -10.844 9.922 1 96.62 106 ARG B CA 1
ATOM 2797 C C . ARG B 1 106 ? -12.086 -11.961 8.883 1 96.62 106 ARG B C 1
ATOM 2799 O O . ARG B 1 106 ? -12.977 -12.047 8.031 1 96.62 106 ARG B O 1
ATOM 2806 N N . ASP B 1 107 ? -11.141 -12.68 9.078 1 93.38 107 ASP B N 1
ATOM 2807 C CA . ASP B 1 107 ? -10.883 -13.734 8.102 1 93.38 107 ASP B CA 1
ATOM 2808 C C . ASP B 1 107 ? -12.023 -14.742 8.062 1 93.38 107 ASP B C 1
ATOM 2810 O O . ASP B 1 107 ? -12.383 -15.242 6.992 1 93.38 107 ASP B O 1
ATOM 2814 N N . SER B 1 108 ? -12.656 -15.039 9.203 1 93.44 108 SER B N 1
ATOM 2815 C CA . SER B 1 108 ? -13.711 -16.047 9.273 1 93.44 108 SER B CA 1
ATOM 2816 C C . SER B 1 108 ? -14.898 -15.656 8.391 1 93.44 108 SER B C 1
ATOM 2818 O O . SER B 1 108 ? -15.617 -16.516 7.895 1 93.44 108 SER B O 1
ATOM 2820 N N . LEU B 1 109 ? -15.07 -14.438 8.195 1 95.62 109 LEU B N 1
ATOM 2821 C CA . LEU B 1 109 ? -16.125 -13.922 7.336 1 95.62 109 LEU B CA 1
ATOM 2822 C C . LEU B 1 109 ? -15.688 -13.898 5.879 1 95.62 109 LEU B C 1
ATOM 2824 O O . LEU B 1 109 ? -16.516 -14.008 4.973 1 95.62 109 LEU B O 1
ATOM 2828 N N . THR B 1 110 ? -14.445 -13.789 5.645 1 97.75 110 THR B N 1
ATOM 2829 C CA . THR B 1 110 ? -13.984 -13.32 4.34 1 97.75 110 THR B CA 1
ATOM 2830 C C . THR B 1 110 ? -13.477 -14.484 3.496 1 97.75 110 THR B C 1
ATOM 2832 O O . THR B 1 110 ? -13.797 -14.586 2.311 1 97.75 110 THR B O 1
ATOM 2835 N N . PHE B 1 111 ? -12.656 -15.328 4.145 1 97.25 111 PHE B N 1
ATOM 2836 C CA . PHE B 1 111 ? -12.008 -16.391 3.375 1 97.25 111 PHE B CA 1
ATOM 2837 C C . PHE B 1 111 ? -11.953 -17.688 4.172 1 97.25 111 PHE B C 1
ATOM 2839 O O . PHE B 1 111 ? -11.938 -17.656 5.406 1 97.25 111 PHE B O 1
ATOM 2846 N N . ASP B 1 112 ? -11.844 -18.828 3.432 1 93.81 112 ASP B N 1
ATOM 2847 C CA . ASP B 1 112 ? -11.43 -20.094 4.047 1 93.81 112 ASP B CA 1
ATOM 2848 C C . ASP B 1 112 ? -9.922 -20.109 4.266 1 93.81 112 ASP B C 1
ATOM 2850 O O . ASP B 1 112 ? -9.188 -19.312 3.678 1 93.81 112 ASP B O 1
ATOM 2854 N N . SER B 1 113 ? -9.531 -21 5.176 1 89.38 113 SER B N 1
ATOM 2855 C CA . SER B 1 113 ? -8.102 -21.141 5.434 1 89.38 113 SER B CA 1
ATOM 2856 C C . SER B 1 113 ? -7.32 -21.375 4.145 1 89.38 113 SER B C 1
ATOM 2858 O O . SER B 1 113 ? -7.715 -22.203 3.32 1 89.38 113 SER B O 1
ATOM 2860 N N . GLY B 1 114 ? -6.32 -20.594 3.93 1 91.44 114 GLY B N 1
ATOM 2861 C CA . GLY B 1 114 ? -5.434 -20.781 2.793 1 91.44 114 GLY B CA 1
ATOM 2862 C C . GLY B 1 114 ? -6.062 -20.391 1.473 1 91.44 114 GLY B C 1
ATOM 2863 O O . GLY B 1 114 ? -5.555 -20.734 0.405 1 91.44 114 GLY B O 1
ATOM 2864 N N . SER B 1 115 ? -7.137 -19.703 1.517 1 94.69 115 SER B N 1
ATOM 2865 C CA . SER B 1 115 ? -7.852 -19.328 0.299 1 94.69 115 SER B CA 1
ATOM 2866 C C . SER B 1 115 ? -8.016 -17.812 0.197 1 94.69 115 SER B C 1
ATOM 2868 O O . SER B 1 115 ? -8 -17.125 1.211 1 94.69 115 SER B O 1
ATOM 2870 N N . ALA B 1 116 ? -8.094 -17.375 -1.046 1 96.88 116 ALA B N 1
ATOM 2871 C CA . ALA B 1 116 ? -8.375 -15.969 -1.291 1 96.88 116 ALA B CA 1
ATOM 2872 C C . ALA B 1 116 ? -9.703 -15.797 -2.027 1 96.88 116 ALA B C 1
ATOM 2874 O O . ALA B 1 116 ? -9.969 -14.742 -2.602 1 96.88 116 ALA B O 1
ATOM 2875 N N . MET B 1 117 ? -10.469 -16.844 -2.049 1 97.06 117 MET B N 1
ATOM 2876 C CA . MET B 1 117 ? -11.805 -16.766 -2.629 1 97.06 117 MET B CA 1
ATOM 2877 C C . MET B 1 117 ? -12.805 -16.203 -1.619 1 97.06 117 MET B C 1
ATOM 2879 O O . MET B 1 117 ? -12.93 -16.719 -0.51 1 97.06 117 MET B O 1
ATOM 2883 N N . LEU B 1 118 ? -13.508 -15.211 -2.002 1 98.44 118 LEU B N 1
ATOM 2884 C CA . LEU B 1 118 ? -14.414 -14.523 -1.093 1 98.44 118 LEU B CA 1
ATOM 2885 C C . LEU B 1 118 ? -15.602 -15.414 -0.736 1 98.44 118 LEU B C 1
ATOM 2887 O O . LEU B 1 118 ? -16.219 -16.031 -1.616 1 98.44 118 LEU B O 1
ATOM 2891 N N . LEU B 1 119 ? -15.93 -15.453 0.518 1 98.12 119 LEU B N 1
ATOM 2892 C CA . LEU B 1 119 ? -17.109 -16.156 1.001 1 98.12 119 LEU B CA 1
ATOM 2893 C C . LEU B 1 119 ? -18.359 -15.32 0.819 1 98.12 119 LEU B C 1
ATOM 2895 O O . LEU B 1 119 ? -18.281 -14.094 0.672 1 98.12 119 LEU B O 1
ATOM 2899 N N . PRO B 1 120 ? -19.547 -15.984 0.831 1 96.88 120 PRO B N 1
ATOM 2900 C CA . PRO B 1 120 ? -20.797 -15.25 0.602 1 96.88 120 PRO B CA 1
ATOM 2901 C C . PRO B 1 120 ? -21.031 -14.133 1.621 1 96.88 120 PRO B C 1
ATOM 2903 O O . PRO B 1 120 ? -21.516 -13.062 1.266 1 96.88 120 PRO B O 1
ATOM 2906 N N . GLY B 1 121 ? -20.703 -14.406 2.867 1 95.5 121 GLY B N 1
ATOM 2907 C CA . GLY B 1 121 ? -20.859 -13.375 3.887 1 95.5 121 GLY B CA 1
ATOM 2908 C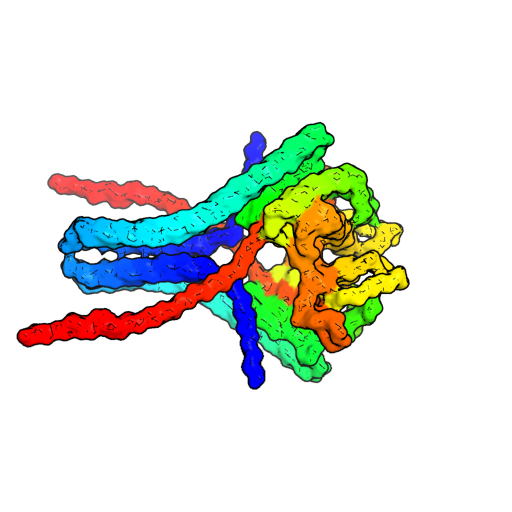 C . GLY B 1 121 ? -20.047 -12.125 3.598 1 95.5 121 GLY B C 1
ATOM 2909 O O . GLY B 1 121 ? -20.562 -11.008 3.75 1 95.5 121 GLY B O 1
ATOM 2910 N N . ALA B 1 122 ? -18.875 -12.32 3.188 1 97.62 122 ALA B N 1
ATOM 2911 C CA . ALA B 1 122 ? -18.016 -11.188 2.836 1 97.62 122 ALA B CA 1
ATOM 2912 C C . ALA B 1 122 ? -18.562 -10.438 1.629 1 97.62 122 ALA B C 1
ATOM 2914 O O . ALA B 1 122 ? -18.547 -9.203 1.593 1 97.62 122 ALA B O 1
ATOM 2915 N N . ARG B 1 123 ? -19.016 -11.156 0.651 1 98.06 123 ARG B N 1
ATOM 2916 C CA . ARG B 1 123 ? -19.562 -10.539 -0.549 1 98.06 123 ARG B CA 1
ATOM 2917 C C . ARG B 1 123 ? -20.734 -9.625 -0.206 1 98.06 123 ARG B C 1
ATOM 2919 O O . ARG B 1 123 ? -20.891 -8.547 -0.791 1 98.06 123 ARG B O 1
ATOM 2926 N N . LYS B 1 124 ? -21.547 -10.039 0.713 1 96.88 124 LYS B N 1
ATOM 2927 C CA . LYS B 1 124 ? -22.688 -9.227 1.147 1 96.88 124 LYS B CA 1
ATOM 2928 C C . LYS B 1 124 ? -22.219 -7.902 1.751 1 96.88 124 LYS B C 1
ATOM 2930 O O . LYS B 1 124 ? -22.719 -6.836 1.394 1 96.88 124 LYS B O 1
ATOM 2935 N N . VAL B 1 125 ? -21.281 -8.008 2.613 1 97.19 125 VAL B N 1
ATOM 2936 C CA . VAL B 1 125 ? -20.75 -6.828 3.285 1 97.19 125 VAL B CA 1
ATOM 2937 C C . VAL B 1 125 ? -20.062 -5.922 2.268 1 97.19 125 VAL B C 1
ATOM 2939 O O . VAL B 1 125 ? -20.281 -4.707 2.256 1 97.19 125 VAL B O 1
ATOM 2942 N N . LEU B 1 126 ? -19.281 -6.496 1.426 1 98.31 126 LEU B N 1
ATOM 2943 C CA . LEU B 1 126 ? -18.5 -5.738 0.453 1 98.31 126 LEU B CA 1
ATOM 2944 C C . LEU B 1 126 ? -19.406 -5.062 -0.565 1 98.31 126 LEU B C 1
ATOM 2946 O O . LEU B 1 126 ? -19.094 -3.977 -1.061 1 98.31 126 LEU B O 1
ATOM 2950 N N . ARG B 1 127 ? -20.516 -5.664 -0.918 1 97.56 127 ARG B N 1
ATOM 2951 C CA . ARG B 1 127 ? -21.484 -5.02 -1.795 1 97.56 127 ARG B CA 1
ATOM 2952 C C . ARG B 1 127 ? -22.031 -3.734 -1.169 1 97.56 127 ARG B C 1
ATOM 2954 O O . ARG B 1 127 ? -22.156 -2.715 -1.85 1 97.56 127 ARG B O 1
ATOM 2961 N N . LYS B 1 128 ? -22.344 -3.832 0.1 1 96 128 LYS B N 1
ATOM 2962 C CA . LYS B 1 128 ? -22.812 -2.648 0.812 1 96 128 LYS B CA 1
ATOM 2963 C C . LYS B 1 128 ? -21.75 -1.557 0.831 1 96 128 LYS B C 1
ATOM 2965 O O . LYS B 1 128 ? -22.047 -0.383 0.604 1 96 128 LYS B O 1
ATOM 2970 N N . ILE B 1 129 ? -20.531 -1.963 1.121 1 96.12 129 ILE B N 1
ATOM 2971 C CA . ILE B 1 129 ? -19.406 -1.017 1.111 1 96.12 129 ILE B CA 1
ATOM 2972 C C . ILE B 1 129 ? -19.266 -0.413 -0.283 1 96.12 129 ILE B C 1
ATOM 2974 O O . ILE B 1 129 ? -19.078 0.798 -0.426 1 96.12 129 ILE B O 1
ATOM 2978 N N . GLY B 1 130 ? -19.312 -1.232 -1.261 1 96.5 130 GLY B N 1
ATOM 2979 C CA . GLY B 1 130 ? -19.219 -0.77 -2.637 1 96.5 130 GLY B CA 1
ATOM 2980 C C . GLY B 1 130 ? -20.234 0.306 -2.967 1 96.5 130 GLY B C 1
ATOM 2981 O O . GLY B 1 130 ? -19.922 1.295 -3.627 1 96.5 130 GLY B O 1
ATOM 2982 N N . SER B 1 131 ? -21.453 0.117 -2.564 1 94.12 131 SER B N 1
ATOM 2983 C CA . SER B 1 131 ? -22.5 1.104 -2.781 1 94.12 131 SER B CA 1
ATOM 2984 C C . SER B 1 131 ? -22.156 2.434 -2.117 1 94.12 131 SER B C 1
ATOM 2986 O O . SER B 1 131 ? -22.438 3.5 -2.674 1 94.12 131 SER B O 1
ATOM 2988 N N . THR B 1 132 ? -21.562 2.344 -0.966 1 91.56 132 THR B N 1
ATOM 2989 C CA . THR B 1 132 ? -21.156 3.531 -0.219 1 91.56 132 THR B CA 1
ATOM 2990 C C . THR B 1 132 ? -20.031 4.266 -0.933 1 91.56 132 THR B C 1
ATOM 2992 O O . THR B 1 132 ? -20.016 5.496 -0.972 1 91.56 132 THR B O 1
ATOM 2995 N N . LEU B 1 133 ? -19.141 3.555 -1.503 1 92 133 LEU B N 1
ATOM 2996 C CA . LEU B 1 133 ? -17.984 4.117 -2.197 1 92 133 LEU B CA 1
ATOM 2997 C C . LEU B 1 133 ? -18.422 4.836 -3.473 1 92 133 LEU B C 1
ATOM 2999 O O . LEU B 1 133 ? -17.656 5.617 -4.039 1 92 133 LEU B O 1
ATOM 3003 N N . SER B 1 134 ? -19.578 4.609 -3.936 1 91.06 134 SER B N 1
ATOM 3004 C CA . SER B 1 134 ? -20.062 5.129 -5.215 1 91.06 134 SER B CA 1
ATOM 3005 C C . SER B 1 134 ? -20.531 6.57 -5.086 1 91.06 134 SER B C 1
ATOM 3007 O O . SER B 1 134 ? -20.766 7.246 -6.09 1 91.06 134 SER B O 1
ATOM 3009 N N . ARG B 1 135 ? -20.562 7.035 -3.926 1 83.38 135 ARG B N 1
ATOM 3010 C CA . ARG B 1 135 ? -21.203 8.32 -3.684 1 83.38 135 ARG B CA 1
ATOM 3011 C C . ARG B 1 135 ? -20.188 9.461 -3.775 1 83.38 135 ARG B C 1
ATOM 3013 O O . ARG B 1 135 ? -20.562 10.625 -3.953 1 83.38 135 ARG B O 1
ATOM 3020 N N . GLU B 1 136 ? -18.969 9.156 -3.605 1 82.19 136 GLU B N 1
ATOM 3021 C CA . GLU B 1 136 ? -17.906 10.148 -3.648 1 82.19 136 GLU B CA 1
ATOM 3022 C C . GLU B 1 136 ? -16.625 9.555 -4.246 1 82.19 136 GLU B C 1
ATOM 3024 O O . GLU B 1 136 ? -16.594 8.383 -4.609 1 82.19 136 GLU B O 1
ATOM 3029 N N . VAL B 1 137 ? -15.734 10.477 -4.414 1 86.38 137 VAL B N 1
ATOM 3030 C CA . VAL B 1 137 ? -14.445 10.008 -4.93 1 86.38 137 VAL B CA 1
ATOM 3031 C C . VAL B 1 137 ? -13.492 9.758 -3.768 1 86.38 137 VAL B C 1
ATOM 3033 O O . VAL B 1 137 ? -13.203 10.664 -2.982 1 86.38 137 VAL B O 1
ATOM 3036 N N . TRP B 1 138 ? -13.078 8.516 -3.629 1 90.44 138 TRP B N 1
ATOM 3037 C CA . TRP B 1 138 ? -12.203 8.055 -2.561 1 90.44 138 TRP B CA 1
ATOM 3038 C C . TRP B 1 138 ? -10.922 7.461 -3.131 1 90.44 138 TRP B C 1
ATOM 3040 O O . TRP B 1 138 ? -10.844 7.152 -4.32 1 90.44 138 TRP B O 1
ATOM 3050 N N . ASN B 1 139 ? -9.93 7.469 -2.328 1 94.94 139 ASN B N 1
ATOM 3051 C CA . ASN B 1 139 ? -8.828 6.531 -2.502 1 94.94 139 ASN B CA 1
ATOM 3052 C C . ASN B 1 139 ? -8.945 5.344 -1.549 1 94.94 139 ASN B C 1
ATOM 3054 O O . ASN B 1 139 ? -9.078 5.527 -0.337 1 94.94 139 ASN B O 1
ATOM 3058 N N . VAL B 1 140 ? -8.875 4.188 -2.1 1 97.56 140 VAL B N 1
ATOM 3059 C CA . VAL B 1 140 ? -9.148 3.008 -1.286 1 97.56 140 VAL B CA 1
ATOM 3060 C C . VAL B 1 140 ? -7.922 2.098 -1.267 1 97.56 140 VAL B C 1
ATOM 3062 O O . VAL B 1 140 ? -7.438 1.679 -2.32 1 97.56 140 VAL B O 1
ATOM 3065 N N . VAL B 1 141 ? -7.422 1.821 -0.1 1 98.5 141 VAL B N 1
ATOM 3066 C CA . VAL B 1 141 ? -6.32 0.888 0.098 1 98.5 141 VAL B CA 1
ATOM 3067 C C . VAL B 1 141 ? -6.82 -0.359 0.823 1 98.5 141 VAL B C 1
ATOM 3069 O O . VAL B 1 141 ? -7.418 -0.262 1.897 1 98.5 141 VAL B O 1
ATOM 3072 N N . VAL B 1 142 ? -6.594 -1.511 0.2 1 98.88 142 VAL B N 1
ATOM 3073 C CA . VAL B 1 142 ? -6.953 -2.781 0.822 1 98.88 142 VAL B CA 1
ATOM 3074 C C . VAL B 1 142 ? -5.688 -3.523 1.247 1 98.88 142 VAL B C 1
ATOM 3076 O O . VAL B 1 142 ? -4.809 -3.787 0.423 1 98.88 142 VAL B O 1
ATOM 3079 N N . GLN B 1 143 ? -5.633 -3.854 2.527 1 98.88 143 GLN B N 1
ATOM 3080 C CA . GLN B 1 143 ? -4.465 -4.535 3.074 1 98.88 143 GLN B CA 1
ATOM 3081 C C . GLN B 1 143 ? -4.812 -5.949 3.525 1 98.88 143 GLN B C 1
ATOM 3083 O O . GLN B 1 143 ? -5.77 -6.148 4.281 1 98.88 143 GLN B O 1
ATOM 3088 N N . GLY B 1 144 ? -4.039 -6.867 3.037 1 98.75 144 GLY B N 1
ATOM 3089 C CA . GLY B 1 144 ? -4.164 -8.234 3.516 1 98.75 144 GLY B CA 1
ATOM 3090 C C . GLY B 1 144 ? -3.16 -8.578 4.598 1 98.75 144 GLY B C 1
ATOM 3091 O O . GLY B 1 144 ? -1.966 -8.312 4.457 1 98.75 144 GLY B O 1
ATOM 3092 N N . HIS B 1 145 ? -3.658 -9.234 5.688 1 98.38 145 HIS B N 1
ATOM 3093 C CA . HIS B 1 145 ? -2.844 -9.695 6.805 1 98.38 145 HIS B CA 1
ATOM 3094 C C . HIS B 1 145 ? -3.094 -11.172 7.094 1 98.38 145 HIS B C 1
ATOM 3096 O O . HIS B 1 145 ? -4.223 -11.648 6.969 1 98.38 145 HIS B O 1
ATOM 3102 N N . THR B 1 146 ? -2.037 -11.789 7.496 1 98 146 THR B N 1
ATOM 3103 C CA . THR B 1 146 ? -2.158 -13.188 7.887 1 98 146 THR B CA 1
ATOM 3104 C C . THR B 1 146 ? -1.611 -13.398 9.297 1 98 146 THR B C 1
ATOM 3106 O O . THR B 1 146 ? -1.017 -12.492 9.883 1 98 146 THR B O 1
ATOM 3109 N N . ASP B 1 147 ? -1.987 -14.539 9.867 1 97.5 147 ASP B N 1
ATOM 3110 C CA . ASP B 1 147 ? -1.235 -15 11.031 1 97.5 147 ASP B CA 1
ATOM 3111 C C . ASP B 1 147 ? 0.101 -15.609 10.617 1 97.5 147 ASP B C 1
ATOM 3113 O O . ASP B 1 147 ? 0.518 -15.477 9.469 1 97.5 147 ASP B O 1
ATOM 3117 N N . ASN B 1 148 ? 0.783 -16.281 11.586 1 97.06 148 ASN B N 1
ATOM 3118 C CA . ASN B 1 148 ? 2.141 -16.719 11.273 1 97.06 148 ASN B CA 1
ATOM 3119 C C . ASN B 1 148 ? 2.195 -18.203 10.977 1 97.06 148 ASN B C 1
ATOM 3121 O O . ASN B 1 148 ? 3.271 -18.812 10.977 1 97.06 148 ASN B O 1
ATOM 3125 N N . VAL B 1 149 ? 1.062 -18.797 10.844 1 95.25 149 VAL B N 1
ATOM 3126 C CA . VAL B 1 149 ? 1.057 -20.219 10.477 1 95.25 149 VAL B CA 1
ATOM 3127 C C . VAL B 1 149 ? 1.573 -20.375 9.047 1 95.25 149 VAL B C 1
ATOM 3129 O O . VAL B 1 149 ? 1.078 -19.734 8.125 1 95.25 149 VAL B O 1
ATOM 3132 N N . PRO B 1 150 ? 2.543 -21.188 8.875 1 93.06 150 PRO B N 1
ATOM 3133 C CA . PRO B 1 150 ? 3.076 -21.375 7.52 1 93.06 150 PRO B CA 1
ATOM 3134 C C . PRO B 1 150 ? 2.018 -21.859 6.527 1 93.06 150 PRO B C 1
ATOM 3136 O O . PRO B 1 150 ? 1.117 -22.609 6.898 1 93.06 150 PRO B O 1
ATOM 3139 N N . ILE B 1 151 ? 2.199 -21.422 5.359 1 91 151 ILE B N 1
ATOM 3140 C CA . ILE B 1 151 ? 1.257 -21.766 4.301 1 91 151 ILE B CA 1
ATOM 3141 C C . ILE B 1 151 ? 1.474 -23.203 3.867 1 91 151 ILE B C 1
ATOM 3143 O O . ILE B 1 151 ? 2.611 -23.641 3.648 1 91 151 ILE B O 1
ATOM 3147 N N . ALA B 1 152 ? 0.347 -23.922 3.752 1 88.25 152 ALA B N 1
ATOM 3148 C CA . ALA B 1 152 ? 0.423 -25.297 3.256 1 88.25 152 ALA B CA 1
ATOM 3149 C C . ALA B 1 152 ? 0.797 -25.328 1.777 1 88.25 152 ALA B C 1
ATOM 3151 O O . ALA B 1 152 ? 0.395 -24.438 1.011 1 88.25 152 ALA B O 1
ATOM 3152 N N . SER B 1 153 ? 1.509 -26.312 1.351 1 84.38 153 SER B N 1
ATOM 3153 C CA . SER B 1 153 ? 1.938 -26.453 -0.038 1 84.38 153 SER B CA 1
ATOM 3154 C C . SER B 1 153 ? 0.746 -26.625 -0.971 1 84.38 153 SER B C 1
ATOM 3156 O O . SER B 1 153 ? 0.832 -26.312 -2.162 1 84.38 153 SER B O 1
ATOM 3158 N N . THR B 1 154 ? -0.379 -27.016 -0.386 1 84.5 154 THR B N 1
ATOM 3159 C CA . THR B 1 154 ? -1.57 -27.297 -1.177 1 84.5 154 THR B CA 1
ATOM 3160 C C . THR B 1 154 ? -2.346 -26.016 -1.471 1 84.5 154 THR B C 1
ATOM 3162 O O . THR B 1 154 ? -3.236 -26.016 -2.324 1 84.5 154 THR B O 1
ATOM 3165 N N . SER B 1 155 ? -2.057 -24.891 -0.844 1 83.56 155 SER B N 1
ATOM 3166 C CA . SER B 1 155 ? -2.834 -23.656 -0.961 1 83.56 155 SER B CA 1
ATOM 3167 C C . SER B 1 155 ? -2.541 -22.953 -2.275 1 83.56 155 SER B C 1
ATOM 3169 O O . SER B 1 155 ? -3.332 -22.109 -2.725 1 83.56 155 SER B O 1
ATOM 3171 N N . GLY B 1 156 ? -1.425 -23.219 -2.885 1 88.44 156 GLY B N 1
ATOM 3172 C CA . GLY B 1 156 ? -1.024 -22.562 -4.113 1 88.44 156 GLY B CA 1
ATOM 3173 C C . GLY B 1 156 ? -0.253 -21.266 -3.871 1 88.44 156 GLY B C 1
ATOM 3174 O O . GLY B 1 156 ? 0.19 -20.625 -4.82 1 88.44 156 GLY B O 1
ATOM 3175 N N . TYR B 1 157 ? -0.204 -20.891 -2.635 1 93.69 157 TYR B N 1
ATOM 3176 C CA . TYR B 1 157 ? 0.554 -19.688 -2.301 1 93.69 157 TYR B CA 1
ATOM 3177 C C . TYR B 1 157 ? 1.911 -20.047 -1.709 1 93.69 157 TYR B C 1
ATOM 3179 O O . TYR B 1 157 ? 2.025 -21 -0.935 1 93.69 157 TYR B O 1
ATOM 3187 N N . ARG B 1 158 ? 2.885 -19.219 -2.061 1 92.88 158 ARG B N 1
ATOM 3188 C CA . ARG B 1 158 ? 4.254 -19.562 -1.682 1 92.88 158 ARG B CA 1
ATOM 3189 C C . ARG B 1 158 ? 4.566 -19.078 -0.271 1 92.88 158 ARG B C 1
ATOM 3191 O O . ARG B 1 158 ? 5.508 -19.547 0.362 1 92.88 158 ARG B O 1
ATOM 3198 N N . SER B 1 159 ? 3.875 -18.094 0.182 1 95.94 159 SER B N 1
ATOM 3199 C CA . SER B 1 159 ? 4.117 -17.516 1.502 1 95.94 159 SER B CA 1
ATOM 3200 C C . SER B 1 159 ? 2.9 -16.75 1.998 1 95.94 159 SER B C 1
ATOM 3202 O O . SER B 1 159 ? 1.962 -16.5 1.237 1 95.94 159 SER B O 1
ATOM 3204 N N . ASN B 1 160 ? 2.979 -16.391 3.254 1 97.62 160 ASN B N 1
ATOM 3205 C CA . ASN B 1 160 ? 1.928 -15.57 3.842 1 97.62 160 ASN B CA 1
ATOM 3206 C C . ASN B 1 160 ? 1.859 -14.195 3.184 1 97.62 160 ASN B C 1
ATOM 3208 O O . ASN B 1 160 ? 0.796 -13.57 3.146 1 97.62 160 ASN B O 1
ATOM 3212 N N . TRP B 1 161 ? 2.967 -13.711 2.6 1 98.12 161 TRP B N 1
ATOM 3213 C CA . TRP B 1 161 ? 2.959 -12.492 1.804 1 98.12 161 TRP B CA 1
ATOM 3214 C C . TRP B 1 161 ? 2.057 -12.641 0.584 1 98.12 161 TRP B C 1
ATOM 3216 O O . TRP B 1 161 ? 1.227 -11.773 0.307 1 98.12 161 TRP B O 1
ATOM 3226 N N . HIS B 1 162 ? 2.254 -13.766 -0.047 1 97.94 162 HIS B N 1
ATOM 3227 C CA . HIS B 1 162 ? 1.482 -14.023 -1.258 1 97.94 162 HIS B CA 1
ATOM 3228 C C . HIS B 1 162 ? -0.002 -14.172 -0.943 1 97.94 162 HIS B C 1
ATOM 3230 O O . HIS B 1 162 ? -0.849 -13.633 -1.659 1 97.94 162 HIS B O 1
ATOM 3236 N N . LEU B 1 163 ? -0.272 -14.891 0.104 1 97.88 163 LEU B N 1
ATOM 3237 C CA . LEU B 1 163 ? -1.666 -15.07 0.494 1 97.88 163 LEU B CA 1
ATOM 3238 C C . LEU B 1 163 ? -2.314 -13.734 0.834 1 97.88 163 LEU B C 1
ATOM 3240 O O . LEU B 1 163 ? -3.414 -13.438 0.364 1 97.88 163 LEU B O 1
ATOM 3244 N N . GLY B 1 164 ? -1.634 -12.969 1.67 1 98.38 164 GLY B N 1
ATOM 3245 C CA . GLY B 1 164 ? -2.141 -11.648 1.997 1 98.38 164 GLY B CA 1
ATOM 3246 C C . GLY B 1 164 ? -2.4 -10.789 0.774 1 98.38 164 GLY B C 1
ATOM 3247 O O . GLY B 1 164 ? -3.426 -10.109 0.692 1 98.38 164 GLY B O 1
ATOM 3248 N N . ALA B 1 165 ? -1.502 -10.836 -0.158 1 98.69 165 ALA B N 1
ATOM 3249 C CA . ALA B 1 165 ? -1.637 -10.062 -1.391 1 98.69 165 ALA B CA 1
ATOM 3250 C C . ALA B 1 165 ? -2.842 -10.539 -2.203 1 98.69 165 ALA B C 1
ATOM 3252 O O . ALA B 1 165 ? -3.619 -9.719 -2.701 1 98.69 165 ALA B O 1
ATOM 3253 N N . ALA B 1 166 ? -2.971 -11.805 -2.344 1 98.12 166 ALA B N 1
ATOM 3254 C CA . ALA B 1 166 ? -4.086 -12.359 -3.102 1 98.12 166 ALA B CA 1
ATOM 3255 C C . ALA B 1 166 ? -5.422 -11.977 -2.475 1 98.12 166 ALA B C 1
ATOM 3257 O O . ALA B 1 166 ? -6.379 -11.656 -3.184 1 98.12 166 ALA B O 1
ATOM 3258 N N . ARG B 1 167 ? -5.465 -12.031 -1.203 1 98.56 167 ARG B N 1
ATOM 3259 C CA . ARG B 1 167 ? -6.688 -11.68 -0.485 1 98.56 167 ARG B CA 1
ATOM 3260 C C . ARG B 1 167 ? -7.023 -10.203 -0.671 1 98.56 167 ARG B C 1
ATOM 3262 O O . ARG B 1 167 ? -8.18 -9.852 -0.906 1 98.56 167 ARG B O 1
ATOM 3269 N N . ALA B 1 168 ? -6.02 -9.367 -0.588 1 98.88 168 ALA B N 1
ATOM 3270 C CA . ALA B 1 168 ? -6.23 -7.945 -0.844 1 98.88 168 ALA B CA 1
ATOM 3271 C C . ALA B 1 168 ? -6.754 -7.715 -2.26 1 98.88 168 ALA B C 1
ATOM 3273 O O . ALA B 1 168 ? -7.688 -6.934 -2.465 1 98.88 168 ALA B O 1
ATOM 3274 N N . VAL B 1 169 ? -6.219 -8.383 -3.23 1 98.81 169 VAL B N 1
ATOM 3275 C CA . VAL B 1 169 ? -6.617 -8.219 -4.625 1 98.81 169 VAL B CA 1
ATOM 3276 C C . VAL B 1 169 ? -8.062 -8.68 -4.812 1 98.81 169 VAL B C 1
ATOM 3278 O O . VAL B 1 169 ? -8.836 -8.039 -5.523 1 98.81 169 VAL B O 1
ATOM 3281 N N . SER B 1 170 ? -8.398 -9.781 -4.195 1 98.75 170 SER B N 1
ATOM 3282 C CA . SER B 1 170 ? -9.766 -10.281 -4.301 1 98.75 170 SER B CA 1
ATOM 3283 C C . SER B 1 170 ? -10.773 -9.242 -3.828 1 98.75 170 SER B C 1
ATOM 3285 O O . SER B 1 170 ? -11.797 -9.023 -4.469 1 98.75 170 SER B O 1
ATOM 3287 N N . VAL B 1 171 ? -10.438 -8.617 -2.75 1 98.88 171 VAL B N 1
ATOM 3288 C CA . VAL B 1 171 ? -11.32 -7.594 -2.199 1 98.88 171 VAL B CA 1
ATOM 3289 C C . VAL B 1 171 ? -11.367 -6.391 -3.139 1 98.88 171 VAL B C 1
ATOM 3291 O O . VAL B 1 171 ? -12.445 -5.859 -3.426 1 98.88 171 VAL B O 1
ATOM 3294 N N . VAL B 1 172 ? -10.25 -5.953 -3.672 1 98.81 172 VAL B N 1
ATOM 3295 C CA . VAL B 1 172 ? -10.188 -4.824 -4.594 1 98.81 172 VAL B CA 1
ATOM 3296 C C . VAL B 1 172 ? -11.039 -5.113 -5.824 1 98.81 172 VAL B C 1
ATOM 3298 O O . VAL B 1 172 ? -11.844 -4.273 -6.238 1 98.81 172 VAL B O 1
ATOM 3301 N N . LEU B 1 173 ? -10.883 -6.25 -6.352 1 98.56 173 LEU B N 1
ATOM 3302 C CA . LEU B 1 173 ? -11.609 -6.598 -7.566 1 98.56 173 LEU B CA 1
ATOM 3303 C C . LEU B 1 173 ? -13.117 -6.602 -7.32 1 98.56 173 LEU B C 1
ATOM 3305 O O . LEU B 1 173 ? -13.891 -6.121 -8.148 1 98.56 173 LEU B O 1
ATOM 3309 N N . PHE B 1 174 ? -13.469 -7.191 -6.219 1 98.81 174 PHE B N 1
ATOM 3310 C CA . PHE B 1 174 ? -14.891 -7.242 -5.898 1 98.81 174 PHE B CA 1
ATOM 3311 C C . PHE B 1 174 ? -15.445 -5.836 -5.703 1 98.81 174 PHE B C 1
ATOM 3313 O O . PHE B 1 174 ? -16.516 -5.508 -6.227 1 98.81 174 PHE B O 1
ATOM 3320 N N . LEU B 1 175 ? -14.727 -4.977 -4.938 1 98.56 175 LEU B N 1
ATOM 3321 C CA . LEU B 1 175 ? -15.172 -3.609 -4.703 1 98.56 175 LEU B CA 1
ATOM 3322 C C . LEU B 1 175 ? -15.234 -2.824 -6.008 1 98.56 175 LEU B C 1
ATOM 3324 O O . LEU B 1 175 ? -16.172 -2.061 -6.23 1 98.56 175 LEU B O 1
ATOM 3328 N N . ASN B 1 176 ? -14.234 -2.967 -6.777 1 97.38 176 ASN B N 1
ATOM 3329 C CA . ASN B 1 176 ? -14.219 -2.264 -8.055 1 97.38 176 ASN B CA 1
ATOM 3330 C C . ASN B 1 176 ? -15.422 -2.635 -8.922 1 97.38 176 ASN B C 1
ATOM 3332 O O . ASN B 1 176 ? -16.031 -1.768 -9.539 1 97.38 176 ASN B O 1
ATOM 3336 N N . LYS B 1 177 ? -15.727 -3.889 -8.992 1 97.19 177 LYS B N 1
ATOM 3337 C CA . LYS B 1 177 ? -16.844 -4.379 -9.789 1 97.19 177 LYS B CA 1
ATOM 3338 C C . LYS B 1 177 ? -18.172 -3.863 -9.242 1 97.19 177 LYS B C 1
ATOM 3340 O O . LYS B 1 177 ? -19.141 -3.682 -9.992 1 97.19 177 LYS B O 1
ATOM 3345 N N . ASN B 1 178 ? -18.234 -3.639 -7.977 1 97.38 178 ASN B N 1
ATOM 3346 C CA . ASN B 1 178 ? -19.516 -3.32 -7.34 1 97.38 178 ASN B CA 1
ATOM 3347 C C . ASN B 1 178 ? -19.562 -1.864 -6.887 1 97.38 178 ASN B C 1
ATOM 3349 O O . ASN B 1 178 ? -20.359 -1.508 -6.016 1 97.38 178 ASN B O 1
ATOM 3353 N N . SER B 1 179 ? -18.688 -1.091 -7.309 1 96.12 179 SER B N 1
ATOM 3354 C CA . SER B 1 179 ? -18.703 0.346 -7.055 1 96.12 179 SER B CA 1
ATOM 3355 C C . SER B 1 179 ? -18.516 1.136 -8.344 1 96.12 179 SER B C 1
ATOM 3357 O O . SER B 1 179 ? -18.172 0.565 -9.383 1 96.12 179 SER B O 1
ATOM 3359 N N . ARG B 1 180 ? -18.734 2.404 -8.242 1 94.88 180 ARG B N 1
ATOM 3360 C CA . ARG B 1 180 ? -18.516 3.291 -9.383 1 94.88 180 ARG B CA 1
ATOM 3361 C C . ARG B 1 180 ? -17.125 3.922 -9.328 1 94.88 180 ARG B C 1
ATOM 3363 O O . ARG B 1 180 ? -16.797 4.781 -10.148 1 94.88 180 ARG B O 1
ATOM 3370 N N . LEU B 1 181 ? -16.406 3.51 -8.359 1 94.38 181 LEU B N 1
ATOM 3371 C CA . LEU B 1 181 ? -15.062 4.055 -8.219 1 94.38 181 LEU B CA 1
ATOM 3372 C C . LEU B 1 181 ? -14.141 3.514 -9.297 1 94.38 181 LEU B C 1
ATOM 3374 O O . LEU B 1 181 ? -14.133 2.311 -9.57 1 94.38 181 LEU B O 1
ATOM 3378 N N . GLN B 1 182 ? -13.391 4.406 -9.922 1 95.56 182 GLN B N 1
ATOM 3379 C CA . GLN B 1 182 ? -12.445 4.004 -10.961 1 95.56 182 GLN B CA 1
ATOM 3380 C C . GLN B 1 182 ? -11.344 3.117 -10.391 1 95.56 182 GLN B C 1
ATOM 3382 O O . GLN B 1 182 ? -10.883 3.332 -9.266 1 95.56 182 GLN B O 1
ATOM 3387 N N . PRO B 1 183 ? -10.844 2.197 -11.156 1 97.06 183 PRO B N 1
ATOM 3388 C CA . PRO B 1 183 ? -9.836 1.249 -10.672 1 97.06 183 PRO B CA 1
ATOM 3389 C C . PRO B 1 183 ? -8.562 1.937 -10.195 1 97.06 183 PRO B C 1
ATOM 3391 O O . PRO B 1 183 ? -7.883 1.432 -9.289 1 97.06 183 PRO B O 1
ATOM 3394 N N . ARG B 1 184 ? -8.234 3.068 -10.742 1 95.94 184 ARG B N 1
ATOM 3395 C CA . ARG B 1 184 ? -7.012 3.777 -10.375 1 95.94 184 ARG B CA 1
ATOM 3396 C C . ARG B 1 184 ? -7.074 4.27 -8.938 1 95.94 184 ARG B C 1
ATOM 3398 O O . ARG B 1 184 ? -6.055 4.676 -8.367 1 95.94 184 ARG B O 1
ATOM 3405 N N . ARG B 1 185 ? -8.242 4.23 -8.367 1 96.56 185 ARG B N 1
ATOM 3406 C CA . ARG B 1 185 ? -8.453 4.719 -7.004 1 96.56 185 ARG B CA 1
ATOM 3407 C C . ARG B 1 185 ? -8.203 3.609 -5.984 1 96.56 185 ARG B C 1
ATOM 3409 O O . ARG B 1 185 ? -8.266 3.844 -4.777 1 96.56 185 ARG B O 1
ATOM 3416 N N . PHE B 1 186 ? -7.848 2.408 -6.465 1 98.06 186 PHE B N 1
ATOM 3417 C CA . PHE B 1 186 ? -7.648 1.267 -5.582 1 98.06 186 PHE B CA 1
ATOM 3418 C C . PHE B 1 186 ? -6.176 0.89 -5.508 1 98.06 186 PHE B C 1
ATOM 3420 O O . PHE B 1 186 ? -5.434 1.067 -6.477 1 98.06 186 PHE B O 1
ATOM 3427 N N . GLU B 1 187 ? -5.801 0.417 -4.355 1 98.56 187 GLU B N 1
ATOM 3428 C CA . GLU B 1 187 ? -4.5 -0.193 -4.078 1 98.56 187 GLU B CA 1
ATOM 3429 C C . GLU B 1 187 ? -4.656 -1.482 -3.277 1 98.56 187 GLU B C 1
ATOM 3431 O O . GLU B 1 187 ? -5.422 -1.531 -2.311 1 98.56 187 GLU B O 1
ATOM 3436 N N . ALA B 1 188 ? -3.996 -2.549 -3.662 1 98.88 188 ALA B N 1
ATOM 3437 C CA . ALA B 1 188 ? -3.932 -3.791 -2.896 1 98.88 188 ALA B CA 1
ATOM 3438 C C . ALA B 1 188 ? -2.559 -3.969 -2.252 1 98.88 188 ALA B C 1
ATOM 3440 O O . ALA B 1 188 ? -1.537 -3.959 -2.941 1 98.88 188 ALA B O 1
ATOM 3441 N N . SER B 1 189 ? -2.549 -4.152 -0.969 1 98.75 189 SER B N 1
ATOM 3442 C CA . SER B 1 189 ? -1.283 -4.27 -0.252 1 98.75 189 SER B CA 1
ATOM 3443 C C . SER B 1 189 ? -1.269 -5.496 0.651 1 98.75 189 SER B C 1
ATOM 3445 O O . SER B 1 189 ? -2.324 -6.023 1.007 1 98.75 189 SER B O 1
ATOM 3447 N N . SER B 1 190 ? -0.071 -5.914 0.977 1 98.81 190 SER B N 1
ATOM 3448 C CA . SER B 1 190 ? 0.111 -7.055 1.87 1 98.81 190 SER B CA 1
ATOM 3449 C C . SER B 1 190 ? 1.229 -6.797 2.875 1 98.81 190 SER B C 1
ATOM 3451 O O . SER B 1 190 ? 2.266 -6.23 2.525 1 98.81 190 SER B O 1
ATOM 3453 N N . PHE B 1 191 ? 0.989 -7.25 4.023 1 98.31 191 PHE B N 1
ATOM 3454 C CA . PHE B 1 191 ? 1.993 -7.211 5.082 1 98.31 191 PHE B CA 1
ATOM 3455 C C . PHE B 1 191 ? 2.322 -8.617 5.57 1 98.31 191 PHE B C 1
ATOM 3457 O O . PHE B 1 191 ? 3.1 -8.781 6.512 1 98.31 191 PHE B O 1
ATOM 3464 N N . GLY B 1 192 ? 1.712 -9.57 4.934 1 97.81 192 GLY B N 1
ATOM 3465 C CA . GLY B 1 192 ? 1.879 -10.922 5.441 1 97.81 192 GLY B CA 1
ATOM 3466 C C . GLY B 1 192 ? 1.56 -11.047 6.918 1 97.81 192 GLY B C 1
ATOM 3467 O O . GLY B 1 192 ? 0.512 -10.586 7.375 1 97.81 192 GLY B O 1
ATOM 3468 N N . GLU B 1 193 ? 2.428 -11.75 7.574 1 98.25 193 GLU B N 1
ATOM 3469 C CA . GLU B 1 193 ? 2.242 -12.023 9 1 98.25 193 GLU B CA 1
ATOM 3470 C C . GLU B 1 193 ? 2.932 -10.969 9.859 1 98.25 193 GLU B C 1
ATOM 3472 O O . GLU B 1 193 ? 2.926 -11.062 11.086 1 98.25 193 GLU B O 1
ATOM 3477 N N . TYR B 1 194 ? 3.396 -9.891 9.328 1 98.12 194 TYR B N 1
ATOM 3478 C CA . TYR B 1 194 ? 4.445 -9.141 10.008 1 98.12 194 TYR B CA 1
ATOM 3479 C C . TYR B 1 194 ? 3.896 -7.848 10.602 1 98.12 194 TYR B C 1
ATOM 3481 O O . TYR B 1 194 ? 4.652 -7.023 11.117 1 98.12 194 TYR B O 1
ATOM 3489 N N . LYS B 1 195 ? 2.643 -7.629 10.547 1 97.5 195 LYS B N 1
ATOM 3490 C CA . LYS B 1 195 ? 1.973 -6.57 11.289 1 97.5 195 LYS B CA 1
ATOM 3491 C C . LYS B 1 195 ? 0.783 -7.117 12.07 1 97.5 195 LYS B C 1
ATOM 3493 O O . LYS B 1 195 ? -0.36 -6.723 11.828 1 97.5 195 LYS B O 1
ATOM 3498 N N . PRO B 1 196 ? 1.069 -7.934 12.977 1 98.19 196 PRO B N 1
ATOM 3499 C CA . PRO B 1 196 ? -0.011 -8.5 13.789 1 98.19 196 PRO B CA 1
ATOM 3500 C C . PRO B 1 196 ? -0.62 -7.484 14.75 1 98.19 196 PRO B C 1
ATOM 3502 O O . PRO B 1 196 ? 0.078 -6.586 15.227 1 98.19 196 PRO B O 1
ATOM 3505 N N . VAL B 1 197 ? -1.886 -7.652 15.055 1 97.06 197 VAL B N 1
ATOM 3506 C CA . VAL B 1 197 ? -2.553 -6.766 16 1 97.06 197 VAL B CA 1
ATOM 3507 C C . VAL B 1 197 ? -2.729 -7.48 17.344 1 97.06 197 VAL B C 1
ATOM 3509 O O . VAL B 1 197 ? -3.131 -6.867 18.328 1 97.06 197 VAL B O 1
ATOM 3512 N N . ALA B 1 198 ? -2.471 -8.75 17.344 1 97.25 198 ALA B N 1
ATOM 3513 C CA . ALA B 1 198 ? -2.521 -9.594 18.531 1 97.25 198 ALA B CA 1
ATOM 3514 C C . ALA B 1 198 ? -1.419 -10.648 18.5 1 97.25 198 ALA B C 1
ATOM 3516 O O . ALA B 1 198 ? -0.711 -10.789 17.5 1 97.25 198 ALA B O 1
ATOM 3517 N N . THR B 1 199 ? -1.286 -11.359 19.562 1 97.5 199 THR B N 1
ATOM 3518 C CA . THR B 1 199 ? -0.231 -12.367 19.656 1 97.5 199 THR B CA 1
ATOM 3519 C C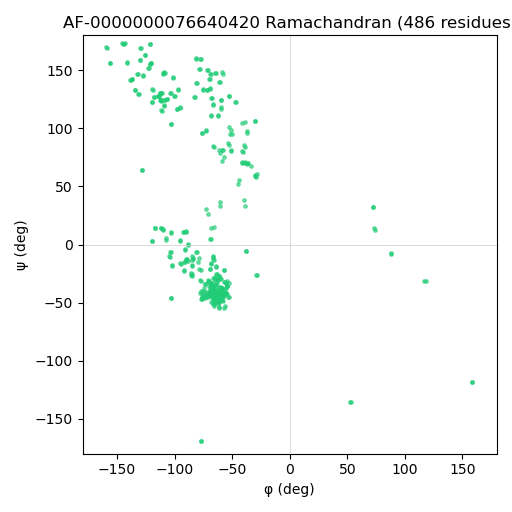 . THR B 1 199 ? -0.529 -13.539 18.719 1 97.5 199 THR B C 1
ATOM 3521 O O . THR B 1 199 ? -1.685 -13.945 18.578 1 97.5 199 THR B O 1
ATOM 3524 N N . ASN B 1 200 ? 0.491 -14.039 18.141 1 97.38 200 ASN B N 1
ATOM 3525 C CA . ASN B 1 200 ? 0.35 -15.227 17.312 1 97.38 200 ASN B CA 1
ATOM 3526 C C . ASN B 1 200 ? 0.531 -16.516 18.125 1 97.38 200 ASN B C 1
ATOM 3528 O O . ASN B 1 200 ? 0.577 -17.609 17.562 1 97.38 200 ASN B O 1
ATOM 3532 N N . GLU B 1 201 ? 0.558 -16.422 19.328 1 97.19 201 GLU B N 1
ATOM 3533 C CA . GLU B 1 201 ? 0.816 -17.578 20.188 1 97.19 201 GLU B CA 1
ATOM 3534 C C . GLU B 1 201 ? -0.484 -18.266 20.578 1 97.19 201 GLU B C 1
ATOM 3536 O O . GLU B 1 201 ? -0.462 -19.344 21.172 1 97.19 201 GLU B O 1
ATOM 3541 N N . THR B 1 202 ? -1.585 -17.625 20.391 1 97.44 202 THR B N 1
ATOM 3542 C CA . THR B 1 202 ? -2.883 -18.188 20.734 1 97.44 202 THR B CA 1
ATOM 3543 C C . THR B 1 202 ? -3.787 -18.25 19.516 1 97.44 202 THR B C 1
ATOM 3545 O O . THR B 1 202 ? -3.611 -17.5 18.562 1 97.44 202 THR B O 1
ATOM 3548 N N . SER B 1 203 ? -4.719 -19.172 19.594 1 96.06 203 SER B N 1
ATOM 3549 C CA . SER B 1 203 ? -5.68 -19.297 18.5 1 96.06 203 SER B CA 1
ATOM 3550 C C . SER B 1 203 ? -6.5 -18.016 18.359 1 96.06 203 SER B C 1
ATOM 3552 O O . SER B 1 203 ? -6.801 -17.594 17.234 1 96.06 203 SER B O 1
ATOM 3554 N N . GLY B 1 204 ? -6.848 -17.5 19.469 1 95.69 204 GLY B N 1
ATOM 3555 C CA . GLY B 1 204 ? -7.598 -16.266 19.438 1 95.69 204 GLY B CA 1
ATOM 3556 C C . GLY B 1 204 ? -6.832 -15.117 18.812 1 95.69 204 GLY B C 1
ATOM 3557 O O . GLY B 1 204 ? -7.387 -14.367 18 1 95.69 204 GLY B O 1
ATOM 3558 N N . GLY B 1 205 ? -5.59 -14.961 19.141 1 97.19 205 GLY B N 1
ATOM 3559 C CA . GLY B 1 205 ? -4.754 -13.938 18.547 1 97.19 205 GLY B CA 1
ATOM 3560 C C . GLY B 1 205 ? -4.547 -14.133 17.047 1 97.19 205 GLY B C 1
ATOM 3561 O O . GLY B 1 205 ? -4.609 -13.172 16.281 1 97.19 205 GLY B O 1
ATOM 3562 N N . ARG B 1 206 ? -4.32 -15.383 16.688 1 97.25 206 ARG B N 1
ATOM 3563 C CA . ARG B 1 206 ? -4.16 -15.688 15.273 1 97.25 206 ARG B CA 1
ATOM 3564 C C . ARG B 1 206 ? -5.41 -15.328 14.484 1 97.25 206 ARG B C 1
ATOM 3566 O O . ARG B 1 206 ? -5.32 -14.828 13.359 1 97.25 206 ARG B O 1
ATOM 3573 N N . ARG B 1 207 ? -6.5 -15.523 15.055 1 95.44 207 ARG B N 1
ATOM 3574 C CA . ARG B 1 207 ? -7.762 -15.18 14.406 1 95.44 207 ARG B CA 1
ATOM 3575 C C . ARG B 1 207 ? -7.859 -13.672 14.156 1 95.44 207 ARG B C 1
ATOM 3577 O O . ARG B 1 207 ? -8.328 -13.242 13.102 1 95.44 207 ARG B O 1
ATOM 3584 N N . GLN B 1 208 ? -7.406 -12.898 15.062 1 95.81 208 GLN B N 1
ATOM 3585 C CA . GLN B 1 208 ? -7.438 -11.445 14.922 1 95.81 208 GLN B CA 1
ATOM 3586 C C . GLN B 1 208 ? -6.441 -10.977 13.867 1 95.81 208 GLN B C 1
ATOM 3588 O O . GLN B 1 208 ? -6.68 -9.977 13.188 1 95.81 208 GLN B O 1
ATOM 3593 N N . ASN B 1 209 ? -5.379 -11.727 13.805 1 97.88 209 ASN B N 1
ATOM 3594 C CA . ASN B 1 209 ? -4.328 -11.352 12.867 1 97.88 209 ASN B CA 1
ATOM 3595 C C . ASN B 1 209 ? -4.73 -11.641 11.422 1 97.88 209 ASN B C 1
ATOM 3597 O O . ASN B 1 209 ? -4.305 -10.938 10.508 1 97.88 209 ASN B O 1
ATOM 3601 N N . ARG B 1 210 ? -5.496 -12.711 11.25 1 97.69 210 ARG B N 1
ATOM 3602 C CA . ARG B 1 210 ? -6.051 -12.992 9.93 1 97.69 210 ARG B CA 1
ATOM 3603 C C . ARG B 1 210 ? -7.172 -12.016 9.594 1 97.69 210 ARG B C 1
ATOM 3605 O O . ARG B 1 210 ? -8.312 -12.195 10.031 1 97.69 210 ARG B O 1
ATOM 3612 N N . ARG B 1 211 ? -6.777 -10.938 8.797 1 98.12 211 ARG B N 1
ATOM 3613 C CA . ARG B 1 211 ? -7.758 -9.883 8.562 1 98.12 211 ARG B CA 1
ATOM 3614 C C . ARG B 1 211 ? -7.453 -9.125 7.27 1 98.12 211 ARG B C 1
ATOM 3616 O O . ARG B 1 211 ? -6.32 -9.148 6.785 1 98.12 211 ARG B O 1
ATOM 3623 N N . VAL B 1 212 ? -8.461 -8.547 6.746 1 98.75 212 VAL B N 1
ATOM 3624 C CA . VAL B 1 212 ? -8.336 -7.566 5.676 1 98.75 212 VAL B CA 1
ATOM 3625 C C . VAL B 1 212 ? -8.766 -6.191 6.188 1 98.75 212 VAL B C 1
ATOM 3627 O O . VAL B 1 212 ? -9.789 -6.062 6.855 1 98.75 212 VAL B O 1
ATOM 3630 N N . GLU B 1 213 ? -7.973 -5.258 5.957 1 98.75 213 GLU B N 1
ATOM 3631 C CA . GLU B 1 213 ? -8.297 -3.879 6.305 1 98.75 213 GLU B CA 1
ATOM 3632 C C . GLU B 1 213 ? -8.508 -3.031 5.055 1 98.75 213 GLU B C 1
ATOM 3634 O O . GLU B 1 213 ? -7.703 -3.07 4.121 1 98.75 213 GLU B O 1
ATOM 3639 N N . ILE B 1 214 ? -9.602 -2.299 5.023 1 98.62 214 ILE B N 1
ATOM 3640 C CA . ILE B 1 214 ? -9.945 -1.396 3.932 1 98.62 214 ILE B CA 1
ATOM 3641 C C . ILE B 1 214 ? -9.875 0.051 4.418 1 98.62 214 ILE B C 1
ATOM 3643 O O . ILE B 1 214 ? -10.641 0.453 5.301 1 98.62 214 ILE B O 1
ATOM 3647 N N . TYR B 1 215 ? -8.977 0.797 3.873 1 97.69 215 TYR B N 1
ATOM 3648 C CA . TYR B 1 215 ? -8.875 2.227 4.152 1 97.69 215 TYR B CA 1
ATOM 3649 C C . TYR B 1 215 ? -9.555 3.043 3.061 1 97.69 215 TYR B C 1
ATOM 3651 O O . TYR B 1 215 ? -9.164 2.98 1.894 1 97.69 215 TYR B O 1
ATOM 3659 N N . VAL B 1 216 ? -10.555 3.73 3.434 1 96.12 216 VAL B N 1
ATOM 3660 C CA . VAL B 1 216 ? -11.258 4.652 2.549 1 96.12 216 VAL B CA 1
ATOM 3661 C C . VAL B 1 216 ? -10.859 6.09 2.869 1 96.12 216 VAL B C 1
ATOM 3663 O O . VAL B 1 216 ? -11.32 6.668 3.855 1 96.12 216 VAL B O 1
ATOM 3666 N N . ASN B 1 217 ? -10.023 6.633 2.012 1 93.12 217 ASN B N 1
ATOM 3667 C CA . ASN B 1 217 ? -9.414 7.93 2.285 1 93.12 217 ASN B CA 1
ATOM 3668 C C . ASN B 1 217 ? -9.977 9.023 1.383 1 93.12 217 ASN B C 1
ATOM 3670 O O . ASN B 1 217 ? -10.281 8.773 0.216 1 93.12 217 ASN B O 1
ATOM 3674 N N . TYR B 1 218 ? -10.016 10.211 1.974 1 83.44 218 TYR B N 1
ATOM 3675 C CA . TYR B 1 218 ? -10.438 11.367 1.2 1 83.44 218 TYR B CA 1
ATOM 3676 C C . TYR B 1 218 ? -9.516 11.602 0.01 1 83.44 218 TYR B C 1
ATOM 3678 O O . TYR B 1 218 ? -8.32 11.305 0.078 1 83.44 218 TYR B O 1
ATOM 3686 N N . LYS B 1 219 ? -10.281 11.984 -1.108 1 75.25 219 LYS B N 1
ATOM 3687 C CA . LYS B 1 219 ? -9.445 12.367 -2.242 1 75.25 219 LYS B CA 1
ATOM 3688 C C . LYS B 1 219 ? -8.586 13.586 -1.902 1 75.25 219 LYS B C 1
ATOM 3690 O O . LYS B 1 219 ? -9.078 14.57 -1.354 1 75.25 219 LYS B O 1
ATOM 3695 N N . GLN B 1 220 ? -7.41 13.469 -1.79 1 54.56 220 GLN B N 1
ATOM 3696 C CA . GLN B 1 220 ? -6.598 14.664 -1.578 1 54.56 220 GLN B CA 1
ATOM 3697 C C . GLN B 1 220 ? -6.621 15.57 -2.807 1 54.56 220 GLN B C 1
ATOM 3699 O O . GLN B 1 220 ? -6.398 15.109 -3.928 1 54.56 220 GLN B O 1
ATOM 3704 N N . GLU B 1 221 ? -7.656 16.406 -2.867 1 46.38 221 GLU B N 1
ATOM 3705 C CA . GLU B 1 221 ? -7.637 17.375 -3.971 1 46.38 221 GLU B CA 1
ATOM 3706 C C . GLU B 1 221 ? -6.207 17.734 -4.355 1 46.38 221 GLU B C 1
ATOM 3708 O O . GLU B 1 221 ? -5.359 17.953 -3.484 1 46.38 221 GLU B O 1
ATOM 3713 N N . GLU B 1 222 ? -5.797 17.266 -5.395 1 43.38 222 GLU B N 1
ATOM 3714 C CA . GLU B 1 222 ? -4.555 17.875 -5.871 1 43.38 222 GLU B CA 1
ATOM 3715 C C . GLU B 1 222 ? -4.566 19.375 -5.695 1 43.38 222 GLU B C 1
ATOM 3717 O O . GLU B 1 222 ? -5.465 20.062 -6.191 1 43.38 222 GLU B O 1
ATOM 3722 N N . GLU B 1 223 ? -4.48 19.844 -4.535 1 38.88 223 GLU B N 1
ATOM 3723 C CA . GLU B 1 223 ? -4.488 21.281 -4.328 1 38.88 223 GLU B CA 1
ATOM 3724 C C . GLU B 1 223 ? -3.686 22 -5.41 1 38.88 223 GLU B C 1
ATOM 3726 O O . GLU B 1 223 ? -2.465 22.125 -5.301 1 38.88 223 GLU B O 1
ATOM 3731 N N . THR B 1 224 ? -3.611 21.578 -6.633 1 37.5 224 THR B N 1
ATOM 3732 C CA . THR B 1 224 ? -2.922 22.609 -7.395 1 37.5 224 THR B CA 1
ATOM 3733 C C . THR B 1 224 ? -3.699 23.922 -7.355 1 37.5 224 THR B C 1
ATOM 3735 O O . THR B 1 224 ? -4.66 24.109 -8.102 1 37.5 224 THR B O 1
ATOM 3738 N N . PRO B 1 225 ? -4.305 24.219 -6.254 1 34.69 225 PRO B N 1
ATOM 3739 C CA . PRO B 1 225 ? -4.762 25.578 -6.57 1 34.69 225 PRO B CA 1
ATOM 3740 C C . PRO B 1 225 ? -3.619 26.516 -6.945 1 34.69 225 PRO B C 1
ATOM 3742 O O . PRO B 1 225 ? -2.695 26.719 -6.152 1 34.69 225 PRO B O 1
ATOM 3745 N N . LEU B 1 226 ? -3.086 26.406 -8.109 1 32.56 226 LEU B N 1
ATOM 3746 C CA . LEU B 1 226 ? -2.309 27.578 -8.5 1 32.56 226 LEU B CA 1
ATOM 3747 C C . LEU B 1 226 ? -2.998 28.859 -8.055 1 32.56 226 LEU B C 1
ATOM 3749 O O . LEU B 1 226 ? -4.129 29.141 -8.469 1 32.56 226 LEU B O 1
ATOM 3753 N N . ILE B 1 227 ? -3.006 29.094 -6.852 1 31.38 227 ILE B N 1
ATOM 3754 C CA . ILE B 1 227 ? -3.312 30.516 -6.652 1 31.38 227 ILE B CA 1
ATOM 3755 C C . ILE B 1 227 ? -2.561 31.344 -7.684 1 31.38 227 ILE B C 1
ATOM 3757 O O . ILE B 1 227 ? -1.328 31.344 -7.719 1 31.38 227 ILE B O 1
ATOM 3761 N N . ASP B 1 228 ? -3.053 31.422 -8.828 1 30.83 228 ASP B N 1
ATOM 3762 C CA . ASP B 1 228 ? -2.621 32.5 -9.703 1 30.83 228 ASP B CA 1
ATOM 3763 C C . ASP B 1 228 ? -2.383 33.781 -8.914 1 30.83 228 ASP B C 1
ATOM 3765 O O . ASP B 1 228 ? -3.332 34.406 -8.453 1 30.83 228 ASP B O 1
ATOM 3769 N N . PHE B 1 229 ? -1.346 33.75 -8.117 1 31.25 229 PHE B N 1
ATOM 3770 C CA . PHE B 1 229 ? -0.926 35.062 -7.672 1 31.25 229 PHE B CA 1
ATOM 3771 C C . PHE B 1 229 ? -0.91 36.062 -8.836 1 31.25 229 PHE B C 1
ATOM 3773 O O . PHE B 1 229 ? 0.014 36.062 -9.648 1 31.25 229 PHE B O 1
ATOM 3780 N N . LYS B 1 230 ? -1.954 36.25 -9.547 1 33.88 230 LYS B N 1
ATOM 3781 C CA . LYS B 1 230 ? -1.956 37.469 -10.344 1 33.88 230 LYS B CA 1
ATOM 3782 C C . LYS B 1 230 ? -1.364 38.625 -9.562 1 33.88 230 LYS B C 1
ATOM 3784 O O . LYS B 1 230 ? -1.864 38.969 -8.492 1 33.88 230 LYS B O 1
ATOM 3789 N N . THR B 1 231 ? -0.015 38.781 -9.578 1 33.78 231 THR B N 1
ATOM 3790 C CA . THR B 1 231 ? 0.646 40.062 -9.367 1 33.78 231 THR B CA 1
ATOM 3791 C C . THR B 1 231 ? -0.238 41.188 -9.852 1 33.78 231 THR B C 1
ATOM 3793 O O . THR B 1 231 ? -0.397 41.406 -11.055 1 33.78 231 THR B O 1
ATOM 3796 N N . LYS B 1 232 ? -1.383 41.312 -9.344 1 33.66 232 LYS B N 1
ATOM 3797 C CA . LYS B 1 232 ? -1.867 42.656 -9.578 1 33.66 232 LYS B CA 1
ATOM 3798 C C . LYS B 1 232 ? -0.754 43.688 -9.367 1 33.66 232 LYS B C 1
ATOM 3800 O O . LYS B 1 232 ? -0.025 43.625 -8.375 1 33.66 232 LYS B O 1
ATOM 3805 N N . ASN B 1 233 ? -0.214 44.219 -10.469 1 32.72 233 ASN B N 1
ATOM 3806 C CA . ASN B 1 233 ? 0.595 45.438 -10.594 1 32.72 233 ASN B CA 1
ATOM 3807 C C . ASN B 1 233 ? 0.242 46.469 -9.516 1 32.72 233 ASN B C 1
ATOM 3809 O O . ASN B 1 233 ? -0.845 47.031 -9.539 1 32.72 233 ASN B O 1
ATOM 3813 N N . MET B 1 234 ? 0.418 46.125 -8.273 1 33.12 234 MET B N 1
ATOM 3814 C CA . MET B 1 234 ? 0.435 47.188 -7.289 1 33.12 234 MET B CA 1
ATOM 3815 C C . MET B 1 234 ? 1.161 48.438 -7.828 1 33.12 234 MET B C 1
ATOM 3817 O O . MET B 1 234 ? 1.43 49.375 -7.086 1 33.12 234 MET B O 1
ATOM 3821 N N . ASN B 1 235 ? 1.739 48.312 -9.031 1 33.72 235 ASN B N 1
ATOM 3822 C CA . ASN B 1 235 ? 2.256 49.594 -9.531 1 33.72 235 ASN B CA 1
ATOM 3823 C C . ASN B 1 235 ? 1.17 50.656 -9.57 1 33.72 235 ASN B C 1
ATOM 3825 O O . ASN B 1 235 ? 1.471 51.844 -9.648 1 33.72 235 ASN B O 1
ATOM 3829 N N . ASP B 1 236 ? -0.068 50.281 -9.836 1 33.78 236 ASP B N 1
ATOM 3830 C CA . ASP B 1 236 ? -0.911 51.438 -10.172 1 33.78 236 ASP B CA 1
ATOM 3831 C C . ASP B 1 236 ? -1.146 52.312 -8.953 1 33.78 236 ASP B C 1
ATOM 3833 O O . ASP B 1 236 ? -1.264 53.531 -9.078 1 33.78 236 ASP B O 1
ATOM 3837 N N . SER B 1 237 ? -1.445 51.75 -7.82 1 33.25 237 SER B N 1
ATOM 3838 C CA . SER B 1 237 ? -1.976 52.75 -6.891 1 33.25 237 SER B CA 1
ATOM 3839 C C . SER B 1 237 ? -0.853 53.469 -6.156 1 33.25 237 SER B C 1
ATOM 3841 O O . SER B 1 237 ? -1.108 54.25 -5.234 1 33.25 237 SER B O 1
ATOM 3843 N N . LEU B 1 238 ? 0.386 52.938 -6.227 1 32.84 238 LEU B N 1
ATOM 3844 C CA . LEU B 1 238 ? 1.37 53.812 -5.582 1 32.84 238 LEU B CA 1
ATOM 3845 C C . LEU B 1 238 ? 1.534 55.125 -6.344 1 32.84 238 LEU B C 1
ATOM 3847 O O . LEU B 1 238 ? 2.4 55.938 -6.012 1 32.84 238 LEU B O 1
ATOM 3851 N N . GLU B 1 239 ? 0.924 55.188 -7.566 1 33.97 239 GLU B N 1
ATOM 3852 C CA . GLU B 1 239 ? 1.236 56.438 -8.227 1 33.97 239 GLU B CA 1
ATOM 3853 C C . GLU B 1 239 ? 0.824 57.625 -7.359 1 33.97 239 GLU B C 1
ATOM 3855 O O . GLU B 1 239 ? 1.527 58.625 -7.309 1 33.97 239 GLU B O 1
ATOM 3860 N N . THR B 1 240 ? -0.451 57.625 -6.965 1 33.97 240 THR B N 1
ATOM 3861 C CA . THR B 1 240 ? -1.018 58.969 -6.805 1 33.97 240 THR B CA 1
ATOM 3862 C C . THR B 1 240 ? -0.57 59.594 -5.488 1 33.97 240 THR B C 1
ATOM 3864 O O . THR B 1 240 ? -1.03 60.688 -5.121 1 33.97 240 THR B O 1
ATOM 3867 N N . VAL B 1 241 ? 0.025 58.781 -4.609 1 32.03 241 VAL B N 1
ATOM 3868 C CA . VAL B 1 241 ? 0.29 59.625 -3.434 1 32.03 241 VAL B CA 1
ATOM 3869 C C . VAL B 1 241 ? 1.42 60.594 -3.736 1 32.03 241 VAL B C 1
ATOM 3871 O O . VAL B 1 241 ? 2.598 60.219 -3.672 1 32.03 241 VAL B O 1
ATOM 3874 N N . THR B 1 242 ? 1.511 60.969 -5.059 1 30.3 242 THR B N 1
ATOM 3875 C CA . THR B 1 242 ? 2.432 62.062 -5.289 1 30.3 242 THR B CA 1
ATOM 3876 C C . THR B 1 242 ? 2.201 63.188 -4.273 1 30.3 242 THR B C 1
ATOM 3878 O O . THR B 1 242 ? 1.059 63.5 -3.928 1 30.3 242 THR B O 1
ATOM 3881 N N . MET B 1 243 ? 3.336 63.438 -3.586 1 28.69 243 MET B N 1
ATOM 3882 C CA . MET B 1 243 ? 3.646 64.625 -2.779 1 28.69 243 MET B CA 1
ATOM 3883 C C . MET B 1 243 ? 3.076 65.875 -3.416 1 28.69 243 MET B C 1
ATOM 3885 O O . MET B 1 243 ? 3.4 66.188 -4.559 1 28.69 243 MET B O 1
ATOM 3889 N N . GLY B 1 244 ? 1.75 66.062 -3.418 1 26.45 244 GLY B N 1
ATOM 3890 C CA . GLY B 1 244 ? 1.35 67.438 -3.574 1 26.45 244 GLY B CA 1
ATOM 3891 C C . GLY B 1 244 ? 2.262 68.438 -2.846 1 26.45 244 GLY B C 1
ATOM 3892 O O . GLY B 1 244 ? 2.588 68.25 -1.675 1 26.45 244 GLY B O 1
ATOM 3893 N N . HIS B 1 245 ? 3.184 69 -3.615 1 26.81 245 HIS B N 1
ATOM 3894 C CA . HIS B 1 245 ? 3.611 70.375 -3.242 1 26.81 245 HIS B CA 1
ATOM 3895 C C . HIS B 1 245 ? 2.412 71.25 -3.008 1 26.81 245 HIS B C 1
ATOM 3897 O O . HIS B 1 245 ? 1.407 71.188 -3.715 1 26.81 245 HIS B O 1
#

Organism: NCBI:txid1194090

Nearest PDB structures (foldseek):
  3wpx-assembly1_B  TM=9.023E-01  e=3.971E-12  Vibrio alginolyticus
  3khn-assembly1_B  TM=8.748E-01  e=1.257E-11  Nitratidesulfovibrio vulgaris str. Hildenborough
  3khn-assembly1_A  TM=8.401E-01  e=1.602E-11  Nitratidesulfovibrio vulgaris str. Hildenborough
  4b62-assembly1_A  TM=9.080E-01  e=6.085E-11  Pseudomonas aeruginosa PAO1
  3s0h-assembly1_A  TM=8.708E-01  e=1.817E-09  Helicobacter pylori

pLDDT: mean 75.15, std 25.19, range [26.45, 98.88]

InterPro domains:
  IPR006665 OmpA-like domain [PF00691] (110-210)
  IPR006665 OmpA-like domain [PS51123] (98-220)
  IPR006665 OmpA-like domain [cd07185] (106-216)
  IPR025713 Motility protein B-like, N-terminal domain [PF13677] (8-52)
  IPR036737 OmpA-like domain superfamily [G3DSA:3.30.1330.60] (58-224)
  IPR036737 OmpA-like domain superfamily [SSF103088] (98-216)
  IPR050330 Bacterial Outer Membrane Structural/Functional [PTHR30329] (66-221)

Solvent-accessible surface area (backbone atoms only — not comparable to full-atom values): 25970 Å² total; per-residue (Å²): 137,80,82,78,77,80,72,82,67,80,74,46,61,58,46,46,50,41,42,46,34,44,47,48,30,51,46,36,50,49,51,40,70,64,40,66,80,66,55,71,64,60,52,52,50,47,48,50,50,44,49,51,50,45,44,46,54,48,43,47,51,46,45,51,49,46,50,48,50,50,50,51,47,57,56,51,45,53,54,50,51,49,28,54,75,68,67,36,58,89,45,40,46,78,43,81,49,97,56,38,37,36,38,38,37,33,28,87,46,31,32,54,90,72,46,50,58,75,30,72,64,30,50,56,53,44,46,55,49,11,56,55,46,46,75,54,74,52,35,35,40,25,35,10,31,22,36,78,70,78,62,53,84,84,51,77,40,89,34,43,45,49,44,10,28,45,35,10,39,43,51,49,54,53,33,40,73,45,27,73,45,57,66,61,35,45,37,24,21,17,44,10,44,49,71,54,85,43,54,71,86,40,72,70,23,27,50,65,16,20,25,36,38,37,36,43,25,62,55,72,67,75,72,68,65,70,69,72,72,67,73,66,68,63,65,63,71,64,53,70,74,53,79,76,123,139,80,83,78,76,80,75,83,68,80,73,45,61,58,47,46,50,40,41,47,33,44,46,49,30,51,46,37,48,48,50,42,69,64,40,67,79,64,54,70,63,60,51,52,49,48,48,50,53,44,48,51,51,49,44,46,52,50,43,50,51,45,44,52,49,45,50,48,49,51,49,51,47,57,55,51,47,52,54,50,52,50,31,55,75,70,67,37,57,88,45,40,47,79,43,82,49,96,57,38,36,37,37,37,38,31,30,86,45,32,32,54,91,72,45,51,57,75,29,73,64,31,51,56,53,44,44,54,50,12,55,55,47,46,75,52,74,51,34,35,39,25,35,10,31,22,35,75,72,79,60,52,82,84,49,76,39,91,34,43,44,46,45,11,28,44,34,10,38,42,52,49,54,53,34,39,72,47,27,72,44,60,67,62,36,43,37,26,21,17,44,10,44,47,72,54,83,43,53,71,85,38,72,70,24,26,50,64,15,20,25,37,39,38,37,44,24,61,55,72,67,74,70,67,65,70,69,73,72,70,73,66,69,63,66,61,72,66,54,71,75,54,81,75,126

Foldseek 3Di:
DDPPPPAPCPPCPCVVVVVVVVVVVVVVLVVVVVDPPDPPVVSVVVCVVCCVVVVCVCVVVCVVVVVLVVLLVVLVVVLVVVCVVVVNPVQWDWDAHPFGIKIKGFCVQAHDVLELDGDPSRLVSLLSVLASCQPDAWQKEKWFFAAQPFHDPVSVAPGLQRSRQSNQVNSLVSSCVNHPYDSVSYHGGYDGNPDFPADSPDPVSRRRRGIMMMDTGDDPPPPPPPPPPPPPCPVPPVPPVPDPD/DDPPPPAPCPVCPCVVVVVVVVVVVVVVLVVVVVDPPDDPVVSVVVCVVCCVVVVVVCVVVCVVVVVLVVLLVVLVVVLVVVCVVVVNPVQWDWDAHPFGIKIKGFCVQAHDVLELDGDPSRLVSLLSVLASCQPDAWQKEKWFFAAQPFHDPVSVAPGLQRSRQSNQVSSLVSSCVNHPYDSVSYHGGYDGNPDFPADSPDPVSRRRRGIMMMDTGDDPPPPPPPPPPPPPCPVPPVPPVPPDD

Radius of gyration: 27.74 Å; Cα contacts (8 Å, |Δi|>4): 702; chains: 2; bounding box: 58×98×80 Å

Sequence (490 aa):
MGDSKRKSGNGNWLVTYSDLVTLLLVFFVLLYVLTPGIDQSTFNDFISHFQSSTSVIFENEEASKQSDNDTLRKEWHEVNQFLEQEGLSSEVDIEKTEEGVKVTLRDSLTFDSGSAMLLPGARKVLRKIGSTLSREVWNVVVQGHTDNVPIASTSGYRSNWHLGAARAVSVVLFLNKNSRLQPRRFEASSFGEYKPVATNETSGGRRQNRRVEIYVNYKQEEETPLIDFKTKNMNDSLETVTMGHMGDSKRKSGNGNWLVTYSDLVTLLLVFFVLLYVLTPGIDQSTFNDFISHFQSSTSVIFENEEASKQSDNDTLRKEWHEVNQFLEQEGLSSEVDIEKTEEGVKVTLRDSLTFDSGSAMLLPGARKVLRKIGSTLSREVWNVVVQGHTDNVPIASTSGYRSNWHLGAARAVSVVLFLNKNSRLQPRRFEASSFGEYKPVATNETSGGRRQNRRVEIYVNYKQEEETPLIDFKTKNMNDSLETVTMGH

Secondary structure (DSSP, 8-state):
---------TTHHHHHHHHHHHHHHHHHHHHHHHSTTS-HHHHHHHHHHHHHHHHHHHHHHHHHHHHHHHHHHHHHHHHHHHHHHTT-TTTEEEEE-SSEEEEEEEHHHH--TT--SPPHHHHHHHHHHHHHHTTS-EEEEEEEE--SSPPPGGGS-SSHHHHHHHHHHHHHHHHHHTSSS-GGGEEEEEEETSS-SS-TTSHHHHHHHSEEEEEEEE---------------TTTTTSS-----/---------TTHHHHHHHHHHHHHHHHHHHHHHHSTTS-HHHHHHHHHHHHHHHHHHHHHHHHHHHHHHHHHHHHHHHHHHHHHHTT-TTTEEEEE-SSEEEEEEEHHHH--TT--SPPHHHHHHHHHHHHHHTTS-EEEEEEEE--SSPPPGGGS-SSHHHHHHHHHHHHHHHHHHTSSS-GGGEEEEEEETSS-SS-TTSHHHHHHHSEEEEEEEE---------------TTTTTSS-----